Protein AF-A0A1Y5FG41-F1 (afdb_monomer_lite)

Secondary structure (DSSP, 8-state):
---------------------S-S----SEEEEEHHHH--S-SEEEEGGGTEEEEESSEEEEETTTEEEEESS-EEEEESSS-EEEEEEESS-EEEETTEEEE-------SEEEEEEEEESEEEE---TTPPEEEEEEEE--STTSSSS-TTTTHHHHHHHHHHHHHHHHHHHTTS-TTTHHHHHHHHHHHHHHHHHHT-B-TTT--BSS-TTSHHHHHHHHHHHHHHHHHHHHHHHTTT-HHHHHHHHHHHHHHHHHHHHHT-TT-S--TT--HHHHHHHHHHHHHHHHHHHHHHTT---HHHHHHHHHHHHHHHHHHH-TTTHHHHHHHHHHHHHHHT-HHHHHHHHHHHTS---TTSSSHHHHHHHHHHHHHHHHHH---------

pLDDT: mean 74.8, std 17.03, range [23.61, 94.5]

Sequence (389 aa):
MKLSKNIKLLSLLGMTVLSTNAFSAFSSSTVELNLHDECGTSKICEIEEYGVTIECSGNVQRGTGYGLSCSDGDFTISTTKFPMVGLKTHYYPLKVNGNTVTNVKQNHIDRDFTKELDFTNSIVFKDAHDQPYLKSIFVQKSIHNAIYNVASALNAPLFESYRFVNLQLEKFKKNIKKSDIGHTARLQKALEEGMKLLDAKDKKTGESLYSILDWRIQENSRLIIAFGSILDELLAEYDHVESIKFAIENMRILVSELRKSYGWNRGLSGNVSKASSTLLEVIRLEVQELGAIKMSLGETTTAFSDILKITGQLKAKIDAAKSGDMRAQRDIWRFLDVWNDEAWQVELNKLVDAGPDVKGLVTPKLSMLIQAMESIEELTDAGFIIPEL

Organism: NCBI:txid97084

Foldseek 3Di:
DDDDDDDDDDDDDDDDDDDDDDDPDDDALKDKDFQLVQPDQDQWGAPPVFQKIWHAPAGWDDDDQFAIDHAPTKIKIFHDQFFWFKWKWAQFDWDDDPQEIETDDDGRDGDIDMDTDDGHGMHMHGHDNDTTHTGIIMTRHALPPLLADDFFVNLVSLLVLLVVLLVLLVVVLVVDDPLCNVLSVQLNVLSVQLNCQSCDADPPPRGRPDTCPPLSNLQSLLSNLLSLVLCLVVLVVCCVPPSSVVSSVSSVVSNVCSCVSVVVPQASADQQHQSLLSLLVLLLVLLVQVLVVCVVVVHDCPLSVLLNVLSVVLSVVLVPDRRRPVVSLVSVVVNLCSQQDPVNVVVLVCLVVVPDPPPPRRVSSNSSNLSSVVNVCSHRVRDHPRDDD

Structure (mmCIF, N/CA/C/O backbone):
data_AF-A0A1Y5FG41-F1
#
_entry.id   AF-A0A1Y5FG41-F1
#
loop_
_atom_site.group_PDB
_atom_site.id
_atom_site.type_symbol
_atom_site.label_atom_id
_atom_site.label_alt_id
_atom_site.label_comp_id
_atom_site.label_asym_id
_atom_site.label_entity_id
_atom_site.label_seq_id
_atom_site.pdbx_PDB_ins_code
_atom_site.Cartn_x
_atom_site.Cartn_y
_atom_site.Cartn_z
_atom_site.occupancy
_atom_site.B_iso_or_equiv
_atom_site.auth_seq_id
_atom_site.auth_comp_id
_atom_site.auth_asym_id
_atom_site.auth_atom_id
_atom_site.pdbx_PDB_model_num
ATOM 1 N N . MET A 1 1 ? 70.365 39.646 5.592 1.00 40.47 1 MET A N 1
ATOM 2 C CA . MET A 1 1 ? 69.503 38.709 4.832 1.00 40.47 1 MET A CA 1
ATOM 3 C C . MET A 1 1 ? 68.411 38.204 5.773 1.00 40.47 1 MET A C 1
ATOM 5 O O . MET A 1 1 ? 68.704 37.391 6.630 1.00 40.47 1 MET A O 1
ATOM 9 N N . LYS A 1 2 ? 67.328 38.980 5.939 1.00 30.25 2 LYS A N 1
ATOM 10 C CA . LYS A 1 2 ? 65.947 38.714 5.458 1.00 30.25 2 LYS A CA 1
ATOM 11 C C . LYS A 1 2 ? 65.400 37.348 5.932 1.00 30.25 2 LYS A C 1
ATOM 13 O O . LYS A 1 2 ? 65.748 36.339 5.345 1.00 30.25 2 LYS A O 1
ATOM 18 N N . LEU A 1 3 ? 64.753 37.255 7.104 1.00 26.08 3 LEU A N 1
ATOM 19 C CA . LEU A 1 3 ? 63.311 37.486 7.379 1.00 26.08 3 LEU A CA 1
ATOM 20 C C . LEU A 1 3 ? 62.365 36.784 6.388 1.00 26.08 3 LEU A C 1
ATOM 22 O O . LEU A 1 3 ? 62.175 37.293 5.292 1.00 26.08 3 LEU A O 1
ATOM 26 N N . SER A 1 4 ? 61.686 35.713 6.819 1.00 25.42 4 SER A N 1
ATOM 27 C CA . SER A 1 4 ? 60.252 35.731 7.187 1.00 25.42 4 SER A CA 1
ATOM 28 C C . SER A 1 4 ? 59.785 34.315 7.572 1.00 25.42 4 SER A C 1
ATOM 30 O O . SER A 1 4 ? 60.066 33.369 6.851 1.00 25.42 4 SER A O 1
ATOM 32 N N . LYS A 1 5 ? 59.245 34.151 8.785 1.00 29.31 5 LYS A N 1
ATOM 33 C CA . LYS A 1 5 ? 57.821 33.886 9.100 1.00 29.31 5 LYS A CA 1
ATOM 34 C C . LYS A 1 5 ? 57.363 32.450 8.774 1.00 29.31 5 LYS A C 1
ATOM 36 O O . LYS A 1 5 ? 57.320 32.069 7.621 1.00 29.31 5 LYS A O 1
ATOM 41 N N . ASN A 1 6 ? 57.170 31.588 9.773 1.00 27.08 6 ASN A N 1
ATOM 42 C CA . ASN A 1 6 ? 56.045 31.504 10.724 1.00 27.08 6 ASN A CA 1
ATOM 43 C C . ASN A 1 6 ? 54.771 30.853 10.155 1.00 27.08 6 ASN A C 1
ATOM 45 O O . ASN A 1 6 ? 54.241 31.320 9.155 1.00 27.08 6 ASN A O 1
ATOM 49 N N . ILE A 1 7 ? 54.223 29.957 10.993 1.00 27.58 7 ILE A N 1
ATOM 50 C CA . ILE A 1 7 ? 52.792 29.757 11.299 1.00 27.58 7 ILE A CA 1
ATOM 51 C C . ILE A 1 7 ? 52.021 28.680 10.500 1.00 27.58 7 ILE A C 1
ATOM 53 O O . ILE A 1 7 ? 51.686 28.888 9.345 1.00 27.58 7 ILE A O 1
ATOM 57 N N . LYS A 1 8 ? 51.597 27.645 11.267 1.00 25.41 8 LYS A N 1
ATOM 58 C CA . LYS A 1 8 ? 50.266 26.976 11.280 1.00 25.41 8 LYS A CA 1
ATOM 59 C C . LYS A 1 8 ? 49.861 26.161 10.033 1.00 25.41 8 LYS A C 1
ATOM 61 O O . LYS A 1 8 ? 50.367 26.395 8.957 1.00 25.41 8 LYS A O 1
ATOM 66 N N . LEU A 1 9 ? 48.896 25.241 10.027 1.00 24.62 9 LEU A N 1
ATOM 67 C CA . LEU A 1 9 ? 48.043 24.508 10.980 1.00 24.62 9 LEU A CA 1
ATOM 68 C C . LEU A 1 9 ? 46.984 23.860 10.065 1.00 24.62 9 LEU A C 1
ATOM 70 O O . LEU A 1 9 ? 46.367 24.603 9.316 1.00 24.62 9 LEU A O 1
ATOM 74 N N . LEU A 1 10 ? 46.731 22.552 10.188 1.00 29.11 10 LEU A N 1
ATOM 75 C CA . LEU A 1 10 ? 45.498 21.865 9.744 1.00 29.11 10 LEU A CA 1
ATOM 76 C C . LEU A 1 10 ? 45.092 21.888 8.245 1.00 29.11 10 LEU A C 1
ATOM 78 O O . LEU A 1 10 ? 45.424 22.774 7.470 1.00 29.11 10 LEU A O 1
ATOM 82 N N . SER A 1 11 ? 44.225 20.921 7.915 1.00 23.80 11 SER A N 1
ATOM 83 C CA . SER A 1 11 ? 43.383 20.797 6.706 1.00 23.80 11 SER A CA 1
ATOM 84 C C . SER A 1 11 ? 44.099 20.235 5.461 1.00 23.80 11 SER A C 1
ATOM 86 O O . SER A 1 11 ? 45.119 20.741 5.018 1.00 23.80 11 SER A O 1
ATOM 88 N N . LEU A 1 12 ? 43.784 18.996 5.075 1.00 24.05 12 LEU A N 1
ATOM 89 C CA . LEU A 1 12 ? 42.656 18.542 4.239 1.00 24.05 12 LEU A CA 1
ATOM 90 C C . LEU A 1 12 ? 43.003 18.549 2.742 1.00 24.05 12 LEU A C 1
ATOM 92 O O . LEU A 1 12 ? 43.253 19.583 2.139 1.00 24.05 12 LEU A O 1
ATOM 96 N N . LEU A 1 13 ? 42.951 17.338 2.189 1.00 30.00 13 LEU A N 1
ATOM 97 C CA . LEU A 1 13 ? 42.409 16.960 0.882 1.00 30.00 13 LEU A CA 1
ATOM 98 C C . LEU A 1 13 ? 41.825 18.093 0.014 1.00 30.00 13 LEU A C 1
ATOM 100 O O . LEU A 1 13 ? 40.871 18.764 0.397 1.00 30.00 13 LEU A O 1
ATOM 104 N N . GLY A 1 14 ? 42.325 18.172 -1.217 1.00 24.94 14 GLY A N 1
ATOM 105 C CA . GLY A 1 14 ? 41.789 18.947 -2.338 1.00 24.94 14 GLY A CA 1
ATOM 106 C C . GLY A 1 14 ? 42.928 19.213 -3.331 1.00 24.94 14 GLY A C 1
ATOM 107 O O . GLY A 1 14 ? 44.051 19.441 -2.913 1.00 24.94 14 GLY A O 1
ATOM 108 N N . MET A 1 15 ? 42.782 19.184 -4.649 1.00 23.61 15 MET A N 1
ATOM 109 C CA . MET A 1 15 ? 41.605 19.322 -5.489 1.00 23.61 15 MET A CA 1
ATOM 110 C C . MET A 1 15 ? 41.942 18.704 -6.854 1.00 23.61 15 MET A C 1
ATOM 112 O O . MET A 1 15 ? 42.969 19.031 -7.444 1.00 23.61 15 MET A O 1
ATOM 116 N N . THR A 1 16 ? 41.053 17.882 -7.402 1.00 25.66 16 THR A N 1
ATOM 117 C CA . THR A 1 16 ? 40.879 17.807 -8.856 1.00 25.66 16 THR A CA 1
ATOM 118 C C . THR A 1 16 ? 39.471 18.309 -9.114 1.00 25.66 16 THR A C 1
ATOM 120 O O . THR A 1 16 ? 38.493 17.747 -8.626 1.00 25.66 16 THR A O 1
ATOM 123 N N . VAL A 1 17 ? 39.396 19.456 -9.779 1.00 23.91 17 VAL A N 1
ATOM 124 C CA . VAL A 1 17 ? 38.161 20.147 -10.133 1.00 23.91 17 VAL A CA 1
ATOM 125 C C . VAL A 1 17 ? 37.473 19.332 -11.228 1.00 23.91 17 VAL A C 1
ATOM 127 O O . VAL A 1 17 ? 37.848 19.411 -12.392 1.00 23.91 17 VAL A O 1
ATOM 130 N N . LEU A 1 18 ? 36.481 18.529 -10.845 1.00 26.70 18 LEU A N 1
ATOM 131 C CA . LEU A 1 18 ? 35.420 18.088 -11.745 1.00 26.70 18 LEU A CA 1
ATOM 132 C C . LEU A 1 18 ? 34.335 19.160 -11.681 1.00 26.70 18 LEU A C 1
ATOM 134 O O . LEU A 1 18 ? 33.660 19.312 -10.663 1.00 26.70 18 LEU A O 1
ATOM 138 N N . SER A 1 19 ? 34.207 19.947 -12.745 1.00 25.09 19 SER A N 1
ATOM 139 C CA . SER A 1 19 ? 33.096 20.878 -12.896 1.00 25.09 19 SER A CA 1
ATOM 140 C C . SER A 1 19 ? 31.805 20.083 -13.060 1.00 25.09 19 SER A C 1
ATOM 142 O O . SER A 1 19 ? 31.530 19.506 -14.110 1.00 25.09 19 SER A O 1
ATOM 144 N N . THR A 1 20 ? 31.019 20.071 -11.993 1.00 27.20 20 THR A N 1
ATOM 145 C CA . THR A 1 20 ? 29.576 19.866 -12.000 1.00 27.20 20 THR A CA 1
ATOM 146 C C . THR A 1 20 ? 28.907 20.814 -12.995 1.00 27.20 20 THR A C 1
ATOM 148 O O . THR A 1 20 ? 29.180 22.013 -12.965 1.00 27.20 20 THR A O 1
ATOM 151 N N . ASN A 1 21 ? 27.978 20.305 -13.806 1.00 26.23 21 ASN A N 1
ATOM 152 C CA . ASN A 1 21 ? 26.583 20.729 -13.689 1.00 26.23 21 ASN A CA 1
ATOM 153 C C . ASN A 1 21 ? 25.620 19.804 -14.448 1.00 26.23 21 ASN A C 1
ATOM 155 O O . ASN A 1 21 ? 25.707 19.636 -15.658 1.00 26.23 21 ASN A O 1
ATOM 159 N N . ALA A 1 22 ? 24.681 19.288 -13.648 1.00 28.20 22 ALA A N 1
ATOM 160 C CA . ALA A 1 22 ? 23.322 18.875 -13.975 1.00 28.20 22 ALA A CA 1
ATOM 161 C C . ALA A 1 22 ? 23.138 17.729 -14.981 1.00 28.20 22 ALA A C 1
ATOM 163 O O . ALA A 1 22 ? 22.843 17.982 -16.135 1.00 28.20 22 ALA A O 1
ATOM 164 N N . PHE A 1 23 ? 23.215 16.481 -14.501 1.00 26.97 23 PHE A N 1
ATOM 165 C CA . PHE A 1 23 ? 22.223 15.423 -14.813 1.00 26.97 23 PHE A CA 1
ATOM 166 C C . PHE A 1 23 ? 22.345 14.178 -13.901 1.00 26.97 23 PHE A C 1
ATOM 168 O O . PHE A 1 23 ? 21.896 13.092 -14.243 1.00 26.97 23 PHE A O 1
ATOM 175 N N . SER A 1 24 ? 22.928 14.310 -12.705 1.00 30.09 24 SER A N 1
ATOM 176 C CA . SER A 1 24 ? 23.087 13.207 -11.747 1.00 30.09 24 SER A CA 1
ATOM 177 C C . SER A 1 24 ? 22.212 13.426 -10.510 1.00 30.09 24 SER A C 1
ATOM 179 O O . SER A 1 24 ? 22.737 13.670 -9.427 1.00 30.09 24 SER A O 1
ATOM 181 N N . ALA A 1 25 ? 20.888 13.438 -10.699 1.00 30.03 25 ALA A N 1
ATOM 182 C CA . ALA A 1 25 ? 19.863 13.267 -9.657 1.00 30.03 25 ALA A CA 1
ATOM 183 C C . ALA A 1 25 ? 18.450 13.418 -10.262 1.00 30.03 25 ALA A C 1
ATOM 185 O O . ALA A 1 25 ? 17.776 14.417 -10.043 1.00 30.03 25 ALA A O 1
ATOM 186 N N . PHE A 1 26 ? 18.006 12.422 -11.026 1.00 31.75 26 PHE A N 1
ATOM 187 C CA . PHE A 1 26 ? 16.591 12.121 -11.281 1.00 31.75 26 PHE A CA 1
ATOM 188 C C . PHE A 1 26 ? 16.505 10.587 -11.175 1.00 31.75 26 PHE A C 1
ATOM 190 O O . PHE A 1 26 ? 17.286 9.895 -11.812 1.00 31.75 26 PHE A O 1
ATOM 197 N N . SER A 1 27 ? 15.768 9.963 -10.256 1.00 38.75 27 SER A N 1
ATOM 198 C CA . SER A 1 27 ? 14.324 10.072 -10.052 1.00 38.75 27 SER A CA 1
ATOM 199 C C . SER A 1 27 ? 13.563 9.869 -11.361 1.00 38.75 27 SER A C 1
ATOM 201 O O . SER A 1 27 ? 13.401 10.811 -12.123 1.00 38.75 27 SER A O 1
ATOM 203 N N . SER A 1 28 ? 13.101 8.652 -11.620 1.00 43.75 28 SER A N 1
ATOM 204 C CA . SER A 1 28 ? 11.902 8.321 -12.410 1.00 43.75 28 SER A CA 1
ATOM 205 C C . SER A 1 28 ? 12.042 6.839 -12.760 1.00 43.75 28 SER A C 1
ATOM 207 O O . SER A 1 28 ? 13.060 6.414 -13.274 1.00 43.75 28 SER A O 1
ATOM 209 N N . SER A 1 29 ? 11.163 5.921 -12.377 1.00 61.56 29 SER A N 1
ATOM 210 C CA . SER A 1 29 ? 9.984 5.505 -13.154 1.00 61.56 29 SER A CA 1
ATOM 211 C C . SER A 1 29 ? 9.965 5.748 -14.679 1.00 61.56 29 SER A C 1
ATOM 213 O O . SER A 1 29 ? 9.041 5.259 -15.310 1.00 61.56 29 SER A O 1
ATOM 215 N N . THR A 1 30 ? 10.966 6.379 -15.301 1.00 66.38 30 THR A N 1
ATOM 216 C CA . THR A 1 30 ? 11.072 6.629 -16.740 1.00 66.38 30 THR A CA 1
ATOM 217 C C . THR A 1 30 ? 12.398 6.061 -17.240 1.00 66.38 30 THR A C 1
ATOM 219 O O . THR A 1 30 ? 13.446 6.317 -16.653 1.00 66.38 30 THR A O 1
ATOM 222 N N . VAL A 1 31 ? 12.369 5.281 -18.318 1.00 82.62 31 VAL A N 1
ATOM 223 C CA . VAL A 1 31 ? 13.557 4.726 -18.977 1.00 82.62 31 VAL A CA 1
ATOM 224 C C . VAL A 1 31 ? 13.705 5.350 -20.354 1.00 82.62 31 VAL A C 1
ATOM 226 O O . VAL A 1 31 ? 12.746 5.386 -21.121 1.00 82.62 31 VAL A O 1
ATOM 229 N N . GLU A 1 32 ? 14.907 5.835 -20.658 1.00 87.62 32 GLU A N 1
ATOM 230 C CA . GLU A 1 32 ? 15.289 6.251 -22.007 1.00 87.62 32 GLU A CA 1
ATOM 231 C C . GLU A 1 32 ? 15.753 5.023 -22.798 1.00 87.62 32 GLU A C 1
ATOM 233 O O . GLU A 1 32 ? 16.688 4.339 -22.389 1.00 87.62 32 GLU A O 1
ATOM 238 N N . LEU A 1 33 ? 15.103 4.752 -23.927 1.00 86.94 33 LEU A N 1
ATOM 239 C CA . LEU A 1 33 ? 15.488 3.705 -24.869 1.00 86.94 33 LEU A CA 1
ATOM 240 C C . LEU A 1 33 ? 16.155 4.365 -26.073 1.00 86.94 33 LEU A C 1
ATOM 242 O O . LEU A 1 33 ? 15.494 5.101 -26.811 1.00 86.94 33 LEU A O 1
ATOM 246 N N . ASN A 1 34 ? 17.456 4.126 -26.252 1.00 87.00 34 ASN A N 1
ATOM 247 C CA . ASN A 1 34 ? 18.212 4.649 -27.387 1.00 87.00 34 ASN A CA 1
ATOM 248 C C . ASN A 1 34 ? 17.958 3.781 -28.622 1.00 87.00 34 ASN A C 1
ATOM 250 O O . ASN A 1 34 ? 18.486 2.680 -28.754 1.00 87.00 34 ASN A O 1
ATOM 254 N N . LEU A 1 35 ? 17.180 4.302 -29.563 1.00 83.38 35 LEU A N 1
ATOM 255 C CA . LEU A 1 35 ? 16.761 3.545 -30.737 1.00 83.38 35 LEU A CA 1
ATOM 256 C C . LEU A 1 35 ? 17.918 3.234 -31.683 1.00 83.38 35 LEU A C 1
ATOM 258 O O . LEU A 1 35 ? 17.836 2.282 -32.446 1.00 83.38 35 LEU A O 1
ATOM 262 N N . HIS A 1 36 ? 18.999 4.015 -31.651 1.00 77.94 36 HIS A N 1
ATOM 263 C CA . HIS A 1 36 ? 20.171 3.719 -32.468 1.00 77.94 36 HIS A CA 1
ATOM 264 C C . HIS A 1 36 ? 20.881 2.435 -32.019 1.00 77.94 36 HIS A C 1
ATOM 266 O O . HIS A 1 36 ? 21.447 1.730 -32.855 1.00 77.94 36 HIS A O 1
ATOM 272 N N . ASP A 1 37 ? 20.873 2.161 -30.717 1.00 78.44 37 ASP A N 1
ATOM 273 C CA . ASP A 1 37 ? 21.563 1.012 -30.130 1.00 78.44 37 ASP A CA 1
ATOM 274 C C . ASP A 1 37 ? 20.659 -0.227 -30.152 1.00 78.44 37 ASP A C 1
ATOM 276 O O . ASP A 1 37 ? 21.119 -1.319 -30.477 1.00 78.44 37 ASP A O 1
ATOM 280 N N . GLU A 1 38 ? 19.366 -0.030 -29.883 1.00 79.12 38 GLU A N 1
ATOM 281 C CA . GLU A 1 38 ? 18.367 -1.100 -29.776 1.00 79.12 38 GLU A CA 1
ATOM 282 C C . GLU A 1 38 ? 17.818 -1.556 -31.137 1.00 79.12 38 GLU A C 1
ATOM 284 O O . GLU A 1 38 ? 17.464 -2.720 -31.316 1.00 79.12 38 GLU A O 1
ATOM 289 N N . CYS A 1 39 ? 17.752 -0.655 -32.121 1.00 80.44 39 CYS A N 1
ATOM 290 C CA . CYS A 1 39 ? 17.138 -0.929 -33.415 1.00 80.44 39 CYS A CA 1
ATOM 291 C C . CYS A 1 39 ? 18.141 -0.795 -34.570 1.00 80.44 39 CYS A C 1
ATOM 293 O O . CYS A 1 39 ? 18.840 0.205 -34.746 1.00 80.44 39 CYS A O 1
ATOM 295 N N . GLY A 1 40 ? 18.197 -1.840 -35.401 1.00 76.44 40 GLY A N 1
ATOM 296 C CA . GLY A 1 40 ? 18.960 -1.855 -36.649 1.00 76.44 40 GLY A CA 1
ATOM 297 C C . GLY A 1 40 ? 18.265 -1.091 -37.784 1.00 76.44 40 GLY A C 1
ATOM 298 O O . GLY A 1 40 ? 17.509 -0.151 -37.571 1.00 76.44 40 GLY A O 1
ATOM 299 N N . THR A 1 41 ? 18.498 -1.511 -39.026 1.00 79.62 41 THR A N 1
ATOM 300 C CA . THR A 1 41 ? 17.840 -0.947 -40.225 1.00 79.62 41 THR A CA 1
ATOM 301 C C . THR A 1 41 ? 16.559 -1.698 -40.613 1.00 79.62 41 THR A C 1
ATOM 303 O O . THR A 1 41 ? 16.128 -1.650 -41.764 1.00 79.62 41 THR A O 1
ATOM 306 N N . SER A 1 42 ? 15.978 -2.456 -39.683 1.00 82.62 42 SER A N 1
ATOM 307 C CA . SER A 1 42 ? 14.772 -3.254 -39.916 1.00 82.62 42 SER A CA 1
ATOM 308 C C . SER A 1 42 ? 13.533 -2.364 -39.972 1.00 82.62 42 SER A C 1
ATOM 310 O O . SER A 1 42 ? 13.392 -1.461 -39.154 1.00 82.62 42 SER A O 1
ATOM 312 N N . LYS A 1 43 ? 12.604 -2.648 -40.898 1.00 86.62 43 LYS A N 1
ATOM 313 C CA . LYS A 1 43 ? 11.312 -1.936 -40.997 1.00 86.62 43 LYS A CA 1
ATOM 314 C C . LYS A 1 43 ? 10.432 -2.102 -39.761 1.00 86.62 43 LYS A C 1
ATOM 316 O O . LYS A 1 43 ? 9.601 -1.244 -39.499 1.00 86.62 43 LYS A O 1
ATOM 321 N N . ILE A 1 44 ? 10.616 -3.198 -39.036 1.00 89.19 44 ILE A N 1
ATOM 322 C CA . ILE A 1 44 ? 9.976 -3.457 -37.753 1.00 89.19 44 ILE A CA 1
ATOM 323 C C . ILE A 1 44 ? 11.095 -3.730 -36.753 1.00 89.19 44 ILE A C 1
ATOM 325 O O . ILE A 1 44 ? 11.991 -4.534 -37.030 1.00 89.19 44 ILE A O 1
ATOM 329 N N . CYS A 1 45 ? 11.062 -3.032 -35.626 1.00 90.25 45 CYS A N 1
ATOM 330 C CA . CYS A 1 45 ? 11.946 -3.252 -34.493 1.00 90.25 45 CYS A CA 1
ATOM 331 C C . CYS A 1 45 ? 11.103 -3.461 -33.240 1.00 90.25 45 CYS A C 1
ATOM 333 O O . CYS A 1 45 ? 10.261 -2.626 -32.909 1.00 90.25 45 CYS A O 1
ATOM 335 N N . GLU A 1 46 ? 11.355 -4.560 -32.540 1.00 89.94 46 GLU A N 1
ATOM 336 C CA . GLU A 1 46 ? 10.678 -4.898 -31.296 1.00 89.94 46 GLU A CA 1
ATOM 337 C C . GLU A 1 46 ? 11.689 -4.901 -30.155 1.00 89.94 46 GLU A C 1
ATOM 339 O O . GLU A 1 46 ? 12.697 -5.603 -30.199 1.00 89.94 46 GLU A O 1
ATOM 344 N N . ILE A 1 47 ? 11.403 -4.117 -29.119 1.00 86.75 47 ILE A N 1
ATOM 345 C CA . ILE A 1 47 ? 12.163 -4.104 -27.872 1.00 86.75 47 ILE A CA 1
ATOM 346 C C . ILE A 1 47 ? 11.299 -4.822 -26.835 1.00 86.75 47 ILE A C 1
ATOM 348 O O . ILE A 1 47 ? 10.559 -4.202 -26.061 1.00 86.75 47 ILE A O 1
ATOM 352 N N . GLU A 1 48 ? 11.348 -6.156 -26.867 1.00 77.69 48 GLU A N 1
ATOM 353 C CA . GLU A 1 48 ? 10.449 -7.032 -26.104 1.00 77.69 48 GLU A CA 1
ATOM 354 C C . GLU A 1 48 ? 10.449 -6.733 -24.599 1.00 77.69 48 GLU A C 1
ATOM 356 O O . GLU A 1 48 ? 9.387 -6.757 -23.967 1.00 77.69 48 GLU A O 1
ATOM 361 N N . GLU A 1 49 ? 11.612 -6.412 -24.016 1.00 75.56 49 GLU A N 1
ATOM 362 C CA . GLU A 1 49 ? 11.756 -6.091 -22.587 1.00 75.56 49 GLU A CA 1
ATOM 363 C C . GLU A 1 49 ? 10.782 -4.978 -22.168 1.00 75.56 49 GLU A C 1
ATOM 365 O O . GLU A 1 49 ? 10.097 -5.092 -21.147 1.00 75.56 49 GLU A O 1
ATOM 370 N N . TYR A 1 50 ? 10.630 -3.961 -23.017 1.00 76.75 50 TYR A N 1
ATOM 371 C CA . TYR A 1 50 ? 9.805 -2.780 -22.766 1.00 76.75 50 TYR A CA 1
ATOM 372 C C . TYR A 1 50 ? 8.455 -2.815 -23.494 1.00 76.75 50 TYR A C 1
ATOM 374 O O . TYR A 1 50 ? 7.638 -1.912 -23.312 1.00 76.75 50 TYR A O 1
ATOM 382 N N . GLY A 1 51 ? 8.193 -3.863 -24.286 1.00 81.00 51 GLY A N 1
ATOM 383 C CA . GLY A 1 51 ? 6.962 -4.023 -25.060 1.00 81.00 51 GLY A CA 1
ATOM 384 C C . GLY A 1 51 ? 6.764 -2.907 -26.080 1.00 81.00 51 GLY A C 1
ATOM 385 O O . GLY A 1 51 ? 5.631 -2.473 -26.281 1.00 81.00 51 GLY A O 1
ATOM 386 N N . VAL A 1 52 ? 7.859 -2.398 -26.644 1.00 88.69 52 VAL A N 1
ATOM 387 C CA . VAL A 1 52 ? 7.859 -1.330 -27.646 1.00 88.69 52 VAL A CA 1
ATOM 388 C C . VAL A 1 52 ? 7.989 -1.956 -29.027 1.00 88.69 52 VAL A C 1
ATOM 390 O O . VAL A 1 52 ? 8.911 -2.736 -29.254 1.00 88.69 52 VAL A O 1
ATOM 393 N N . THR A 1 53 ? 7.124 -1.549 -29.950 1.00 92.06 53 THR A N 1
ATOM 394 C CA . THR A 1 53 ? 7.205 -1.902 -31.368 1.00 92.06 53 THR A CA 1
ATOM 395 C C . THR A 1 53 ? 7.300 -0.626 -32.193 1.00 92.06 53 THR A C 1
ATOM 397 O O . THR A 1 53 ? 6.469 0.278 -32.069 1.00 92.06 53 THR A O 1
ATOM 400 N N . ILE A 1 54 ? 8.331 -0.552 -33.028 1.00 90.81 54 ILE A N 1
ATOM 401 C CA . ILE A 1 54 ? 8.590 0.546 -33.956 1.00 90.81 54 ILE A CA 1
ATOM 402 C C . ILE A 1 54 ? 8.426 0.010 -35.370 1.00 90.81 54 ILE A C 1
ATOM 404 O O . ILE A 1 54 ? 9.095 -0.950 -35.749 1.00 90.81 54 ILE A O 1
ATOM 408 N N . GLU A 1 55 ? 7.568 0.652 -36.153 1.00 92.00 55 GLU A N 1
ATOM 409 C CA . GLU A 1 55 ? 7.251 0.258 -37.521 1.00 92.00 55 GLU A CA 1
ATOM 410 C C . GLU A 1 55 ? 7.473 1.423 -38.484 1.00 92.00 55 GLU A C 1
ATOM 412 O O . GLU A 1 55 ? 6.997 2.537 -38.275 1.00 92.00 55 GLU A O 1
ATOM 417 N N . CYS A 1 56 ? 8.177 1.153 -39.575 1.00 89.81 56 CYS A N 1
ATOM 418 C CA . CYS A 1 56 ? 8.350 2.054 -40.701 1.00 89.81 56 CYS A CA 1
ATOM 419 C C . CYS A 1 56 ? 7.729 1.414 -41.940 1.00 89.81 56 CYS A C 1
ATOM 421 O O . CYS A 1 56 ? 8.202 0.388 -42.436 1.00 89.81 56 CYS A O 1
ATOM 423 N N . SER A 1 57 ? 6.677 2.041 -42.462 1.00 89.12 57 SER A N 1
ATOM 424 C CA . SER A 1 57 ? 6.027 1.591 -43.702 1.00 89.12 57 SER A CA 1
ATOM 425 C C . SER A 1 57 ? 6.865 1.904 -44.954 1.00 89.12 57 SER A C 1
ATOM 427 O O . SER A 1 57 ? 6.809 1.167 -45.942 1.00 89.12 57 SER A O 1
ATOM 429 N N . GLY A 1 58 ? 7.698 2.946 -44.884 1.00 85.94 58 GLY A N 1
ATOM 430 C CA . GLY A 1 58 ? 8.625 3.379 -45.928 1.00 85.94 58 GLY A CA 1
ATOM 431 C C . GLY A 1 58 ? 9.998 2.699 -45.856 1.00 85.94 58 GLY A C 1
ATOM 432 O O . GLY A 1 58 ? 10.104 1.487 -45.630 1.00 85.94 58 GLY A O 1
ATOM 433 N N . ASN A 1 59 ? 11.064 3.468 -46.076 1.00 85.19 59 ASN A N 1
ATOM 434 C CA . ASN A 1 59 ? 12.451 3.014 -45.965 1.00 85.19 59 ASN A CA 1
ATOM 435 C C . ASN A 1 59 ? 13.089 3.532 -44.675 1.00 85.19 59 ASN A C 1
ATOM 437 O O . ASN A 1 59 ? 13.112 4.733 -44.421 1.00 85.19 59 ASN A O 1
ATOM 441 N N . VAL A 1 60 ? 13.653 2.627 -43.876 1.00 86.31 60 VAL A N 1
ATOM 442 C CA . VAL A 1 60 ? 14.363 3.008 -42.651 1.00 86.31 60 VAL A CA 1
ATOM 443 C C . VAL A 1 60 ? 15.725 3.580 -43.012 1.00 86.31 60 VAL A C 1
ATOM 445 O O . VAL A 1 60 ? 16.531 2.921 -43.671 1.00 86.31 60 VAL A O 1
ATOM 448 N N . GLN A 1 61 ? 15.999 4.789 -42.538 1.00 85.12 61 GLN A N 1
ATOM 449 C CA . GLN A 1 61 ? 17.305 5.424 -42.629 1.00 85.12 61 GLN A CA 1
ATOM 450 C C . GLN A 1 61 ? 17.921 5.511 -41.235 1.00 85.12 61 GLN A C 1
ATOM 452 O O . GLN A 1 61 ? 17.264 5.862 -40.254 1.00 85.12 61 GLN A O 1
ATOM 457 N N . ARG A 1 62 ? 19.214 5.195 -41.147 1.00 80.56 62 ARG A N 1
ATOM 458 C CA . ARG A 1 62 ? 19.982 5.279 -39.905 1.00 80.56 62 ARG A CA 1
ATOM 459 C C . ARG A 1 62 ? 21.056 6.340 -40.057 1.00 80.56 62 ARG A C 1
ATOM 461 O O . ARG A 1 62 ? 21.981 6.180 -40.849 1.00 80.56 62 ARG A O 1
ATOM 468 N N . GLY A 1 63 ? 20.937 7.407 -39.278 1.00 71.94 63 GLY A N 1
ATOM 469 C CA . GLY A 1 63 ? 21.965 8.432 -39.187 1.00 71.94 63 GLY A CA 1
ATOM 470 C C . GLY A 1 63 ? 22.997 8.036 -38.136 1.00 71.94 63 GLY A C 1
ATOM 471 O O . GLY A 1 63 ? 22.636 7.650 -37.020 1.00 71.94 63 GLY A O 1
ATOM 472 N N . THR A 1 64 ? 24.283 8.120 -38.469 1.00 68.50 64 THR A N 1
ATOM 473 C CA . THR A 1 64 ? 25.382 7.830 -37.536 1.00 68.50 64 THR A CA 1
ATOM 474 C C . THR A 1 64 ? 25.314 8.781 -36.337 1.00 68.50 64 THR A C 1
ATOM 476 O O . THR A 1 64 ? 25.641 9.953 -36.462 1.00 68.50 64 THR A O 1
ATOM 479 N N . GLY A 1 65 ? 24.849 8.298 -35.179 1.00 66.75 65 GLY A N 1
ATOM 480 C CA . GLY A 1 65 ? 24.658 9.110 -33.967 1.00 66.75 65 GLY A CA 1
ATOM 481 C C . GLY A 1 65 ? 23.409 10.008 -33.943 1.00 66.75 65 GLY A C 1
ATOM 482 O O . GLY A 1 65 ? 23.154 10.654 -32.924 1.00 66.75 65 GLY A O 1
ATOM 483 N N . TYR A 1 66 ? 22.615 10.026 -35.019 1.00 74.31 66 TYR A N 1
ATOM 484 C CA . TYR A 1 66 ? 21.444 10.905 -35.154 1.00 74.31 66 TYR A CA 1
ATOM 485 C C . TYR A 1 66 ? 20.120 10.209 -34.824 1.00 74.31 66 TYR A C 1
ATOM 487 O O . TYR A 1 66 ? 19.176 10.879 -34.420 1.00 74.31 66 TYR A O 1
ATOM 495 N N . GLY A 1 67 ? 20.066 8.877 -34.928 1.00 82.00 67 GLY A N 1
ATOM 496 C CA . GLY A 1 67 ? 18.875 8.070 -34.644 1.00 82.00 67 GLY A CA 1
ATOM 497 C C . GLY A 1 67 ? 18.331 7.357 -35.883 1.00 82.00 67 GLY A C 1
ATOM 498 O O . GLY A 1 67 ? 19.078 7.093 -36.831 1.00 82.00 67 GLY A O 1
ATOM 499 N N . LEU A 1 68 ? 17.034 7.049 -35.862 1.00 86.44 68 LEU A N 1
ATOM 500 C CA . LEU A 1 68 ? 16.294 6.404 -36.950 1.00 86.44 68 LEU A CA 1
ATOM 501 C C . LEU A 1 68 ? 15.270 7.358 -37.564 1.00 86.44 68 LEU A C 1
ATOM 503 O O . LEU A 1 68 ? 14.616 8.107 -36.845 1.00 86.44 68 LEU A O 1
ATOM 507 N N . SER A 1 69 ? 15.096 7.301 -38.878 1.00 86.38 69 SER A N 1
ATOM 508 C CA . SER A 1 69 ? 13.996 7.967 -39.581 1.00 86.38 69 SER A CA 1
ATOM 509 C C . SER A 1 69 ? 13.347 7.015 -40.587 1.00 86.38 69 SER A C 1
ATOM 511 O O . SER A 1 69 ? 13.949 6.022 -41.001 1.00 86.38 69 SER A O 1
ATOM 513 N N . CYS A 1 70 ? 12.102 7.304 -40.966 1.00 87.00 70 CYS A N 1
ATOM 514 C CA . CYS A 1 70 ? 11.384 6.589 -42.015 1.00 87.00 70 CYS A CA 1
ATOM 515 C C . CYS A 1 70 ? 11.172 7.538 -43.193 1.00 87.00 70 CYS A C 1
ATOM 517 O O . CYS A 1 70 ? 10.488 8.551 -43.055 1.00 87.00 70 CYS A O 1
ATOM 519 N N . SER A 1 71 ? 11.777 7.247 -44.343 1.00 83.19 71 SER A N 1
ATOM 520 C CA . SER A 1 71 ? 11.531 8.021 -45.560 1.00 83.19 71 SER A CA 1
ATOM 521 C C . SER A 1 71 ? 10.387 7.410 -46.359 1.00 83.19 71 SER A C 1
ATOM 523 O O . SER A 1 71 ? 10.293 6.187 -46.470 1.00 83.19 71 SER A O 1
ATOM 525 N N . ASP A 1 72 ? 9.550 8.269 -46.942 1.00 80.62 72 ASP A N 1
ATOM 526 C CA . ASP A 1 72 ? 8.469 7.887 -47.861 1.00 80.62 72 ASP A CA 1
ATOM 527 C C . ASP A 1 72 ? 7.460 6.907 -47.234 1.00 80.62 72 ASP A C 1
ATOM 529 O O . ASP A 1 72 ? 7.045 5.918 -47.843 1.00 80.62 72 ASP A O 1
ATOM 533 N N . GLY A 1 73 ? 7.109 7.159 -45.971 1.00 83.31 73 GLY A N 1
ATOM 534 C CA . GLY A 1 73 ? 6.105 6.402 -45.240 1.00 83.31 73 GLY A CA 1
ATOM 535 C C . GLY A 1 73 ? 5.906 6.890 -43.808 1.00 83.31 73 GLY A C 1
ATOM 536 O O . GLY A 1 73 ? 6.644 7.726 -43.286 1.00 83.31 73 GLY A O 1
ATOM 537 N N . ASP A 1 74 ? 4.895 6.328 -43.160 1.00 86.69 74 ASP A N 1
ATOM 538 C CA . ASP A 1 74 ? 4.606 6.566 -41.753 1.00 86.69 74 ASP A CA 1
ATOM 539 C C . ASP A 1 74 ? 5.603 5.824 -40.858 1.00 86.69 74 ASP A C 1
ATOM 541 O O . ASP A 1 74 ? 5.912 4.645 -41.089 1.00 86.69 74 ASP A O 1
ATOM 545 N N . PHE A 1 75 ? 6.052 6.523 -39.814 1.00 88.25 75 PHE A N 1
ATOM 546 C CA . PHE A 1 75 ? 6.834 5.962 -38.718 1.00 88.25 75 PHE A CA 1
ATOM 547 C C . PHE A 1 75 ? 5.940 5.863 -37.487 1.00 88.25 75 PHE A C 1
ATOM 549 O O . PHE A 1 75 ? 5.479 6.876 -36.961 1.00 88.25 75 PHE A O 1
ATOM 556 N N . THR A 1 76 ? 5.663 4.648 -37.041 1.00 89.94 76 THR A N 1
ATOM 557 C CA . THR A 1 76 ? 4.766 4.373 -35.922 1.00 89.94 76 THR A CA 1
ATOM 558 C C . THR A 1 76 ? 5.557 3.802 -34.766 1.00 89.94 76 THR A C 1
ATOM 560 O O . THR A 1 76 ? 6.391 2.920 -34.945 1.00 89.94 76 THR A O 1
ATOM 563 N N . ILE A 1 77 ? 5.274 4.290 -33.566 1.00 90.62 77 ILE A N 1
ATOM 564 C CA . ILE A 1 77 ? 5.792 3.722 -32.327 1.00 90.62 77 ILE A CA 1
ATOM 565 C C . ILE A 1 77 ? 4.597 3.364 -31.482 1.00 90.62 77 ILE A C 1
ATOM 567 O O . ILE A 1 77 ? 3.718 4.195 -31.257 1.00 90.62 77 ILE A O 1
ATOM 571 N N . SER A 1 78 ? 4.561 2.123 -31.032 1.00 90.12 78 SER A N 1
ATOM 572 C CA . SER A 1 78 ? 3.522 1.608 -30.160 1.00 90.12 78 SER A CA 1
ATOM 573 C C . SER A 1 78 ? 4.150 0.934 -28.953 1.00 90.12 78 SER A C 1
ATOM 575 O O . SER A 1 78 ? 5.243 0.372 -29.033 1.00 90.12 78 SER A O 1
ATOM 577 N N . THR A 1 79 ? 3.477 1.024 -27.814 1.00 82.94 79 THR A N 1
ATOM 578 C CA . THR A 1 79 ? 3.900 0.374 -26.582 1.00 82.94 79 THR A CA 1
ATOM 579 C C . THR A 1 79 ? 2.746 -0.410 -25.980 1.00 82.94 79 THR A C 1
ATOM 581 O O . THR A 1 79 ? 1.593 0.019 -25.981 1.00 82.94 79 THR A O 1
ATOM 584 N N . THR A 1 80 ? 3.061 -1.600 -25.480 1.00 74.00 80 THR A N 1
ATOM 585 C CA . THR A 1 80 ? 2.086 -2.542 -24.909 1.00 74.00 80 THR A CA 1
ATOM 586 C C . THR A 1 80 ? 2.267 -2.740 -23.407 1.00 74.00 80 THR A C 1
ATOM 588 O O . THR A 1 80 ? 1.314 -3.107 -22.725 1.00 74.00 80 THR A O 1
ATOM 591 N N . LYS A 1 81 ? 3.471 -2.481 -22.873 1.00 65.56 81 LYS A N 1
ATOM 592 C CA . LYS A 1 81 ? 3.791 -2.656 -21.444 1.00 65.56 81 LYS A CA 1
ATOM 593 C C . LYS A 1 81 ? 3.861 -1.340 -20.669 1.00 65.56 81 LYS A C 1
ATOM 595 O O . LYS A 1 81 ? 3.384 -1.272 -19.538 1.00 65.56 81 LYS A O 1
ATOM 600 N N . PHE A 1 82 ? 4.461 -0.308 -21.260 1.00 76.44 82 PHE A N 1
ATOM 601 C CA . PHE A 1 82 ? 4.783 0.948 -20.578 1.00 76.44 82 PHE A CA 1
ATOM 602 C C . PHE A 1 82 ? 4.414 2.153 -21.453 1.00 76.44 82 PHE A C 1
ATOM 604 O O . PHE A 1 82 ? 4.855 2.197 -22.604 1.00 76.44 82 PHE A O 1
ATOM 611 N N . PRO A 1 83 ? 3.631 3.134 -20.962 1.00 78.06 83 PRO A N 1
ATOM 612 C CA . PRO A 1 83 ? 3.277 4.304 -21.761 1.00 78.06 83 PRO A CA 1
ATOM 613 C C . PRO A 1 83 ? 4.509 5.171 -22.039 1.00 78.06 83 PRO A C 1
ATOM 615 O O . PRO A 1 83 ? 5.392 5.315 -21.191 1.00 78.06 83 PRO A O 1
ATOM 618 N N . MET A 1 84 ? 4.561 5.779 -23.219 1.00 85.81 84 MET A N 1
ATOM 619 C CA . MET A 1 84 ? 5.550 6.796 -23.560 1.00 85.81 84 MET A CA 1
ATOM 620 C C . MET A 1 84 ? 5.204 8.116 -22.873 1.00 85.81 84 MET A C 1
ATOM 622 O O . MET A 1 84 ? 4.043 8.517 -22.819 1.00 85.81 84 MET A O 1
ATOM 626 N N . VAL A 1 85 ? 6.233 8.797 -22.380 1.00 84.00 85 VAL A N 1
ATOM 627 C CA . VAL A 1 85 ? 6.141 10.114 -21.721 1.00 84.00 85 VAL A CA 1
ATOM 628 C C . VAL A 1 85 ? 7.032 11.160 -22.379 1.00 84.00 85 VAL A C 1
ATOM 630 O O . VAL A 1 85 ? 7.012 12.334 -22.017 1.00 84.00 85 VAL A O 1
ATOM 633 N N . GLY A 1 86 ? 7.823 10.762 -23.372 1.00 87.94 86 GLY A N 1
ATOM 634 C CA . GLY A 1 86 ? 8.670 11.695 -24.088 1.00 87.94 86 GLY A CA 1
ATOM 635 C C . GLY A 1 86 ? 9.346 11.092 -25.306 1.00 87.94 86 GLY A C 1
ATOM 636 O O . GLY A 1 86 ? 9.442 9.874 -25.455 1.00 87.94 86 GLY A O 1
ATOM 637 N N . LEU A 1 87 ? 9.880 11.978 -26.141 1.00 89.19 87 LEU A N 1
ATOM 638 C CA . LEU A 1 87 ? 10.664 11.661 -27.332 1.00 89.19 87 LEU A CA 1
ATOM 639 C C . LEU A 1 87 ? 11.896 12.552 -27.399 1.00 89.19 87 LEU A C 1
ATOM 641 O O . LEU A 1 87 ? 11.849 13.716 -26.995 1.00 89.19 87 LEU A O 1
ATOM 645 N N . LYS A 1 88 ? 12.972 12.027 -27.979 1.00 88.81 88 LYS A N 1
ATOM 646 C CA . LYS A 1 88 ? 14.180 12.784 -28.292 1.00 88.81 88 LYS A CA 1
ATOM 647 C C . LYS A 1 88 ? 14.505 12.668 -29.770 1.00 88.81 88 LYS A C 1
ATOM 649 O O . LYS A 1 88 ? 14.798 11.575 -30.252 1.00 88.81 88 LYS A O 1
ATOM 654 N N . THR A 1 89 ? 14.486 13.789 -30.475 1.00 87.12 89 THR A N 1
ATOM 655 C CA . THR A 1 89 ? 14.796 13.871 -31.905 1.00 87.12 89 THR A CA 1
ATOM 656 C C . THR A 1 89 ? 16.039 14.693 -32.176 1.00 87.12 89 THR A C 1
ATOM 658 O O . THR A 1 89 ? 16.493 15.465 -31.334 1.00 87.12 89 THR A O 1
ATOM 661 N N . HIS A 1 90 ? 16.565 14.542 -33.384 1.00 83.88 90 HIS A N 1
ATOM 662 C CA . HIS A 1 90 ? 17.654 15.330 -33.926 1.00 83.88 90 HIS A CA 1
ATOM 663 C C . HIS A 1 90 ? 17.175 16.123 -35.161 1.00 83.88 90 HIS A C 1
ATOM 665 O O . HIS A 1 90 ? 16.247 15.709 -35.861 1.00 83.88 90 HIS A O 1
ATOM 671 N N . TYR A 1 91 ? 17.782 17.286 -35.403 1.00 81.00 91 TYR A N 1
ATOM 672 C CA . TYR A 1 91 ? 17.459 18.291 -36.435 1.00 81.00 91 TYR A CA 1
ATOM 673 C C . TYR A 1 91 ? 16.186 19.120 -36.268 1.00 81.00 91 TYR A C 1
ATOM 675 O O . TYR A 1 91 ? 16.230 20.325 -36.537 1.00 81.00 91 TYR A O 1
ATOM 683 N N . TYR A 1 92 ? 15.076 18.528 -35.819 1.00 79.88 92 TYR A N 1
ATOM 684 C CA . TYR A 1 92 ? 13.792 19.234 -35.759 1.00 79.88 92 TYR A CA 1
ATOM 685 C C . TYR A 1 92 ? 13.088 19.109 -34.406 1.00 79.88 92 TYR A C 1
ATOM 687 O O . TYR A 1 92 ? 12.997 18.006 -33.854 1.00 79.88 92 TYR A O 1
ATOM 695 N N . PRO A 1 93 ? 12.510 20.214 -33.895 1.00 80.12 93 PRO A N 1
ATOM 696 C CA . PRO A 1 93 ? 11.554 20.147 -32.806 1.00 80.12 93 PRO A CA 1
ATOM 697 C C . PRO A 1 93 ? 10.216 19.568 -33.281 1.00 80.12 93 PRO A C 1
ATOM 699 O O . PRO A 1 93 ? 9.779 19.775 -34.418 1.00 80.12 93 PRO A O 1
ATOM 702 N N . LEU A 1 94 ? 9.536 18.884 -32.363 1.00 82.56 94 LEU A N 1
ATOM 703 C CA . LEU A 1 94 ? 8.279 18.189 -32.620 1.00 82.56 94 LEU A CA 1
ATOM 704 C C . LEU A 1 94 ? 7.059 18.991 -32.162 1.00 82.56 94 LEU A C 1
ATOM 706 O O . LEU A 1 94 ? 7.046 19.578 -31.076 1.00 82.56 94 LEU A O 1
ATOM 710 N N . LYS A 1 95 ? 5.986 18.922 -32.952 1.00 82.38 95 LYS A N 1
ATOM 711 C CA . LYS A 1 95 ? 4.629 19.289 -32.544 1.00 82.38 95 LYS A CA 1
ATOM 712 C C . LYS A 1 95 ? 3.763 18.036 -32.494 1.00 82.38 95 LYS A C 1
ATOM 714 O O . LYS A 1 95 ? 3.693 17.280 -33.459 1.00 82.38 95 LYS A O 1
ATOM 719 N N . VAL A 1 96 ? 3.080 17.856 -31.370 1.00 80.75 96 VAL A N 1
ATOM 720 C CA . VAL A 1 96 ? 2.233 16.694 -31.090 1.00 80.75 96 VAL A CA 1
ATOM 721 C C . VAL A 1 96 ? 0.786 17.163 -31.029 1.00 80.75 96 VAL A C 1
ATOM 723 O O . VAL A 1 96 ? 0.496 18.160 -30.366 1.00 80.75 96 VAL A O 1
ATOM 726 N N . ASN A 1 97 ? -0.100 16.490 -31.759 1.00 79.88 97 ASN A N 1
ATOM 727 C CA . ASN A 1 97 ? -1.540 16.729 -31.733 1.00 79.88 97 ASN A CA 1
ATOM 728 C C . ASN A 1 97 ? -2.266 15.380 -31.639 1.00 79.88 97 ASN A C 1
ATOM 730 O O . ASN A 1 97 ? -2.330 14.633 -32.620 1.00 79.88 97 ASN A O 1
ATOM 734 N N . GLY A 1 98 ? -2.750 15.045 -30.441 1.00 79.00 98 GLY A N 1
ATOM 735 C CA . GLY A 1 98 ? -3.160 13.678 -30.116 1.00 79.00 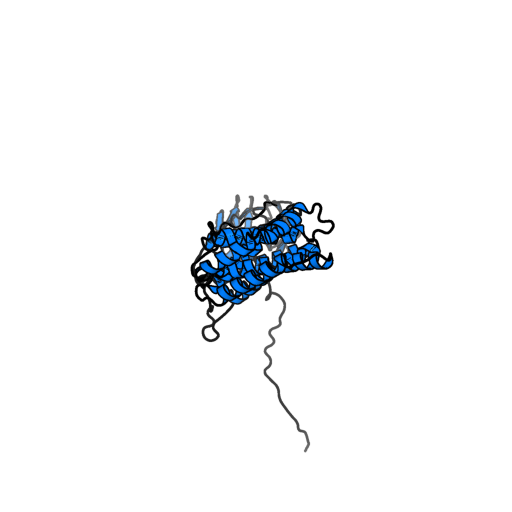98 GLY A CA 1
ATOM 736 C C . GLY A 1 98 ? -1.998 12.704 -30.338 1.00 79.00 98 GLY A C 1
ATOM 737 O O . GLY A 1 98 ? -0.877 12.971 -29.918 1.00 79.00 98 GLY A O 1
ATOM 738 N N . ASN A 1 99 ? -2.246 11.622 -31.077 1.00 81.81 99 ASN A N 1
ATOM 739 C CA . ASN A 1 99 ? -1.228 10.607 -31.384 1.00 81.81 99 ASN A CA 1
ATOM 740 C C . ASN A 1 99 ? -0.405 10.930 -32.642 1.00 81.81 99 ASN A C 1
ATOM 742 O O . ASN A 1 99 ? 0.445 10.143 -33.041 1.00 81.81 99 ASN A O 1
ATOM 746 N N . THR A 1 100 ? -0.668 12.051 -33.319 1.00 82.62 100 THR A N 1
ATOM 747 C CA . THR A 1 100 ? 0.072 12.419 -34.533 1.00 82.62 100 THR A CA 1
ATOM 748 C C . THR A 1 100 ? 1.193 13.393 -34.201 1.00 82.62 100 THR A C 1
ATOM 750 O O . THR A 1 100 ? 0.970 14.431 -33.571 1.00 82.62 100 THR A O 1
ATOM 753 N N . VAL A 1 101 ? 2.395 13.076 -34.675 1.00 82.50 101 VAL A N 1
ATOM 754 C CA . VAL A 1 101 ? 3.590 13.900 -34.523 1.00 82.50 101 VAL A CA 1
ATOM 755 C C . VAL A 1 101 ? 3.956 14.514 -35.867 1.00 82.50 101 VAL A C 1
ATOM 757 O O . VAL A 1 101 ? 3.951 13.852 -36.901 1.00 82.50 101 VAL A O 1
ATOM 760 N N . THR A 1 102 ? 4.257 15.809 -35.851 1.00 81.06 102 THR A N 1
ATOM 761 C CA . THR A 1 102 ? 4.664 16.576 -37.032 1.00 81.06 102 THR A CA 1
ATOM 762 C C . THR A 1 102 ? 5.884 17.424 -36.712 1.00 81.06 102 THR A C 1
ATOM 764 O O . THR A 1 102 ? 6.045 17.906 -35.587 1.00 81.06 102 THR A O 1
ATOM 767 N N . ASN A 1 103 ? 6.737 17.638 -37.709 1.00 75.06 103 ASN A N 1
ATOM 768 C CA . ASN A 1 103 ? 7.886 18.520 -37.568 1.00 75.06 103 ASN A CA 1
ATOM 769 C C . ASN A 1 103 ? 7.454 19.981 -37.577 1.00 75.06 103 ASN A C 1
ATOM 771 O O . ASN A 1 103 ? 6.642 20.413 -38.401 1.00 75.06 103 ASN A O 1
ATOM 775 N N . VAL A 1 104 ? 8.039 20.773 -36.684 1.00 74.50 104 VAL A N 1
ATOM 776 C CA . VAL A 1 104 ? 7.928 22.227 -36.773 1.00 74.50 104 VAL A CA 1
ATOM 777 C C . VAL A 1 104 ? 8.885 22.683 -37.871 1.00 74.50 104 VAL A C 1
ATOM 779 O O . VAL A 1 104 ? 10.099 22.622 -37.691 1.00 74.50 104 VAL A O 1
ATOM 782 N N . LYS A 1 105 ? 8.342 23.127 -39.015 1.00 65.50 105 LYS A N 1
ATOM 783 C CA . LYS A 1 105 ? 9.133 23.623 -40.154 1.00 65.50 105 LYS A CA 1
ATOM 784 C C . LYS A 1 105 ? 10.078 24.742 -39.700 1.00 65.50 105 LYS A C 1
ATOM 786 O O . LYS A 1 105 ? 9.640 25.855 -39.415 1.00 65.50 105 LYS A O 1
ATOM 791 N N . GLN A 1 106 ? 11.365 24.427 -39.638 1.00 63.22 106 GLN A N 1
ATOM 792 C CA . GLN A 1 106 ? 12.480 25.335 -39.377 1.00 63.22 106 GLN A CA 1
ATOM 793 C C . GLN A 1 106 ? 13.667 24.897 -40.244 1.00 63.22 106 GLN A C 1
ATOM 795 O O . GLN A 1 106 ? 13.668 23.786 -40.775 1.00 63.22 106 GLN A O 1
ATOM 800 N N . ASN A 1 107 ? 14.672 25.763 -40.394 1.00 67.75 107 ASN A N 1
ATOM 801 C CA . ASN A 1 107 ? 15.947 25.370 -41.002 1.00 67.75 107 ASN A CA 1
ATOM 802 C C . ASN A 1 107 ? 16.542 24.184 -40.223 1.00 67.75 107 ASN A C 1
ATOM 804 O O . ASN A 1 107 ? 16.333 24.097 -39.014 1.00 67.75 107 ASN A O 1
ATOM 808 N N . HIS A 1 108 ? 17.289 23.298 -40.888 1.00 68.19 108 HIS A N 1
ATOM 809 C CA . HIS A 1 108 ? 18.015 22.222 -40.206 1.00 68.19 108 HIS A CA 1
ATOM 810 C C . HIS A 1 108 ? 18.939 22.811 -39.133 1.00 68.19 108 HIS A C 1
ATOM 812 O O . HIS A 1 108 ? 19.851 23.576 -39.450 1.00 68.19 108 HIS A O 1
ATOM 818 N N . ILE A 1 109 ? 18.701 22.461 -37.867 1.00 74.88 109 ILE A N 1
ATOM 819 C CA . ILE A 1 109 ? 19.555 22.859 -36.745 1.00 74.88 109 ILE A CA 1
ATOM 820 C C . ILE A 1 109 ? 20.172 21.590 -36.171 1.00 74.88 109 ILE A C 1
ATOM 822 O O . ILE A 1 109 ? 19.459 20.770 -35.607 1.00 74.88 109 ILE A O 1
ATOM 826 N N . ASP A 1 110 ? 21.489 21.446 -36.285 1.00 81.75 110 ASP A N 1
ATOM 827 C CA . ASP A 1 110 ? 22.259 20.312 -35.758 1.00 81.75 110 ASP A CA 1
ATOM 828 C C . ASP A 1 110 ? 22.280 20.307 -34.214 1.00 81.75 110 ASP A C 1
ATOM 830 O O . ASP A 1 110 ? 23.202 20.815 -33.574 1.00 81.75 110 ASP A O 1
ATOM 834 N N . ARG A 1 111 ? 21.185 19.838 -33.599 1.00 82.38 111 ARG A N 1
ATOM 835 C CA . ARG A 1 111 ? 21.030 19.659 -32.148 1.00 82.38 111 ARG A CA 1
ATOM 836 C C . ARG A 1 111 ? 19.919 18.668 -31.806 1.00 82.38 111 ARG A C 1
ATOM 838 O O . ARG A 1 111 ? 19.003 18.440 -32.597 1.00 82.38 111 ARG A O 1
ATOM 845 N N . ASP A 1 112 ? 19.976 18.159 -30.578 1.00 83.81 112 ASP A N 1
ATOM 846 C CA . ASP A 1 112 ? 18.932 17.315 -29.997 1.00 83.81 112 ASP A CA 1
ATOM 847 C C . ASP A 1 112 ? 17.774 18.164 -29.442 1.00 83.81 112 ASP A C 1
ATOM 849 O O . ASP A 1 112 ? 17.975 19.231 -28.854 1.00 83.81 112 ASP A O 1
ATOM 853 N N . PHE A 1 113 ? 16.555 17.655 -29.588 1.00 83.19 113 PHE A N 1
ATOM 854 C CA . PHE A 1 113 ? 15.329 18.230 -29.052 1.00 83.19 113 PHE A CA 1
ATOM 855 C C . PHE A 1 113 ? 14.576 17.174 -28.252 1.00 83.19 113 PHE A C 1
ATOM 857 O O . PHE A 1 113 ? 14.290 16.093 -28.762 1.00 83.19 113 PHE A O 1
ATOM 864 N N . THR A 1 114 ? 14.207 17.503 -27.017 1.00 85.69 114 THR A N 1
ATOM 865 C CA . THR A 1 114 ? 13.351 16.649 -26.187 1.00 85.69 114 THR A CA 1
ATOM 866 C C . THR A 1 114 ? 11.938 17.207 -26.175 1.00 85.69 114 THR A C 1
ATOM 868 O O . THR A 1 114 ? 11.733 18.402 -25.948 1.00 85.69 114 THR A O 1
ATOM 871 N N . LYS A 1 115 ? 10.957 16.340 -26.411 1.00 83.62 115 LYS A N 1
ATOM 872 C CA . LYS A 1 115 ? 9.538 16.661 -26.324 1.00 83.62 115 LYS A CA 1
ATOM 873 C C . LYS A 1 115 ? 8.895 15.776 -25.267 1.00 83.62 115 LYS A C 1
ATOM 875 O O . LYS A 1 115 ? 8.846 14.564 -25.439 1.00 83.62 115 LYS A O 1
ATOM 880 N N . GLU A 1 116 ? 8.387 16.395 -24.208 1.00 80.56 116 GLU A N 1
ATOM 881 C CA . GLU A 1 116 ? 7.491 15.726 -23.265 1.00 80.56 116 GLU A CA 1
ATOM 882 C C . GLU A 1 116 ? 6.147 15.435 -23.942 1.00 80.56 116 GLU A C 1
ATOM 884 O O . GLU A 1 116 ? 5.642 16.245 -24.736 1.00 80.56 116 GLU A O 1
ATOM 889 N N . LEU A 1 117 ? 5.604 14.263 -23.634 1.00 75.81 117 LEU A N 1
ATOM 890 C CA . LEU A 1 117 ? 4.306 13.783 -24.078 1.00 75.81 117 LEU A CA 1
ATOM 891 C C . LEU A 1 117 ? 3.403 13.575 -22.865 1.00 75.81 117 LEU A C 1
ATOM 893 O O . LEU A 1 117 ? 3.872 13.194 -21.792 1.00 75.81 117 LEU A O 1
ATOM 897 N N . ASP A 1 118 ? 2.099 13.733 -23.070 1.00 70.88 118 ASP A N 1
ATOM 898 C CA . ASP A 1 118 ? 1.130 13.093 -22.186 1.00 70.88 118 ASP A CA 1
ATOM 899 C C . ASP A 1 118 ? 1.261 11.567 -22.324 1.00 70.88 118 ASP A C 1
ATOM 901 O O . ASP A 1 118 ? 1.662 11.073 -23.382 1.00 70.88 118 ASP A O 1
ATOM 905 N N . PHE A 1 119 ? 0.934 10.820 -21.264 1.00 70.44 119 PHE A N 1
ATOM 906 C CA . PHE A 1 119 ? 1.027 9.356 -21.255 1.00 70.44 119 PHE A CA 1
ATOM 907 C C . PHE A 1 119 ? 0.312 8.753 -22.472 1.00 70.44 119 PHE A C 1
ATOM 909 O O . PHE A 1 119 ? -0.916 8.787 -22.555 1.00 70.44 119 PHE A O 1
ATOM 916 N N . THR A 1 120 ? 1.078 8.192 -23.409 1.00 77.12 120 THR A N 1
ATOM 917 C CA . THR A 1 120 ? 0.533 7.657 -24.662 1.00 77.12 120 THR A CA 1
ATOM 918 C C . THR A 1 120 ? 1.139 6.309 -25.023 1.00 77.12 120 THR A C 1
ATOM 920 O O . THR A 1 120 ? 2.332 6.076 -24.848 1.00 77.12 120 THR A O 1
ATOM 923 N N . ASN A 1 121 ? 0.313 5.414 -25.559 1.00 80.88 121 ASN A N 1
ATOM 924 C CA . ASN A 1 121 ? 0.731 4.079 -25.994 1.00 80.88 121 ASN A CA 1
ATOM 925 C C . ASN A 1 121 ? 1.029 4.018 -27.493 1.00 80.88 121 ASN A C 1
ATOM 927 O O . ASN A 1 121 ? 1.453 2.981 -27.993 1.00 80.88 121 ASN A O 1
ATOM 931 N N . SER A 1 122 ? 0.775 5.095 -28.241 1.00 87.19 122 SER A N 1
ATOM 932 C CA . SER A 1 122 ? 1.060 5.117 -29.669 1.00 87.19 122 SER A CA 1
ATOM 933 C C . SER A 1 122 ? 1.259 6.528 -30.196 1.00 87.19 122 SER A C 1
ATOM 935 O O . SER A 1 122 ? 0.496 7.443 -29.883 1.00 87.19 122 SER A O 1
ATOM 937 N N . ILE A 1 123 ? 2.271 6.680 -31.041 1.00 88.81 123 ILE A N 1
ATOM 938 C CA . ILE A 1 123 ? 2.507 7.879 -31.830 1.00 88.81 123 ILE A CA 1
ATOM 939 C C . ILE A 1 123 ? 2.784 7.507 -33.282 1.00 88.81 123 ILE A C 1
ATOM 941 O O . ILE A 1 123 ? 3.403 6.484 -33.570 1.00 88.81 123 ILE A O 1
ATOM 945 N N . VAL A 1 124 ? 2.346 8.370 -34.191 1.00 89.12 124 VAL A N 1
ATOM 946 C CA . VAL A 1 124 ? 2.554 8.220 -35.630 1.00 89.12 124 VAL A CA 1
ATOM 947 C C . VAL A 1 124 ? 3.144 9.513 -36.173 1.00 89.12 124 VAL A C 1
ATOM 949 O O . VAL A 1 124 ? 2.536 10.581 -36.054 1.00 89.12 124 VAL A O 1
ATOM 952 N N . PHE A 1 125 ? 4.316 9.420 -36.789 1.00 86.12 125 PHE A N 1
ATOM 953 C CA . PHE A 1 125 ? 4.875 10.470 -37.627 1.00 86.12 125 PHE A CA 1
ATOM 954 C C . PHE A 1 125 ? 4.332 10.252 -39.033 1.00 86.12 125 PHE A C 1
ATOM 956 O O . PHE A 1 125 ? 4.661 9.259 -39.683 1.00 86.12 125 PHE A O 1
ATOM 963 N N . LYS A 1 126 ? 3.450 11.155 -39.464 1.00 79.12 126 LYS A N 1
AT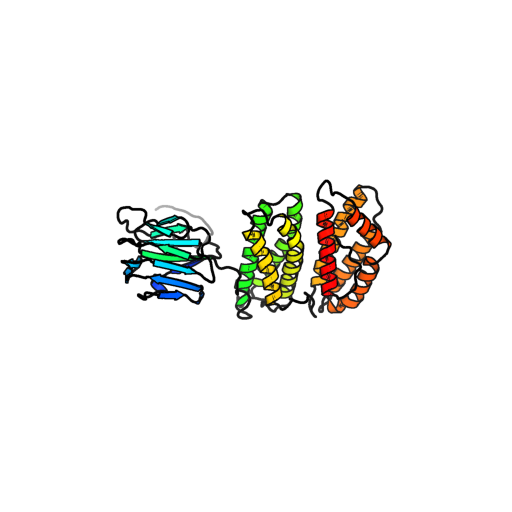OM 964 C CA . LYS A 1 126 ? 2.805 11.047 -40.772 1.00 79.12 126 LYS A CA 1
ATOM 965 C C . LYS A 1 126 ? 3.701 11.581 -41.875 1.00 79.12 126 LYS A C 1
ATOM 967 O O . LYS A 1 126 ? 4.305 12.640 -41.702 1.00 79.12 126 LYS A O 1
ATOM 972 N N . ASP A 1 127 ? 3.719 10.829 -42.971 1.00 63.81 127 ASP A N 1
ATOM 973 C CA . ASP A 1 127 ? 4.393 11.068 -44.248 1.00 63.81 127 ASP A CA 1
ATOM 974 C C . ASP A 1 127 ? 4.891 12.510 -44.463 1.00 63.81 127 ASP A C 1
ATOM 976 O O . ASP A 1 127 ? 4.143 13.444 -44.775 1.00 63.81 127 ASP A O 1
ATOM 980 N N . ALA A 1 128 ? 6.194 12.681 -44.261 1.00 55.44 128 ALA A N 1
ATOM 981 C CA . ALA A 1 128 ? 6.911 13.903 -44.558 1.00 55.44 128 ALA A CA 1
ATOM 982 C C . ALA A 1 128 ? 8.266 13.502 -45.136 1.00 55.44 128 ALA A C 1
ATOM 984 O O . ALA A 1 128 ? 9.040 12.825 -44.468 1.00 55.44 128 ALA A O 1
ATOM 985 N N . HIS A 1 129 ? 8.582 13.958 -46.348 1.00 59.22 129 HIS A N 1
ATOM 986 C CA . HIS A 1 129 ? 9.898 13.750 -46.968 1.00 59.22 129 HIS A CA 1
ATOM 987 C C . HIS A 1 129 ? 11.081 14.205 -46.081 1.00 59.22 129 HIS A C 1
ATOM 989 O O . HIS A 1 129 ? 12.199 13.748 -46.287 1.00 59.22 129 HIS A O 1
ATOM 995 N N . ASP A 1 130 ? 10.815 15.023 -45.054 1.00 63.88 130 ASP A N 1
ATOM 996 C CA . ASP A 1 130 ? 11.769 15.477 -44.041 1.00 63.88 130 ASP A CA 1
ATOM 997 C C . ASP A 1 130 ? 11.366 14.996 -42.633 1.00 63.88 130 ASP A C 1
ATOM 999 O O . ASP A 1 130 ? 11.023 15.816 -41.780 1.00 63.88 130 ASP A O 1
ATOM 1003 N N . GLN A 1 131 ? 11.347 13.685 -42.361 1.00 69.94 131 GLN A N 1
ATOM 1004 C CA . GLN A 1 131 ? 11.158 13.181 -40.991 1.00 69.94 131 GLN A CA 1
ATOM 1005 C C . GLN A 1 131 ? 12.404 13.431 -40.121 1.00 69.94 131 GLN A C 1
ATOM 1007 O O . GLN A 1 131 ? 13.533 13.368 -40.613 1.00 69.94 131 GLN A O 1
ATOM 1012 N N . PRO A 1 132 ? 12.233 13.723 -38.816 1.00 75.25 132 PRO A N 1
ATOM 1013 C CA . PRO A 1 132 ? 13.372 13.903 -37.931 1.00 75.25 132 PRO A CA 1
ATOM 1014 C C . PRO A 1 132 ? 14.025 12.549 -37.655 1.00 75.25 132 PRO A C 1
ATOM 1016 O O . PRO A 1 132 ? 13.352 11.518 -37.656 1.00 75.25 132 PRO A O 1
ATOM 1019 N N . TYR A 1 133 ? 15.317 12.547 -37.334 1.00 85.44 133 TYR A N 1
ATOM 1020 C CA . TYR A 1 133 ? 15.904 11.342 -36.761 1.00 85.44 133 TYR A CA 1
ATOM 1021 C C . TYR A 1 133 ? 15.449 11.226 -35.309 1.00 85.44 133 TYR A C 1
ATOM 1023 O O . TYR A 1 133 ? 15.727 12.099 -34.484 1.00 85.44 133 TYR A O 1
ATOM 1031 N N . LEU A 1 134 ? 14.718 10.163 -34.996 1.00 86.81 134 LEU A N 1
ATOM 1032 C CA . LEU A 1 134 ? 14.346 9.824 -33.637 1.00 86.81 134 LEU A CA 1
ATOM 1033 C C . LEU A 1 134 ? 15.492 9.068 -32.975 1.00 86.81 134 LEU A C 1
ATOM 1035 O O . LEU A 1 134 ? 15.878 7.979 -33.401 1.00 86.81 134 LEU A O 1
ATOM 1039 N N . LYS A 1 135 ? 16.039 9.670 -31.926 1.00 87.50 135 LYS A N 1
ATOM 1040 C CA . LYS A 1 135 ? 17.198 9.165 -31.197 1.00 87.50 135 LYS A CA 1
ATOM 1041 C C . LYS A 1 135 ? 16.773 8.273 -30.042 1.00 87.50 135 LYS A C 1
ATOM 1043 O O . LYS A 1 135 ? 17.258 7.153 -29.932 1.00 87.50 135 LYS A O 1
ATOM 1048 N N . SER A 1 136 ? 15.826 8.751 -29.238 1.00 89.81 136 SER A N 1
ATOM 1049 C CA . SER A 1 136 ? 15.358 8.020 -28.063 1.00 89.81 136 SER A CA 1
ATOM 1050 C C . SER A 1 136 ? 13.861 8.184 -27.837 1.00 89.81 136 SER A C 1
ATOM 1052 O O . SER A 1 136 ? 13.268 9.205 -28.201 1.00 89.81 136 SER A O 1
ATOM 1054 N N . ILE A 1 137 ? 13.273 7.210 -27.150 1.00 89.94 137 ILE A N 1
ATOM 1055 C CA . ILE A 1 137 ? 11.949 7.328 -26.532 1.00 89.94 137 ILE A CA 1
ATOM 1056 C C . ILE A 1 137 ? 12.077 7.208 -25.017 1.00 89.94 137 ILE A C 1
ATOM 1058 O O . ILE A 1 137 ? 12.953 6.506 -24.517 1.00 89.94 137 ILE A O 1
ATOM 1062 N N . PHE A 1 138 ? 11.196 7.881 -24.287 1.00 87.62 138 PHE A N 1
ATOM 1063 C CA . PHE A 1 138 ? 11.125 7.787 -22.834 1.00 87.62 138 PHE A CA 1
ATOM 1064 C C . PHE A 1 138 ? 9.854 7.032 -22.455 1.00 87.62 138 PHE A C 1
ATOM 1066 O O . PHE A 1 138 ? 8.751 7.504 -22.736 1.00 87.62 138 PHE A O 1
ATOM 1073 N N . VAL A 1 139 ? 9.999 5.864 -21.830 1.00 85.44 139 VAL A N 1
ATOM 1074 C CA . VAL A 1 139 ? 8.880 5.018 -21.390 1.00 85.44 139 VAL A CA 1
ATOM 1075 C C . VAL A 1 139 ? 8.746 5.042 -19.878 1.00 85.44 139 VAL A C 1
ATOM 1077 O O . VAL A 1 139 ? 9.737 4.938 -19.159 1.00 85.44 139 VAL A O 1
ATOM 1080 N N . GLN A 1 140 ? 7.522 5.155 -19.376 1.00 77.81 140 GLN A N 1
ATOM 1081 C CA . GLN A 1 140 ? 7.242 5.131 -17.949 1.00 77.81 140 GLN A CA 1
ATOM 1082 C C . GLN A 1 140 ? 7.028 3.692 -17.470 1.00 77.81 140 GLN A C 1
ATOM 1084 O O . GLN A 1 140 ? 5.993 3.088 -17.748 1.00 77.81 140 GLN A O 1
ATOM 1089 N N . LYS A 1 141 ? 7.968 3.153 -16.691 1.00 67.12 141 LYS A N 1
ATOM 1090 C CA . LYS A 1 141 ? 7.784 1.876 -15.994 1.00 67.12 141 LYS A CA 1
ATOM 1091 C C . LYS A 1 141 ? 6.574 1.968 -15.056 1.00 67.12 141 LYS A C 1
ATOM 1093 O O . LYS A 1 141 ? 6.537 2.812 -14.160 1.00 67.12 141 LYS A O 1
ATOM 1098 N N . SER A 1 142 ? 5.596 1.091 -15.272 1.00 53.06 142 SER A N 1
ATOM 1099 C CA . SER A 1 142 ? 4.473 0.841 -14.365 1.00 53.06 142 SER A CA 1
ATOM 1100 C C . SER A 1 142 ? 4.793 -0.373 -13.480 1.00 53.06 142 SER A C 1
ATOM 1102 O O . SER A 1 142 ? 5.678 -1.165 -13.800 1.00 53.06 142 SER A O 1
ATOM 1104 N N . ILE A 1 143 ? 4.078 -0.535 -12.362 1.00 50.62 143 ILE A N 1
ATOM 1105 C CA . ILE A 1 143 ? 4.269 -1.649 -11.403 1.00 50.62 143 ILE A CA 1
ATOM 1106 C C . ILE A 1 143 ? 3.936 -3.024 -12.030 1.00 50.62 143 ILE A C 1
ATOM 1108 O O . ILE A 1 143 ? 4.263 -4.065 -11.458 1.00 50.62 143 ILE A O 1
ATOM 1112 N N . HIS A 1 144 ? 3.324 -3.060 -13.222 1.00 41.72 144 HIS A N 1
ATOM 1113 C CA . HIS A 1 144 ? 2.913 -4.305 -13.870 1.00 41.72 144 HIS A CA 1
ATOM 1114 C C . HIS A 1 144 ? 4.099 -5.271 -14.032 1.00 41.72 144 HIS A C 1
ATOM 1116 O O . HIS A 1 144 ? 5.110 -4.946 -14.652 1.00 41.72 144 HIS A O 1
ATOM 1122 N N . ASN A 1 145 ? 3.949 -6.480 -13.481 1.00 37.50 145 ASN A N 1
ATOM 1123 C CA . ASN A 1 145 ? 4.908 -7.594 -13.521 1.00 37.50 145 ASN A CA 1
ATOM 1124 C C . ASN A 1 145 ? 6.233 -7.399 -12.758 1.00 37.50 145 ASN A C 1
ATOM 1126 O O . ASN A 1 145 ? 7.073 -8.299 -12.770 1.00 37.50 145 ASN A O 1
ATOM 1130 N N . ALA A 1 146 ? 6.421 -6.283 -12.049 1.00 45.34 146 ALA A N 1
ATOM 1131 C CA . ALA A 1 146 ? 7.661 -5.983 -11.334 1.00 45.34 146 ALA A CA 1
ATOM 1132 C C . ALA A 1 146 ? 7.910 -6.915 -10.131 1.00 45.34 146 ALA A C 1
ATOM 1134 O O . ALA A 1 146 ? 9.057 -7.133 -9.758 1.00 45.34 146 ALA A O 1
ATOM 1135 N N . ILE A 1 147 ? 6.852 -7.485 -9.544 1.00 47.53 147 ILE A N 1
ATOM 1136 C CA . ILE A 1 147 ? 6.930 -8.310 -8.325 1.00 47.53 147 ILE A CA 1
ATOM 1137 C C . ILE A 1 147 ? 7.092 -9.812 -8.653 1.00 47.53 147 ILE A C 1
ATOM 1139 O O . ILE A 1 147 ? 7.548 -10.586 -7.817 1.00 47.53 147 ILE A O 1
ATOM 1143 N N . TYR A 1 148 ? 6.784 -10.244 -9.882 1.00 36.38 148 TYR A N 1
ATOM 1144 C CA . TYR A 1 148 ? 6.616 -11.669 -10.203 1.00 36.38 148 TYR A CA 1
ATOM 1145 C C . TYR A 1 148 ? 7.927 -12.437 -10.514 1.00 36.38 148 TYR A C 1
ATOM 1147 O O . TYR A 1 148 ? 7.931 -13.664 -10.455 1.00 36.38 148 TYR A O 1
ATOM 1155 N N . ASN A 1 149 ? 9.066 -11.775 -10.778 1.00 35.75 149 ASN A N 1
ATOM 1156 C CA . ASN A 1 149 ? 10.295 -12.443 -11.255 1.00 35.75 149 ASN A CA 1
ATOM 1157 C C . ASN A 1 149 ? 11.521 -12.337 -10.301 1.00 35.75 149 ASN A C 1
ATOM 1159 O O . ASN A 1 149 ? 12.206 -11.323 -10.284 1.00 35.75 149 ASN A O 1
ATOM 1163 N N . VAL A 1 150 ? 11.862 -13.451 -9.619 1.00 38.62 150 VAL A N 1
ATOM 1164 C CA . VAL A 1 150 ? 13.143 -13.815 -8.931 1.00 38.62 150 VAL A CA 1
ATOM 1165 C C . VAL A 1 150 ? 13.424 -13.266 -7.505 1.00 38.62 150 VA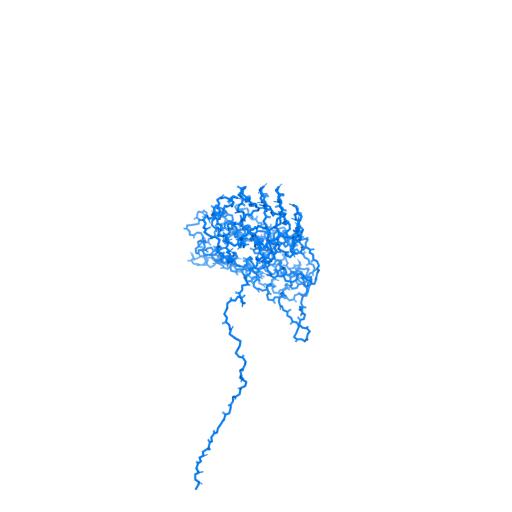L A C 1
ATOM 1167 O O . VAL A 1 150 ? 13.884 -12.148 -7.296 1.00 38.62 150 VAL A O 1
ATOM 1170 N N . ALA A 1 151 ? 13.296 -14.145 -6.500 1.00 38.69 151 ALA A N 1
ATOM 1171 C CA . ALA A 1 151 ? 13.218 -13.883 -5.048 1.00 38.69 151 ALA A CA 1
ATOM 1172 C C . ALA A 1 151 ? 14.408 -13.198 -4.315 1.00 38.69 151 ALA A C 1
ATOM 1174 O O . ALA A 1 151 ? 14.330 -13.003 -3.103 1.00 38.69 151 ALA A O 1
ATOM 1175 N N . SER A 1 152 ? 15.476 -12.779 -4.997 1.00 35.09 152 SER A N 1
ATOM 1176 C CA . SER A 1 152 ? 16.550 -11.946 -4.407 1.00 35.09 152 SER A CA 1
ATOM 1177 C C . SER A 1 152 ? 16.859 -10.669 -5.201 1.00 35.09 152 SER A C 1
ATOM 1179 O O . SER A 1 152 ? 17.336 -9.697 -4.621 1.00 35.09 152 SER A O 1
ATOM 1181 N N . ALA A 1 153 ? 16.512 -10.616 -6.492 1.00 43.44 153 ALA A N 1
ATOM 1182 C CA . ALA A 1 153 ? 16.623 -9.422 -7.340 1.00 43.44 153 ALA A CA 1
ATOM 1183 C C . ALA A 1 153 ? 15.408 -8.472 -7.215 1.00 43.44 153 ALA A C 1
ATOM 1185 O O . ALA A 1 153 ? 15.436 -7.349 -7.714 1.00 43.44 153 ALA A O 1
ATOM 1186 N N . LEU A 1 154 ? 14.350 -8.907 -6.520 1.00 58.09 154 LEU A N 1
ATOM 1187 C CA . LEU A 1 154 ? 13.056 -8.220 -6.419 1.00 58.09 154 LEU A CA 1
ATOM 1188 C C . LEU A 1 154 ? 12.961 -7.115 -5.357 1.00 58.09 154 LEU A C 1
ATOM 1190 O O . LEU A 1 154 ? 11.963 -6.393 -5.338 1.00 58.09 154 LEU A O 1
ATOM 1194 N N . ASN A 1 155 ? 13.978 -6.924 -4.507 1.00 70.06 155 ASN A N 1
ATOM 1195 C CA . ASN A 1 155 ? 13.932 -5.845 -3.514 1.00 70.06 155 ASN A CA 1
ATOM 1196 C C . ASN A 1 155 ? 13.812 -4.471 -4.182 1.00 70.06 155 ASN A C 1
ATOM 1198 O O . ASN A 1 155 ? 13.023 -3.647 -3.733 1.00 70.06 155 ASN A O 1
ATOM 1202 N N . ALA A 1 156 ? 14.554 -4.238 -5.271 1.00 72.06 156 ALA A N 1
ATOM 1203 C CA . ALA A 1 156 ? 14.526 -2.966 -5.989 1.00 72.06 156 ALA A CA 1
ATOM 1204 C C . ALA A 1 156 ? 13.173 -2.709 -6.687 1.00 72.06 156 ALA A C 1
ATOM 1206 O O . ALA A 1 156 ? 12.592 -1.653 -6.447 1.00 72.06 156 ALA A O 1
ATOM 1207 N N . PRO A 1 157 ? 12.605 -3.648 -7.470 1.00 72.69 157 PRO A N 1
ATOM 1208 C CA . PRO A 1 157 ? 11.250 -3.512 -8.010 1.00 72.69 157 PRO A CA 1
ATOM 1209 C C . PRO A 1 157 ? 10.167 -3.228 -6.957 1.00 72.69 157 PRO A C 1
ATOM 1211 O O . PRO A 1 157 ? 9.328 -2.343 -7.151 1.00 72.69 157 PRO A O 1
ATOM 1214 N N . LEU A 1 158 ? 10.193 -3.937 -5.823 1.00 79.88 158 LEU A N 1
ATOM 1215 C CA . LEU A 1 158 ? 9.223 -3.732 -4.747 1.00 79.88 158 LEU A CA 1
ATOM 1216 C C . LEU A 1 158 ? 9.435 -2.384 -4.038 1.00 79.88 158 LEU A C 1
ATOM 1218 O O . LEU A 1 158 ? 8.471 -1.662 -3.787 1.00 79.88 158 LEU A O 1
ATOM 1222 N N . PHE A 1 159 ? 10.692 -2.004 -3.787 1.00 85.50 159 PHE A N 1
ATOM 1223 C CA . PHE A 1 159 ? 11.052 -0.704 -3.218 1.00 85.50 159 PHE A CA 1
ATOM 1224 C C . PHE A 1 159 ? 10.558 0.439 -4.104 1.00 85.50 159 PHE A C 1
ATOM 1226 O O . PHE A 1 159 ? 9.923 1.374 -3.619 1.00 85.50 159 PHE A O 1
ATOM 1233 N N . GLU A 1 160 ? 10.799 0.348 -5.413 1.00 79.44 160 GLU A N 1
ATOM 1234 C CA . GLU A 1 160 ? 10.355 1.352 -6.375 1.00 79.44 160 GLU A CA 1
ATOM 1235 C C . GLU A 1 160 ? 8.830 1.431 -6.457 1.00 79.44 160 GLU A C 1
ATOM 1237 O O . GLU A 1 160 ? 8.283 2.529 -6.554 1.00 79.44 160 GLU A O 1
ATOM 1242 N N . SER A 1 161 ? 8.134 0.300 -6.326 1.00 81.75 161 SER A N 1
ATOM 1243 C CA . SER A 1 161 ? 6.670 0.268 -6.252 1.00 81.75 161 SER A CA 1
ATOM 1244 C C . SER A 1 161 ? 6.156 1.008 -5.012 1.00 81.75 161 SER A C 1
ATOM 1246 O O . SER A 1 161 ? 5.267 1.854 -5.123 1.00 81.75 161 SER A O 1
ATOM 1248 N N . TYR A 1 162 ? 6.760 0.774 -3.840 1.00 92.00 162 TYR A N 1
ATOM 1249 C CA . TYR A 1 162 ? 6.394 1.475 -2.601 1.00 92.00 162 TYR A CA 1
ATOM 1250 C C . TYR A 1 162 ? 6.699 2.967 -2.684 1.00 92.00 162 TYR A C 1
ATOM 1252 O O . TYR A 1 162 ? 5.858 3.796 -2.334 1.00 92.00 162 TYR A O 1
ATOM 1260 N N . ARG A 1 163 ? 7.874 3.324 -3.210 1.00 89.44 163 ARG A N 1
ATOM 1261 C CA . ARG A 1 163 ? 8.286 4.714 -3.423 1.00 89.44 163 ARG A CA 1
ATOM 1262 C C . ARG A 1 163 ? 7.329 5.439 -4.358 1.00 89.44 163 ARG A C 1
ATOM 1264 O O . ARG A 1 163 ? 6.927 6.566 -4.071 1.00 89.44 163 ARG A O 1
ATOM 1271 N N . PHE A 1 164 ? 6.958 4.803 -5.464 1.00 83.12 164 PHE A N 1
ATOM 1272 C CA . PHE A 1 164 ? 6.050 5.378 -6.445 1.00 83.12 164 PHE A CA 1
ATOM 1273 C C . PHE A 1 164 ? 4.658 5.610 -5.860 1.00 83.12 164 PHE A C 1
ATOM 1275 O O . PHE A 1 164 ? 4.132 6.716 -5.980 1.00 83.12 164 PHE A O 1
ATOM 1282 N N . VAL A 1 165 ? 4.085 4.623 -5.168 1.00 88.94 165 VAL A N 1
ATOM 1283 C CA . VAL A 1 165 ? 2.781 4.797 -4.517 1.00 88.94 165 VAL A CA 1
ATOM 1284 C C . VAL A 1 165 ? 2.838 5.835 -3.404 1.00 88.94 165 VAL A C 1
ATOM 1286 O O . VAL A 1 165 ? 1.905 6.620 -3.279 1.00 88.94 165 VAL A O 1
ATOM 1289 N N . ASN A 1 166 ? 3.944 5.946 -2.667 1.00 92.94 166 ASN A N 1
ATOM 1290 C CA . ASN A 1 166 ? 4.106 7.012 -1.679 1.00 92.94 166 ASN A CA 1
ATOM 1291 C C . ASN A 1 166 ? 4.062 8.413 -2.325 1.00 92.94 166 ASN A C 1
ATOM 1293 O O . ASN A 1 166 ? 3.441 9.331 -1.795 1.00 92.94 166 ASN A O 1
ATOM 1297 N N . LEU A 1 167 ? 4.655 8.578 -3.514 1.00 89.44 167 LEU A N 1
ATOM 1298 C CA . LEU A 1 167 ? 4.545 9.823 -4.287 1.00 89.44 167 LEU A CA 1
ATOM 1299 C C . LEU A 1 167 ? 3.109 10.083 -4.769 1.00 89.44 167 LEU A C 1
ATOM 1301 O O . LEU A 1 167 ? 2.653 11.228 -4.736 1.00 89.44 167 LEU A O 1
ATOM 1305 N N . GLN A 1 168 ? 2.388 9.041 -5.200 1.00 87.94 168 GLN A N 1
ATOM 1306 C CA . GLN A 1 168 ? 0.977 9.163 -5.583 1.00 87.94 168 GLN A CA 1
ATOM 1307 C C . GLN A 1 168 ? 0.094 9.527 -4.386 1.00 87.94 168 GLN A C 1
ATOM 1309 O O . GLN A 1 168 ? -0.760 10.401 -4.506 1.00 87.94 168 GLN A O 1
ATOM 1314 N N . LEU A 1 169 ? 0.353 8.939 -3.218 1.00 91.75 169 LEU A N 1
ATOM 1315 C CA . LEU A 1 169 ? -0.332 9.251 -1.970 1.00 91.75 169 LEU A CA 1
ATOM 1316 C C . LEU A 1 169 ? -0.114 10.716 -1.568 1.00 91.75 169 LEU A C 1
ATOM 1318 O O . LEU A 1 169 ? -1.061 11.404 -1.204 1.00 91.75 169 LEU A O 1
ATOM 1322 N N . GLU A 1 170 ? 1.100 11.249 -1.720 1.00 90.94 170 GLU A N 1
ATOM 1323 C CA . GLU A 1 170 ? 1.373 12.679 -1.513 1.00 90.94 170 GLU A CA 1
ATOM 1324 C C . GLU A 1 170 ? 0.645 13.583 -2.518 1.00 90.94 170 GLU A C 1
ATOM 1326 O O . GLU A 1 170 ? 0.182 14.671 -2.160 1.00 90.94 170 GLU A O 1
ATOM 1331 N N . LYS A 1 171 ? 0.503 13.150 -3.777 1.00 87.38 171 LYS A N 1
ATOM 1332 C CA . LYS A 1 171 ? -0.312 13.868 -4.767 1.00 87.38 171 LYS A CA 1
ATOM 1333 C C . LYS A 1 171 ? -1.792 13.842 -4.376 1.00 87.38 171 LYS A C 1
ATOM 1335 O O . LYS A 1 171 ? -2.437 14.886 -4.425 1.00 87.38 171 LYS A O 1
ATOM 1340 N N . PHE A 1 172 ? -2.307 12.694 -3.946 1.00 90.69 172 PHE A N 1
ATOM 1341 C CA . PHE A 1 172 ? -3.677 12.531 -3.463 1.00 90.69 172 PHE A CA 1
ATOM 1342 C C . PHE A 1 172 ? -3.955 13.437 -2.252 1.00 90.69 172 PHE A C 1
ATOM 1344 O O . PHE A 1 172 ? -4.855 14.269 -2.306 1.00 90.69 172 PHE A O 1
ATOM 1351 N N . LYS A 1 173 ? -3.095 13.405 -1.224 1.00 90.56 173 LYS A N 1
ATOM 1352 C CA . LYS A 1 173 ? -3.199 14.228 -0.000 1.00 90.56 173 LYS A CA 1
ATOM 1353 C C . LYS A 1 173 ? -3.363 15.725 -0.253 1.00 90.56 173 LYS A C 1
ATOM 1355 O O . LYS A 1 173 ? -4.037 16.406 0.511 1.00 90.56 173 LYS A O 1
ATOM 1360 N N . LYS A 1 174 ? -2.738 16.256 -1.307 1.00 88.25 174 LYS A N 1
ATOM 1361 C CA . LYS A 1 174 ? -2.820 17.684 -1.662 1.00 88.25 174 LYS A CA 1
ATOM 1362 C C . LYS A 1 174 ? -4.154 18.085 -2.295 1.00 88.25 174 LYS A C 1
ATOM 1364 O O . LYS A 1 174 ? -4.407 19.278 -2.423 1.00 88.25 174 LYS A O 1
ATOM 1369 N N . ASN A 1 175 ? -4.968 17.117 -2.710 1.00 86.19 175 ASN A N 1
ATOM 1370 C CA . ASN A 1 175 ? -6.189 17.326 -3.488 1.00 86.19 175 ASN A CA 1
ATOM 1371 C C . ASN A 1 175 ? -7.458 16.807 -2.787 1.00 86.19 175 ASN A C 1
ATOM 1373 O O . ASN A 1 175 ? -8.537 16.899 -3.364 1.00 86.19 175 ASN A O 1
ATOM 1377 N N . ILE A 1 176 ? -7.346 16.291 -1.560 1.00 84.38 176 ILE A N 1
ATOM 1378 C CA . ILE A 1 176 ? -8.485 15.843 -0.745 1.00 84.38 176 ILE A CA 1
ATOM 1379 C C . ILE A 1 176 ? -8.858 16.860 0.335 1.00 84.38 176 ILE A C 1
ATOM 1381 O O . ILE A 1 176 ? -8.096 17.785 0.644 1.00 84.38 176 ILE A O 1
ATOM 1385 N N . LYS A 1 177 ? -10.038 16.688 0.940 1.00 81.12 177 LYS A N 1
ATOM 1386 C CA . LYS A 1 177 ? -10.477 17.497 2.082 1.00 81.12 177 LYS A CA 1
ATOM 1387 C C . LYS A 1 177 ? -9.508 17.331 3.252 1.00 81.12 177 LYS A C 1
ATOM 1389 O O . LYS A 1 177 ? -8.954 16.263 3.503 1.00 81.12 177 LYS A O 1
ATOM 1394 N N . LYS A 1 178 ? -9.351 18.401 4.036 1.00 73.62 178 LYS A N 1
ATOM 1395 C CA . LYS A 1 178 ? -8.454 18.424 5.203 1.00 73.62 178 LYS A CA 1
ATOM 1396 C C . LYS A 1 178 ? -8.834 17.396 6.277 1.00 73.62 178 LYS A C 1
ATOM 1398 O O . LYS A 1 178 ? -7.941 16.913 6.969 1.00 73.62 178 LYS A O 1
ATOM 1403 N N . SER A 1 179 ? -10.125 17.087 6.412 1.00 64.12 179 SER A N 1
ATOM 1404 C CA . SER A 1 179 ? -10.647 16.035 7.296 1.00 64.12 179 SER A CA 1
ATOM 1405 C C . SER A 1 179 ? -10.050 14.666 6.975 1.00 64.12 179 SER A C 1
ATOM 1407 O O . SER A 1 179 ? -9.757 13.905 7.890 1.00 64.12 179 SER A O 1
ATOM 1409 N N . ASP A 1 180 ? -9.770 14.408 5.697 1.00 71.25 180 ASP A N 1
ATOM 1410 C CA . ASP A 1 180 ? -9.498 13.059 5.208 1.00 71.25 180 ASP A CA 1
ATOM 1411 C C . ASP A 1 180 ? -7.991 12.748 5.166 1.00 71.25 180 ASP A C 1
ATOM 1413 O O . ASP A 1 180 ? -7.565 11.598 5.068 1.00 71.25 180 ASP A O 1
ATOM 1417 N N . ILE A 1 181 ? -7.147 13.781 5.296 1.00 74.62 181 ILE A N 1
ATOM 1418 C CA . ILE A 1 181 ? -5.680 13.664 5.256 1.00 74.62 181 ILE A CA 1
ATOM 1419 C C . ILE A 1 181 ? -5.166 12.693 6.324 1.00 74.62 181 ILE A C 1
ATOM 1421 O O . ILE A 1 181 ? -4.208 11.960 6.070 1.00 74.62 181 ILE A O 1
ATOM 1425 N N . GLY A 1 182 ? -5.797 12.657 7.502 1.00 67.31 182 GLY A N 1
ATOM 1426 C CA . GLY A 1 182 ? -5.399 11.764 8.593 1.00 67.31 182 GLY A CA 1
ATOM 1427 C C . GLY A 1 182 ? -5.393 10.286 8.188 1.00 67.31 182 GLY A C 1
ATOM 1428 O O . GLY A 1 182 ? -4.497 9.544 8.594 1.00 67.31 182 GLY A O 1
ATOM 1429 N N . HIS A 1 183 ? -6.313 9.882 7.309 1.00 71.38 183 HIS A N 1
ATOM 1430 C CA . HIS A 1 183 ? -6.481 8.494 6.870 1.00 71.38 183 HIS A CA 1
ATOM 1431 C C . HIS A 1 183 ? -5.323 8.005 5.986 1.00 71.38 183 HIS A C 1
ATOM 1433 O O . HIS A 1 183 ? -4.972 6.827 5.994 1.00 71.38 183 HIS A O 1
ATOM 1439 N N . THR A 1 184 ? -4.635 8.922 5.304 1.00 83.06 184 THR A N 1
ATOM 1440 C CA . THR A 1 184 ? -3.484 8.601 4.441 1.00 83.06 184 THR A CA 1
ATOM 1441 C C . THR A 1 184 ? -2.198 8.302 5.219 1.00 83.06 184 THR A C 1
ATOM 1443 O O . THR A 1 184 ? -1.308 7.611 4.720 1.00 83.06 184 THR A O 1
ATOM 1446 N N . ALA A 1 185 ? -2.082 8.789 6.460 1.00 80.44 185 ALA A N 1
ATOM 1447 C CA . ALA A 1 185 ? -0.827 8.765 7.213 1.00 80.44 185 ALA A CA 1
ATOM 1448 C C . ALA A 1 185 ? -0.354 7.342 7.559 1.00 80.44 185 ALA A C 1
ATOM 1450 O O . ALA A 1 185 ? 0.848 7.083 7.635 1.00 80.44 185 ALA A O 1
ATOM 1451 N N . ARG A 1 186 ? -1.289 6.408 7.763 1.00 76.00 186 ARG A N 1
ATOM 1452 C CA . ARG A 1 186 ? -0.972 5.022 8.142 1.00 76.00 186 ARG A CA 1
ATOM 1453 C C . ARG A 1 186 ? -0.415 4.230 6.961 1.00 76.00 186 ARG A C 1
ATOM 1455 O O . ARG A 1 186 ? 0.629 3.595 7.104 1.00 76.00 186 ARG A O 1
ATOM 1462 N N . LEU A 1 187 ? -1.044 4.352 5.788 1.00 87.25 187 LEU A N 1
ATOM 1463 C CA . LEU A 1 187 ? -0.527 3.770 4.549 1.00 87.25 187 LEU A CA 1
ATOM 1464 C C . LEU A 1 187 ? 0.851 4.351 4.208 1.00 87.25 187 LEU A C 1
ATOM 1466 O O . LEU A 1 187 ? 1.776 3.598 3.916 1.00 87.25 187 LEU A O 1
ATOM 1470 N N . GLN A 1 188 ? 1.015 5.672 4.328 1.00 90.69 188 GLN A N 1
ATOM 1471 C CA . GLN A 1 188 ? 2.302 6.340 4.124 1.00 90.69 188 GLN A CA 1
ATOM 1472 C C . GLN A 1 188 ? 3.398 5.763 5.024 1.00 90.69 188 GLN A C 1
ATOM 1474 O O . GLN A 1 188 ? 4.464 5.379 4.546 1.00 90.69 188 GLN A O 1
ATOM 1479 N N . LYS A 1 189 ? 3.127 5.653 6.327 1.00 85.62 189 LYS A N 1
ATOM 1480 C CA . LYS A 1 189 ? 4.083 5.091 7.282 1.00 85.62 189 LYS A CA 1
ATOM 1481 C C . LYS A 1 189 ? 4.439 3.640 6.944 1.00 85.62 189 LYS A C 1
ATOM 1483 O O . LYS A 1 189 ? 5.614 3.281 7.001 1.00 85.62 189 LYS A O 1
ATOM 1488 N N . ALA A 1 190 ? 3.457 2.824 6.557 1.00 85.94 190 ALA A N 1
ATOM 1489 C CA . ALA A 1 190 ? 3.698 1.444 6.145 1.00 85.94 190 ALA A CA 1
ATOM 1490 C C . ALA A 1 190 ? 4.605 1.369 4.904 1.00 85.94 190 ALA A C 1
ATOM 1492 O O . ALA A 1 190 ? 5.573 0.609 4.911 1.00 85.94 190 ALA A O 1
ATOM 1493 N N . LEU A 1 191 ? 4.365 2.209 3.890 1.00 93.94 191 LEU A N 1
ATOM 1494 C CA . LEU A 1 191 ? 5.217 2.320 2.698 1.00 93.94 191 LEU A CA 1
ATOM 1495 C C . LEU A 1 191 ? 6.652 2.738 3.062 1.00 93.94 191 LEU A C 1
ATOM 1497 O O . LEU A 1 191 ? 7.615 2.147 2.576 1.00 93.94 191 LEU A O 1
ATOM 1501 N N . GLU A 1 192 ? 6.812 3.727 3.944 1.00 94.50 192 GLU A N 1
ATOM 1502 C CA . GLU A 1 192 ? 8.120 4.204 4.413 1.00 94.50 192 GLU A CA 1
ATOM 1503 C C . GLU A 1 192 ? 8.906 3.143 5.186 1.00 94.50 192 GLU A C 1
ATOM 1505 O O . GLU A 1 192 ? 10.118 3.002 5.003 1.00 94.50 192 GLU A O 1
ATOM 1510 N N . GLU A 1 193 ? 8.236 2.382 6.048 1.00 89.94 193 GLU A N 1
ATOM 1511 C CA . GLU A 1 193 ? 8.842 1.259 6.761 1.00 89.94 193 GLU A CA 1
ATOM 1512 C C . GLU A 1 193 ? 9.228 0.123 5.805 1.00 89.94 193 GLU A C 1
ATOM 1514 O O . GLU A 1 193 ? 10.326 -0.425 5.924 1.00 89.94 193 GLU A O 1
ATOM 1519 N N . GLY A 1 194 ? 8.390 -0.173 4.808 1.00 90.56 194 GLY A N 1
ATOM 1520 C CA . GLY A 1 194 ? 8.679 -1.159 3.769 1.00 90.56 194 GLY A CA 1
ATOM 1521 C C . GLY A 1 194 ? 9.910 -0.801 2.951 1.00 90.56 194 GLY A C 1
ATOM 1522 O O . GLY A 1 194 ? 10.808 -1.626 2.785 1.00 90.56 194 GLY A O 1
ATOM 1523 N N . MET A 1 195 ? 10.005 0.459 2.516 1.00 94.06 195 MET A N 1
ATOM 1524 C CA . MET A 1 195 ? 11.183 0.982 1.820 1.00 94.06 195 MET A CA 1
ATOM 1525 C C . MET A 1 195 ? 12.455 0.832 2.666 1.00 94.06 195 MET A C 1
ATOM 1527 O O . MET A 1 195 ? 13.478 0.371 2.162 1.00 94.06 195 MET A O 1
ATOM 1531 N N . LYS A 1 196 ? 12.396 1.150 3.967 1.00 93.06 196 LYS A N 1
ATOM 1532 C CA . LYS A 1 196 ? 13.541 0.981 4.880 1.00 93.06 196 LYS A CA 1
ATOM 1533 C C . LYS A 1 196 ? 13.968 -0.477 5.029 1.00 93.06 196 LYS A C 1
ATOM 1535 O O . LYS A 1 196 ? 15.162 -0.738 5.125 1.00 93.06 196 LYS A O 1
ATOM 1540 N N . LEU A 1 197 ? 13.021 -1.415 5.080 1.00 88.06 197 LEU A N 1
ATOM 1541 C CA . LEU A 1 197 ? 13.327 -2.846 5.160 1.00 88.06 197 LEU A CA 1
ATOM 1542 C C . LEU A 1 197 ? 13.980 -3.353 3.870 1.00 88.06 197 LEU A C 1
ATOM 1544 O O . LEU A 1 197 ? 14.955 -4.095 3.939 1.00 88.06 197 LEU A O 1
ATOM 1548 N N . LEU A 1 198 ? 13.474 -2.931 2.711 1.00 87.38 198 LEU A N 1
ATOM 1549 C CA . LEU A 1 198 ? 13.965 -3.367 1.401 1.00 87.38 198 LEU A CA 1
ATOM 1550 C C . LEU A 1 198 ? 15.355 -2.809 1.058 1.00 87.38 198 LEU A C 1
ATOM 1552 O O . LEU A 1 198 ? 16.123 -3.492 0.382 1.00 87.38 198 LEU A O 1
ATOM 1556 N N . ASP A 1 199 ? 15.692 -1.611 1.547 1.00 89.19 199 ASP A N 1
ATOM 1557 C CA . ASP A 1 199 ? 17.014 -0.983 1.369 1.00 89.19 199 ASP A CA 1
ATOM 1558 C C . ASP A 1 199 ? 18.010 -1.315 2.500 1.00 89.19 199 ASP A C 1
ATOM 1560 O O . ASP A 1 199 ? 19.171 -0.904 2.478 1.00 89.19 199 ASP A O 1
ATOM 1564 N N . ALA A 1 200 ? 17.590 -2.078 3.514 1.00 85.12 200 ALA A N 1
ATOM 1565 C CA . ALA A 1 200 ? 18.466 -2.460 4.613 1.00 85.12 200 ALA A CA 1
ATOM 1566 C C . ALA A 1 200 ? 19.593 -3.372 4.093 1.00 85.12 200 ALA A C 1
ATOM 1568 O O . ALA A 1 200 ? 19.319 -4.454 3.579 1.00 85.12 200 ALA A O 1
ATOM 1569 N N . LYS A 1 201 ? 20.859 -2.962 4.253 1.00 82.62 201 LYS A N 1
ATOM 1570 C CA . LYS A 1 201 ? 22.039 -3.695 3.755 1.00 82.62 201 LYS A CA 1
ATOM 1571 C C . LYS A 1 201 ? 22.994 -4.121 4.862 1.00 82.62 201 LYS A C 1
ATOM 1573 O O . LYS A 1 201 ? 23.170 -3.418 5.862 1.00 82.62 201 LYS A O 1
ATOM 1578 N N . ASP A 1 202 ? 23.625 -5.275 4.676 1.00 77.50 202 ASP A N 1
ATOM 1579 C CA . ASP A 1 202 ? 24.689 -5.742 5.548 1.00 77.50 202 ASP A CA 1
ATOM 1580 C C . ASP A 1 202 ? 25.926 -4.864 5.342 1.00 77.50 202 ASP A C 1
ATOM 1582 O O . ASP A 1 202 ? 26.391 -4.632 4.226 1.00 77.50 202 ASP A O 1
ATOM 1586 N N . LYS A 1 203 ? 26.472 -4.353 6.445 1.00 81.12 203 LYS A N 1
ATOM 1587 C CA . LYS A 1 203 ? 27.548 -3.354 6.401 1.00 81.12 203 LYS A CA 1
ATOM 1588 C C . LYS A 1 203 ? 28.875 -3.905 5.875 1.00 81.12 203 LYS A C 1
ATOM 1590 O O . LYS A 1 203 ? 29.757 -3.110 5.568 1.00 81.12 203 LYS A O 1
ATOM 1595 N N . LYS A 1 204 ? 29.055 -5.230 5.843 1.00 67.88 204 LYS A N 1
ATOM 1596 C CA . LYS A 1 204 ? 30.307 -5.880 5.433 1.00 67.88 204 LYS A CA 1
ATOM 1597 C C . LYS A 1 204 ? 30.255 -6.348 3.985 1.00 67.88 204 LYS A C 1
ATOM 1599 O O . LYS A 1 204 ? 31.254 -6.239 3.286 1.00 67.88 204 LYS A O 1
ATOM 1604 N N . THR A 1 205 ? 29.114 -6.875 3.561 1.00 67.62 205 THR A N 1
ATOM 1605 C CA . THR A 1 205 ? 28.920 -7.470 2.232 1.00 67.62 205 THR A CA 1
ATOM 1606 C C . THR A 1 205 ? 28.238 -6.514 1.254 1.00 67.62 205 THR A C 1
ATOM 1608 O O . THR A 1 205 ? 28.390 -6.671 0.049 1.00 67.62 205 THR A O 1
ATOM 1611 N N . GLY A 1 206 ? 27.520 -5.495 1.745 1.00 73.06 206 GLY A N 1
ATOM 1612 C CA . GLY A 1 206 ? 26.734 -4.576 0.915 1.00 73.06 206 GLY A CA 1
ATOM 1613 C C . GLY A 1 206 ? 25.457 -5.200 0.340 1.00 73.06 206 GLY A C 1
ATOM 1614 O O . GLY A 1 206 ? 24.718 -4.523 -0.374 1.00 73.06 206 GLY A O 1
ATOM 1615 N N . GLU A 1 207 ? 25.187 -6.466 0.659 1.00 69.06 207 GLU A N 1
ATOM 1616 C CA . GLU A 1 207 ? 24.005 -7.202 0.223 1.00 69.06 207 GLU A CA 1
ATOM 1617 C C . GLU A 1 207 ? 22.778 -6.822 1.054 1.00 69.06 207 GLU A C 1
ATOM 1619 O O . GLU A 1 207 ? 22.893 -6.341 2.184 1.00 69.06 207 GLU A O 1
ATOM 1624 N N . SER A 1 208 ? 21.586 -7.042 0.500 1.00 72.88 208 SER A N 1
ATOM 1625 C CA . SER A 1 208 ? 20.337 -6.792 1.226 1.00 72.88 208 SER A CA 1
ATOM 1626 C C . SER A 1 208 ? 20.224 -7.718 2.441 1.00 72.88 208 SER A C 1
ATOM 1628 O O . SER A 1 208 ? 20.416 -8.925 2.328 1.00 72.88 208 SER A O 1
ATOM 1630 N N . LEU A 1 209 ? 19.864 -7.160 3.599 1.00 73.75 209 LEU A N 1
ATOM 1631 C CA . LEU A 1 209 ? 19.675 -7.899 4.853 1.00 73.75 209 LEU A CA 1
ATOM 1632 C C . LEU A 1 209 ? 18.475 -8.842 4.803 1.00 73.75 209 LEU A C 1
ATOM 1634 O O . LEU A 1 209 ? 18.468 -9.863 5.488 1.00 73.75 209 LEU A O 1
ATOM 1638 N N . TYR A 1 210 ? 17.454 -8.480 4.028 1.00 77.75 210 TYR A N 1
ATOM 1639 C CA . TYR A 1 210 ? 16.191 -9.199 3.946 1.00 77.75 210 TYR A CA 1
ATOM 1640 C C . TYR A 1 210 ? 15.842 -9.447 2.482 1.00 77.75 210 TYR A C 1
ATOM 1642 O O . TYR A 1 210 ? 15.977 -8.552 1.651 1.00 77.75 210 TYR A O 1
ATOM 1650 N N . SER A 1 211 ? 15.384 -10.657 2.168 1.00 71.38 211 SER A N 1
ATOM 1651 C CA . SER A 1 211 ? 14.754 -10.953 0.874 1.00 71.38 211 SER A CA 1
ATOM 1652 C C . SER A 1 211 ? 13.270 -10.599 0.924 1.00 71.38 211 SER A C 1
ATOM 1654 O O . SER A 1 211 ? 12.697 -10.551 2.011 1.00 71.38 211 SER A O 1
ATOM 1656 N N . ILE A 1 212 ? 12.604 -10.462 -0.225 1.00 71.81 212 ILE A N 1
ATOM 1657 C CA . ILE A 1 212 ? 11.142 -10.272 -0.268 1.00 71.81 212 ILE A CA 1
ATOM 1658 C C . ILE A 1 212 ? 10.346 -11.394 0.428 1.00 71.81 212 ILE A C 1
ATOM 1660 O O . ILE A 1 212 ? 9.188 -11.211 0.790 1.00 71.81 212 ILE A O 1
ATOM 1664 N N . LEU A 1 213 ? 10.965 -12.560 0.642 1.00 69.75 213 LEU A N 1
ATOM 1665 C CA . LEU A 1 213 ? 10.371 -13.682 1.365 1.00 69.75 213 LEU A CA 1
ATOM 1666 C C . LEU A 1 213 ? 10.616 -13.618 2.882 1.00 69.75 213 LEU A C 1
ATOM 1668 O O . LEU A 1 213 ? 10.078 -14.446 3.616 1.00 69.75 213 LEU A O 1
ATOM 1672 N N . ASP A 1 214 ? 11.421 -12.669 3.373 1.00 71.62 214 ASP A N 1
ATOM 1673 C CA . ASP A 1 214 ? 11.609 -12.462 4.809 1.00 71.62 214 ASP A CA 1
ATOM 1674 C C . ASP A 1 214 ? 10.281 -12.042 5.443 1.00 71.62 214 ASP A C 1
ATOM 1676 O O . ASP A 1 214 ? 9.561 -11.177 4.934 1.00 71.62 214 ASP A O 1
ATOM 1680 N N . TRP A 1 215 ? 9.978 -12.639 6.595 1.00 66.00 215 TRP A N 1
ATOM 1681 C CA . TRP A 1 215 ? 8.729 -12.407 7.312 1.00 66.00 215 TRP A CA 1
ATOM 1682 C C . TRP A 1 215 ? 8.486 -10.923 7.613 1.00 66.00 215 TRP A C 1
ATOM 1684 O O . TRP A 1 215 ? 7.334 -10.510 7.649 1.00 66.00 215 TRP A O 1
ATOM 1694 N N . ARG A 1 216 ? 9.534 -10.103 7.788 1.00 76.50 216 ARG A N 1
ATOM 1695 C CA . ARG A 1 216 ? 9.401 -8.655 8.034 1.00 76.50 216 ARG A CA 1
ATOM 1696 C C . ARG A 1 216 ? 8.885 -7.905 6.815 1.00 76.50 216 ARG A C 1
ATOM 1698 O O . ARG A 1 216 ? 8.047 -7.020 6.963 1.00 76.50 216 ARG A O 1
ATOM 1705 N N . ILE A 1 217 ? 9.381 -8.249 5.626 1.00 80.44 217 ILE A N 1
ATOM 1706 C CA . ILE A 1 217 ? 8.931 -7.638 4.370 1.00 80.44 217 ILE A CA 1
ATOM 1707 C C . ILE A 1 217 ? 7.513 -8.106 4.049 1.00 80.44 217 ILE A C 1
ATOM 1709 O O . ILE A 1 217 ? 6.663 -7.283 3.711 1.00 80.44 217 ILE A O 1
ATOM 1713 N N . GLN A 1 218 ? 7.229 -9.399 4.220 1.00 75.19 218 GLN A N 1
ATOM 1714 C CA . GLN A 1 218 ? 5.875 -9.928 4.052 1.00 75.19 218 GLN A CA 1
ATOM 1715 C C . GLN A 1 218 ? 4.891 -9.257 5.011 1.00 75.19 218 GLN A C 1
ATOM 1717 O O . GLN A 1 218 ? 3.819 -8.833 4.596 1.00 75.19 218 GLN A O 1
ATOM 1722 N N . GLU A 1 219 ? 5.268 -9.096 6.276 1.00 72.81 219 GLU A N 1
ATOM 1723 C CA . GLU A 1 219 ? 4.415 -8.459 7.272 1.00 72.81 219 GLU A CA 1
ATOM 1724 C C . GLU A 1 219 ? 4.129 -7.000 6.926 1.00 72.81 219 GLU A C 1
ATOM 1726 O O . GLU A 1 219 ? 2.972 -6.597 6.891 1.00 72.81 219 GLU A O 1
ATOM 1731 N N . ASN A 1 220 ? 5.155 -6.229 6.565 1.00 84.12 220 ASN A N 1
ATOM 1732 C CA . ASN A 1 220 ? 4.959 -4.861 6.099 1.00 84.12 220 ASN A CA 1
ATOM 1733 C C . ASN A 1 220 ? 4.059 -4.792 4.846 1.00 84.12 220 ASN A C 1
ATOM 1735 O O . ASN A 1 220 ? 3.187 -3.929 4.760 1.00 84.12 220 ASN A O 1
ATOM 1739 N N . SER A 1 221 ? 4.204 -5.745 3.921 1.00 85.12 221 SER A N 1
ATOM 1740 C CA . SER A 1 221 ? 3.344 -5.857 2.735 1.00 85.12 221 SER A CA 1
ATOM 1741 C C . SER A 1 221 ? 1.879 -6.112 3.111 1.00 85.12 221 SER A C 1
ATOM 1743 O O . SER A 1 221 ? 0.986 -5.520 2.507 1.00 85.12 221 SER A O 1
ATOM 1745 N N . ARG A 1 222 ? 1.611 -6.928 4.144 1.00 76.62 222 ARG A N 1
ATOM 1746 C CA . ARG A 1 222 ? 0.253 -7.102 4.689 1.00 76.62 222 ARG A CA 1
ATOM 1747 C C . ARG A 1 222 ? -0.301 -5.801 5.257 1.00 76.62 222 ARG A C 1
ATOM 1749 O O . ARG A 1 222 ? -1.476 -5.527 5.050 1.00 76.62 222 ARG A O 1
ATOM 1756 N N . LEU A 1 223 ? 0.528 -4.982 5.913 1.00 78.69 223 LEU A N 1
ATOM 1757 C CA . LEU A 1 223 ? 0.089 -3.674 6.420 1.00 78.69 223 LEU A CA 1
ATOM 1758 C C . LEU A 1 223 ? -0.333 -2.755 5.281 1.00 78.69 223 LEU A C 1
ATOM 1760 O O . LEU A 1 223 ? -1.367 -2.102 5.365 1.00 78.69 223 LEU A O 1
ATOM 1764 N N . ILE A 1 224 ? 0.458 -2.721 4.207 1.00 87.25 224 ILE A N 1
ATOM 1765 C CA . ILE A 1 224 ? 0.151 -1.931 3.013 1.00 87.25 224 ILE A CA 1
ATOM 1766 C C . ILE A 1 224 ? -1.169 -2.401 2.397 1.00 87.25 224 ILE A C 1
ATOM 1768 O O . ILE A 1 224 ? -1.995 -1.563 2.046 1.00 87.25 224 ILE A O 1
ATOM 1772 N N . ILE A 1 225 ? -1.408 -3.714 2.319 1.00 81.50 225 ILE A N 1
ATOM 1773 C CA . ILE A 1 225 ? -2.687 -4.247 1.835 1.00 81.50 225 ILE A CA 1
ATOM 1774 C C . ILE A 1 225 ? -3.837 -3.856 2.761 1.00 81.50 225 ILE A C 1
ATOM 1776 O O . ILE A 1 225 ? -4.852 -3.378 2.266 1.00 81.50 225 ILE A O 1
ATOM 1780 N N . ALA A 1 226 ? -3.697 -4.041 4.073 1.00 74.75 226 ALA A N 1
ATOM 1781 C CA . ALA A 1 226 ? -4.743 -3.730 5.041 1.00 74.75 226 ALA A CA 1
ATOM 1782 C C . ALA A 1 226 ? -5.119 -2.244 4.989 1.00 74.75 226 ALA A C 1
ATOM 1784 O O . ALA A 1 226 ? -6.268 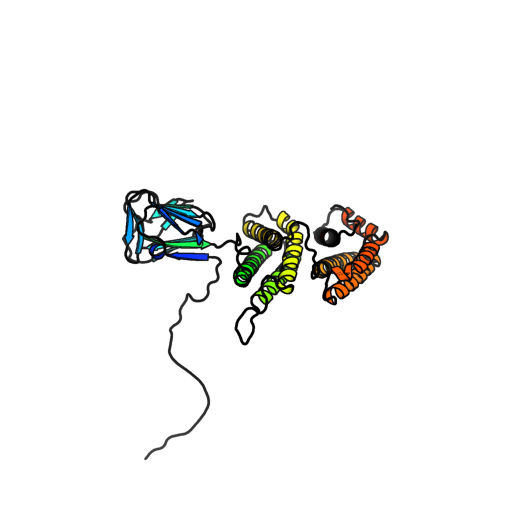-1.899 4.735 1.00 74.75 226 ALA A O 1
ATOM 1785 N N . PHE A 1 227 ? -4.136 -1.352 5.128 1.00 79.81 227 PHE A N 1
ATOM 1786 C CA . PHE A 1 227 ? -4.382 0.087 5.067 1.00 79.81 227 PHE A CA 1
ATOM 1787 C C . PHE A 1 227 ? -4.829 0.558 3.688 1.00 79.81 227 PHE A C 1
ATOM 1789 O O . PHE A 1 227 ? -5.637 1.471 3.608 1.00 79.81 227 PHE A O 1
ATOM 1796 N N . GLY A 1 228 ? -4.311 -0.035 2.613 1.00 83.75 228 GLY A N 1
ATOM 1797 C CA . GLY A 1 228 ? -4.728 0.299 1.257 1.00 83.75 228 GLY A CA 1
ATOM 1798 C C . GLY A 1 228 ? -6.152 -0.162 0.944 1.00 83.75 228 GLY A C 1
ATOM 1799 O O . GLY A 1 228 ? -6.852 0.547 0.236 1.00 83.75 228 GLY A O 1
ATOM 1800 N N . SER A 1 229 ? -6.593 -1.292 1.512 1.00 77.75 229 SER A N 1
ATOM 1801 C CA . SER A 1 229 ? -7.985 -1.759 1.410 1.00 77.75 229 SER A CA 1
ATOM 1802 C C . SER A 1 229 ? -8.916 -0.844 2.205 1.00 77.75 229 SER A C 1
ATOM 1804 O O . SER A 1 229 ? -9.943 -0.436 1.689 1.00 77.75 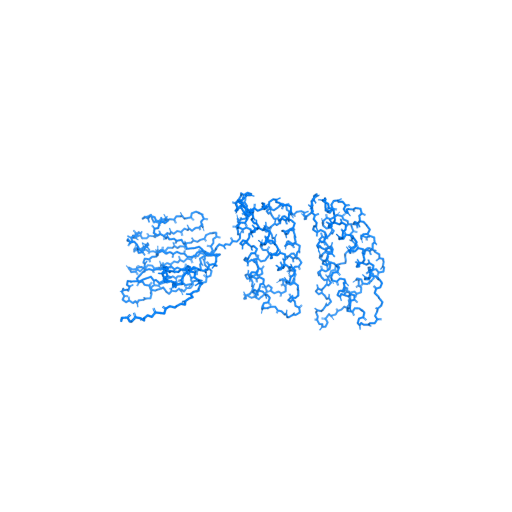229 SER A O 1
ATOM 1806 N N . ILE A 1 230 ? -8.508 -0.436 3.412 1.00 70.94 230 ILE A N 1
ATOM 1807 C CA . ILE A 1 230 ? -9.276 0.523 4.218 1.00 70.94 230 ILE A CA 1
ATOM 1808 C C . ILE A 1 230 ? -9.371 1.889 3.524 1.00 70.94 230 ILE A C 1
ATOM 1810 O O . ILE A 1 230 ? -10.407 2.545 3.514 1.00 70.94 230 ILE A O 1
ATOM 1814 N N . LEU A 1 231 ? -8.270 2.336 2.913 1.00 81.31 231 LEU A N 1
ATOM 1815 C CA . LEU A 1 231 ? -8.242 3.600 2.185 1.00 81.31 231 LEU A CA 1
ATOM 1816 C C . LEU A 1 231 ? -9.156 3.572 0.952 1.00 81.31 231 LEU A C 1
ATOM 1818 O O . LEU A 1 231 ? -9.526 4.641 0.483 1.00 81.31 231 LEU A O 1
ATOM 1822 N N . ASP A 1 232 ? -9.519 2.398 0.430 1.00 81.12 232 ASP A N 1
ATOM 1823 C CA . ASP A 1 232 ? -10.223 2.251 -0.844 1.00 81.12 232 ASP A CA 1
ATOM 1824 C C . ASP A 1 232 ? -11.598 2.932 -0.876 1.00 81.12 232 ASP A C 1
ATOM 1826 O O . ASP A 1 232 ? -11.963 3.520 -1.893 1.00 81.12 232 ASP A O 1
ATOM 1830 N N . GLU A 1 233 ? -12.313 2.947 0.251 1.00 70.75 233 GLU A N 1
ATOM 1831 C CA . GLU A 1 233 ? -13.561 3.707 0.404 1.00 70.75 233 GLU A CA 1
ATOM 1832 C C . GLU A 1 233 ? -13.330 5.207 0.270 1.00 70.75 233 GLU A C 1
ATOM 1834 O O . GLU A 1 233 ? -14.020 5.890 -0.490 1.00 70.75 233 GLU A O 1
ATOM 1839 N N . LEU A 1 234 ? -12.296 5.720 0.945 1.00 80.25 234 LEU A N 1
ATOM 1840 C CA . LEU A 1 234 ? -11.912 7.113 0.782 1.00 80.25 234 LEU A CA 1
ATOM 1841 C C . LEU A 1 234 ? -11.493 7.381 -0.665 1.00 80.25 234 LEU A C 1
ATOM 1843 O O . LEU A 1 234 ? -11.817 8.431 -1.200 1.00 80.25 234 LEU A O 1
ATOM 1847 N N . LEU A 1 235 ? -10.787 6.461 -1.327 1.00 86.75 235 LEU A N 1
ATOM 1848 C CA . LEU A 1 235 ? -10.438 6.632 -2.737 1.00 86.75 235 LEU A CA 1
ATOM 1849 C C . LEU A 1 235 ? -11.691 6.682 -3.626 1.00 86.75 235 LEU A C 1
ATOM 1851 O O . LEU A 1 235 ? -11.739 7.500 -4.546 1.00 86.75 235 LEU A O 1
ATOM 1855 N N . ALA A 1 236 ? -12.708 5.869 -3.326 1.00 83.44 236 ALA A N 1
ATOM 1856 C CA . ALA A 1 236 ? -13.961 5.810 -4.073 1.00 83.44 236 ALA A CA 1
ATOM 1857 C C . ALA A 1 236 ? -14.729 7.139 -4.048 1.00 83.44 236 ALA A C 1
ATOM 1859 O O . ALA A 1 236 ? -15.259 7.560 -5.079 1.00 83.44 236 ALA A O 1
ATOM 1860 N N . GLU A 1 237 ? -14.709 7.868 -2.926 1.00 82.00 237 GLU A N 1
ATOM 1861 C CA . GLU A 1 237 ? -15.300 9.212 -2.858 1.00 82.00 237 GLU A CA 1
ATOM 1862 C C . GLU A 1 237 ? -14.689 10.185 -3.878 1.00 82.00 237 GLU A C 1
ATOM 1864 O O . GLU A 1 237 ? -15.362 11.107 -4.338 1.00 82.00 237 GLU A O 1
ATOM 1869 N N . TYR A 1 238 ? -13.428 9.979 -4.261 1.00 88.75 238 TYR A N 1
ATOM 1870 C CA . TYR A 1 238 ? -12.667 10.868 -5.137 1.00 88.75 238 TYR A CA 1
ATOM 1871 C C . TYR A 1 238 ? -12.437 10.297 -6.545 1.00 88.75 238 TYR A C 1
ATOM 1873 O O . TYR A 1 238 ? -11.752 10.935 -7.347 1.00 88.75 238 TYR A O 1
ATOM 1881 N N . ASP A 1 239 ? -13.046 9.159 -6.899 1.00 85.25 239 ASP A N 1
ATOM 1882 C CA . ASP A 1 239 ? -12.890 8.520 -8.221 1.00 85.25 239 ASP A CA 1
ATOM 1883 C C . ASP A 1 239 ? -13.322 9.420 -9.389 1.00 85.25 239 ASP A C 1
ATOM 1885 O O . ASP A 1 239 ? -12.824 9.310 -10.511 1.00 85.25 239 ASP A O 1
ATOM 1889 N N . HIS A 1 240 ? -14.233 10.352 -9.120 1.00 85.12 240 HIS A N 1
ATOM 1890 C CA . HIS A 1 240 ? -14.725 11.324 -10.089 1.00 85.12 240 HIS A CA 1
ATOM 1891 C C . HIS A 1 240 ? -13.750 12.492 -10.346 1.00 85.12 240 HIS A C 1
ATOM 1893 O O . HIS A 1 240 ? -14.004 13.326 -11.218 1.00 85.12 240 HIS A O 1
ATOM 1899 N N . VAL A 1 241 ? -12.644 12.594 -9.599 1.00 85.50 241 VAL A N 1
ATOM 1900 C CA . VAL A 1 241 ? -11.686 13.704 -9.694 1.00 85.50 241 VAL A CA 1
ATOM 1901 C C . VAL A 1 241 ? -10.534 13.346 -10.640 1.00 85.50 241 VAL A C 1
ATOM 1903 O O . VAL A 1 241 ? -9.529 12.747 -10.254 1.00 85.50 241 VAL A O 1
ATOM 1906 N N . GLU A 1 242 ? -10.643 13.786 -11.896 1.00 84.81 242 GLU A N 1
ATOM 1907 C CA . GLU A 1 242 ? -9.725 13.415 -12.990 1.00 84.81 242 GLU A CA 1
ATOM 1908 C C . GLU A 1 242 ? -8.236 13.697 -12.689 1.00 84.81 242 GLU A C 1
ATOM 1910 O O . GLU A 1 242 ? -7.355 12.919 -13.048 1.00 84.81 242 GLU A O 1
ATOM 1915 N N . SER A 1 243 ? -7.925 14.779 -11.966 1.00 81.56 243 SER A N 1
ATOM 1916 C CA . SER A 1 243 ? -6.538 15.180 -11.665 1.00 81.56 243 SER A CA 1
ATOM 1917 C C . SER A 1 243 ? -5.779 14.204 -10.747 1.00 81.56 243 SER A C 1
ATOM 1919 O O . SER A 1 243 ? -4.537 14.190 -10.753 1.00 81.56 243 SER A O 1
ATOM 1921 N N . ILE A 1 244 ? -6.507 13.392 -9.971 1.00 87.94 244 ILE A N 1
ATOM 1922 C CA . ILE A 1 244 ? -5.969 12.409 -9.016 1.00 87.94 244 ILE A CA 1
ATOM 1923 C C . ILE A 1 244 ? -6.362 10.966 -9.326 1.00 87.94 244 ILE A C 1
ATOM 1925 O O . ILE A 1 244 ? -5.856 10.064 -8.663 1.00 87.94 244 ILE A O 1
ATOM 1929 N N . LYS A 1 245 ? -7.161 10.728 -10.367 1.00 81.88 245 LYS A N 1
ATOM 1930 C CA . LYS A 1 245 ? -7.581 9.390 -10.793 1.00 81.88 245 LYS A CA 1
ATOM 1931 C C . LYS A 1 245 ? -6.411 8.422 -10.977 1.00 81.88 245 LYS A C 1
ATOM 1933 O O . LYS A 1 245 ? -6.400 7.337 -10.409 1.00 81.88 245 LYS A O 1
ATOM 1938 N N . PHE A 1 246 ? -5.348 8.869 -11.646 1.00 78.25 246 PHE A N 1
ATOM 1939 C CA . PHE A 1 246 ? -4.126 8.073 -11.791 1.00 78.25 246 PHE A CA 1
ATOM 1940 C C . PHE A 1 246 ? -3.473 7.726 -10.440 1.00 78.25 246 PHE A C 1
ATOM 1942 O O . PHE A 1 246 ? -2.936 6.635 -10.269 1.00 78.25 246 PHE A O 1
ATOM 1949 N N . ALA A 1 247 ? -3.506 8.632 -9.458 1.00 83.12 247 ALA A N 1
ATOM 1950 C CA . ALA A 1 247 ? -2.955 8.351 -8.132 1.00 83.12 247 ALA A CA 1
ATOM 1951 C C . ALA A 1 247 ? -3.783 7.280 -7.401 1.00 83.12 247 ALA A C 1
ATOM 1953 O O . ALA A 1 247 ? -3.205 6.360 -6.821 1.00 83.12 247 ALA A O 1
ATOM 1954 N N . ILE A 1 248 ? -5.115 7.381 -7.486 1.00 86.06 248 ILE A N 1
ATOM 1955 C CA . ILE A 1 248 ? -6.074 6.412 -6.937 1.00 86.06 248 ILE A CA 1
ATOM 1956 C C . ILE A 1 248 ? -5.849 5.020 -7.538 1.00 86.06 248 ILE A C 1
ATOM 1958 O O . ILE A 1 248 ? -5.624 4.056 -6.803 1.00 86.06 248 ILE A O 1
ATOM 1962 N N . GLU A 1 249 ? -5.820 4.920 -8.867 1.00 86.00 249 GLU A N 1
ATOM 1963 C CA . GLU A 1 249 ? -5.626 3.651 -9.577 1.00 86.00 249 GLU A CA 1
ATOM 1964 C C . GLU A 1 249 ? -4.320 2.959 -9.166 1.00 86.00 249 GLU A C 1
ATOM 1966 O O . GLU A 1 249 ? -4.305 1.758 -8.907 1.00 86.00 249 GLU A O 1
ATOM 1971 N N . ASN A 1 250 ? -3.222 3.704 -9.020 1.00 83.25 250 ASN A N 1
ATOM 1972 C CA . ASN A 1 250 ? -1.937 3.119 -8.633 1.00 83.25 250 ASN A CA 1
ATOM 1973 C C . ASN A 1 250 ? -1.892 2.628 -7.178 1.00 83.25 250 ASN A C 1
ATOM 1975 O O . ASN A 1 250 ? -1.222 1.631 -6.901 1.00 83.25 250 ASN A O 1
ATOM 1979 N N . MET A 1 251 ? -2.604 3.286 -6.255 1.00 90.00 251 MET A N 1
ATOM 1980 C CA . MET A 1 251 ? -2.752 2.788 -4.881 1.00 90.00 251 MET A CA 1
ATOM 1981 C C . MET A 1 251 ? -3.501 1.448 -4.867 1.00 90.00 251 MET A C 1
ATOM 1983 O O . MET A 1 251 ? -3.010 0.486 -4.275 1.00 90.00 251 MET A O 1
ATOM 1987 N N . ARG A 1 252 ? -4.621 1.350 -5.597 1.00 87.88 252 ARG A N 1
ATOM 1988 C CA . ARG A 1 252 ? -5.403 0.107 -5.750 1.00 87.88 252 ARG A CA 1
ATOM 1989 C C . ARG A 1 252 ? -4.599 -1.014 -6.410 1.00 87.88 252 ARG A C 1
ATOM 1991 O O . ARG A 1 252 ? -4.603 -2.150 -5.934 1.00 87.88 252 ARG A O 1
ATOM 1998 N N . ILE A 1 253 ? -3.860 -0.693 -7.474 1.00 84.44 253 ILE A N 1
ATOM 1999 C CA . ILE A 1 253 ? -3.009 -1.656 -8.188 1.00 84.44 253 ILE A CA 1
ATOM 2000 C C . ILE A 1 253 ? -1.958 -2.248 -7.252 1.00 84.44 253 ILE A C 1
ATOM 2002 O O . ILE A 1 253 ? -1.774 -3.462 -7.264 1.00 84.44 253 ILE A O 1
ATOM 2006 N N . LEU A 1 254 ? -1.297 -1.441 -6.413 1.00 87.50 254 LEU A N 1
ATOM 2007 C CA . LEU A 1 254 ? -0.310 -1.970 -5.469 1.00 87.50 254 LEU A CA 1
ATOM 2008 C C . LEU A 1 254 ? -0.936 -2.980 -4.505 1.00 87.50 254 LEU A C 1
ATOM 2010 O O . LEU A 1 254 ? -0.379 -4.057 -4.312 1.00 87.50 254 LEU A O 1
ATOM 2014 N N . VAL A 1 255 ? -2.096 -2.660 -3.928 1.00 85.06 255 VAL A N 1
ATOM 2015 C CA . VAL A 1 255 ? -2.815 -3.569 -3.023 1.00 85.06 255 VAL A CA 1
ATOM 2016 C C . VAL A 1 255 ? -3.140 -4.890 -3.727 1.00 85.06 255 VAL A C 1
ATOM 2018 O O . VAL A 1 255 ? -2.829 -5.963 -3.205 1.00 85.06 255 VAL A O 1
ATOM 2021 N N . SER A 1 256 ? -3.705 -4.815 -4.934 1.00 80.06 256 SER A N 1
ATOM 2022 C CA . SER A 1 256 ? -4.051 -5.984 -5.750 1.00 80.06 256 SER A CA 1
ATOM 2023 C C . SER A 1 256 ? -2.824 -6.831 -6.110 1.00 80.06 256 SER A C 1
ATOM 2025 O O . SER A 1 256 ? -2.826 -8.051 -5.934 1.00 80.06 256 SER A O 1
ATOM 2027 N N . GLU A 1 257 ? -1.742 -6.202 -6.570 1.00 76.75 257 GLU A N 1
ATOM 2028 C CA . GLU A 1 257 ? -0.515 -6.895 -6.967 1.00 76.75 257 GLU A CA 1
ATOM 2029 C C . GLU A 1 257 ? 0.203 -7.528 -5.774 1.00 76.75 257 GLU A C 1
ATOM 2031 O O . GLU A 1 257 ? 0.717 -8.639 -5.904 1.00 76.75 257 GLU A O 1
ATOM 2036 N N . LEU A 1 258 ? 0.194 -6.898 -4.594 1.00 81.00 258 LEU A N 1
ATOM 2037 C CA . LEU A 1 258 ? 0.728 -7.516 -3.377 1.00 81.00 258 LEU A CA 1
ATOM 2038 C C . LEU A 1 258 ? -0.095 -8.746 -2.971 1.00 81.00 258 LEU A C 1
ATOM 2040 O O . LEU A 1 258 ? 0.492 -9.796 -2.698 1.00 81.00 258 LEU A O 1
ATOM 2044 N N . ARG A 1 259 ? -1.436 -8.658 -2.989 1.00 73.44 259 ARG A N 1
ATOM 2045 C CA . ARG A 1 259 ? -2.317 -9.812 -2.713 1.00 73.44 259 ARG A CA 1
ATOM 2046 C C . ARG A 1 259 ? -2.015 -10.968 -3.664 1.00 73.44 259 ARG A C 1
ATOM 2048 O O . ARG A 1 259 ? -1.788 -12.092 -3.217 1.00 73.44 259 ARG A O 1
ATOM 2055 N N . LYS A 1 260 ? -1.933 -10.683 -4.965 1.00 70.75 260 LYS A N 1
ATOM 2056 C CA . LYS A 1 260 ? -1.650 -11.683 -5.998 1.00 70.75 260 LYS A CA 1
ATOM 2057 C C . LYS A 1 260 ? -0.256 -12.290 -5.849 1.00 70.75 260 LYS A C 1
ATOM 2059 O O . LYS A 1 260 ? -0.119 -13.510 -5.901 1.00 70.75 260 LYS A O 1
ATOM 2064 N N . SER A 1 261 ? 0.761 -11.457 -5.639 1.00 69.94 261 SER A N 1
ATOM 2065 C CA . SER A 1 261 ? 2.167 -11.878 -5.617 1.00 69.94 261 SER A CA 1
ATOM 2066 C C . SER A 1 261 ? 2.513 -12.739 -4.408 1.00 69.94 261 SER A C 1
ATOM 2068 O O . SER A 1 261 ? 3.280 -13.690 -4.535 1.00 69.94 261 SER A O 1
ATOM 2070 N N . TYR A 1 262 ? 1.925 -12.449 -3.247 1.00 70.31 262 TYR A N 1
ATOM 2071 C CA . TYR A 1 262 ? 2.123 -13.256 -2.041 1.00 70.31 262 TYR A CA 1
ATOM 2072 C C . TYR A 1 262 ? 1.087 -14.381 -1.874 1.00 70.31 262 TYR A C 1
ATOM 2074 O O . TYR A 1 262 ? 1.153 -15.136 -0.904 1.00 70.31 262 TYR A O 1
ATOM 2082 N N . GLY A 1 263 ? 0.148 -14.528 -2.816 1.00 64.06 263 GLY A N 1
ATOM 2083 C CA . GLY A 1 263 ? -0.879 -15.572 -2.779 1.00 64.06 263 GLY A CA 1
ATOM 2084 C C . GLY A 1 263 ? -1.974 -15.346 -1.729 1.00 64.06 263 GLY A C 1
ATOM 2085 O O . GLY A 1 263 ? -2.654 -16.293 -1.344 1.00 64.06 263 GLY A O 1
ATOM 2086 N N . TRP A 1 264 ? -2.182 -14.107 -1.284 1.00 69.81 264 TRP A N 1
ATOM 2087 C CA . TRP A 1 264 ? -3.159 -13.714 -0.258 1.00 69.81 264 TRP A CA 1
ATOM 2088 C C . TRP A 1 264 ? -4.538 -13.357 -0.832 1.00 69.81 264 TRP A C 1
ATOM 2090 O O . TRP A 1 264 ? -5.272 -12.539 -0.285 1.00 69.81 264 TRP A O 1
ATOM 2100 N N . ASN A 1 265 ? -4.923 -13.984 -1.947 1.00 59.28 265 ASN A N 1
ATOM 2101 C CA . ASN A 1 265 ? -6.220 -13.746 -2.595 1.00 59.28 265 ASN A CA 1
ATOM 2102 C C . ASN A 1 265 ? -7.418 -14.246 -1.766 1.00 59.28 265 ASN A C 1
ATOM 2104 O O . ASN A 1 265 ? -8.546 -13.869 -2.058 1.00 59.28 265 ASN A O 1
ATOM 2108 N N . ARG A 1 266 ? -7.186 -15.127 -0.782 1.00 47.09 266 ARG A N 1
ATOM 2109 C CA . ARG A 1 266 ? -8.217 -15.739 0.080 1.00 47.09 266 ARG A CA 1
ATOM 2110 C C . ARG A 1 266 ? -8.088 -15.341 1.559 1.00 47.09 266 ARG A C 1
ATOM 2112 O O . ARG A 1 266 ? -8.640 -16.028 2.406 1.00 47.09 266 ARG A O 1
ATOM 2119 N N . GLY A 1 267 ? -7.308 -14.303 1.862 1.00 53.94 267 GLY A N 1
ATOM 2120 C CA . GLY A 1 267 ? -7.049 -13.843 3.228 1.00 53.94 267 GLY A CA 1
ATOM 2121 C C . GLY A 1 267 ? -5.572 -13.535 3.480 1.00 53.94 267 GLY A C 1
ATOM 2122 O O . GLY A 1 267 ? -4.684 -14.021 2.775 1.00 53.94 267 GLY A O 1
ATOM 2123 N N . LEU A 1 268 ? -5.311 -12.707 4.494 1.00 54.91 268 LEU A N 1
ATOM 2124 C CA . LEU A 1 268 ? -3.973 -12.206 4.839 1.00 54.91 268 LEU A CA 1
ATOM 2125 C C . LEU A 1 268 ? -3.240 -13.057 5.900 1.00 54.91 268 LEU A C 1
ATOM 2127 O O . LEU A 1 268 ? -2.093 -12.755 6.234 1.00 54.91 268 LEU A O 1
ATOM 2131 N N . SER A 1 269 ? -3.864 -14.115 6.432 1.00 51.66 269 SER A N 1
ATOM 2132 C CA . SER A 1 269 ? -3.371 -14.871 7.593 1.00 51.66 269 SER A CA 1
ATOM 2133 C C . SER A 1 269 ? -2.272 -15.892 7.246 1.00 51.66 269 SER A C 1
ATOM 2135 O O . SER A 1 269 ? -2.170 -16.400 6.130 1.00 51.66 269 SER A O 1
ATOM 2137 N N . GLY A 1 270 ? -1.393 -16.186 8.214 1.00 53.66 270 GLY A N 1
ATOM 2138 C CA . GLY A 1 270 ? -0.329 -17.193 8.089 1.00 53.66 270 GLY A CA 1
ATOM 2139 C C . GLY A 1 270 ? 0.430 -17.440 9.402 1.00 53.66 270 GLY A C 1
ATOM 2140 O O . GLY A 1 270 ? 0.381 -16.617 10.310 1.00 53.66 270 GLY A O 1
ATOM 2141 N N . ASN A 1 271 ? 1.181 -18.548 9.505 1.00 46.59 271 ASN A N 1
ATOM 2142 C CA . ASN A 1 271 ? 1.825 -19.035 10.750 1.00 46.59 271 ASN A CA 1
ATOM 2143 C C . ASN A 1 271 ? 2.812 -18.061 11.443 1.00 46.59 271 ASN A C 1
ATOM 2145 O O . ASN A 1 271 ? 3.224 -18.316 12.575 1.00 46.59 271 ASN A O 1
ATOM 2149 N N . VAL A 1 272 ? 3.237 -16.989 10.764 1.00 54.41 272 VAL A N 1
ATOM 2150 C CA . VAL A 1 272 ? 4.163 -15.947 11.269 1.00 54.41 272 VAL A CA 1
ATOM 2151 C C . VAL A 1 272 ? 3.563 -14.538 11.112 1.00 54.41 272 VAL A C 1
ATOM 2153 O O . VAL A 1 272 ? 4.242 -13.543 11.348 1.00 54.41 272 VAL A O 1
ATOM 2156 N N . SER A 1 273 ? 2.303 -14.442 10.680 1.00 62.09 273 SER A N 1
ATOM 2157 C CA . SER A 1 273 ? 1.612 -13.170 10.460 1.00 62.09 273 SER A CA 1
ATOM 2158 C C . SER A 1 273 ? 1.432 -12.428 11.778 1.00 62.09 273 SER A C 1
ATOM 2160 O O . SER A 1 273 ? 1.149 -13.057 12.792 1.00 62.09 273 SER A O 1
ATOM 2162 N N . LYS A 1 274 ? 1.599 -11.107 11.771 1.00 70.19 274 LYS A N 1
ATOM 2163 C CA . LYS A 1 274 ? 1.172 -10.211 12.856 1.00 70.19 274 LYS A CA 1
ATOM 2164 C C . LYS A 1 274 ? 0.142 -9.202 12.349 1.00 70.19 274 LYS A C 1
ATOM 2166 O O . LYS A 1 274 ? -0.074 -8.172 12.989 1.00 70.19 274 LYS A O 1
ATOM 2171 N N . ALA A 1 275 ? -0.500 -9.488 11.216 1.00 66.75 275 ALA A N 1
ATOM 2172 C CA . ALA A 1 275 ? -1.378 -8.543 10.544 1.00 66.75 275 ALA A CA 1
ATOM 2173 C C . ALA A 1 275 ? -2.549 -8.156 11.449 1.00 66.75 275 ALA A C 1
ATOM 2175 O O . ALA A 1 275 ? -2.923 -6.982 11.507 1.00 66.75 275 ALA A O 1
ATOM 2176 N N . SER A 1 276 ? -3.041 -9.112 12.247 1.00 73.38 276 SER A N 1
ATOM 2177 C CA . SER A 1 276 ? -4.079 -8.837 13.238 1.00 73.38 276 SER A CA 1
ATOM 2178 C C . SER A 1 276 ? -3.623 -7.811 14.285 1.00 73.38 276 SER A C 1
ATOM 2180 O O . SER A 1 276 ? -4.411 -6.951 14.648 1.00 73.38 276 SER A O 1
ATOM 2182 N N . SER A 1 277 ? -2.342 -7.772 14.684 1.00 74.75 277 SER A N 1
ATOM 2183 C CA . SER A 1 277 ? -1.792 -6.729 15.578 1.00 74.75 277 SER A CA 1
ATOM 2184 C C . SER A 1 277 ? -1.978 -5.321 15.013 1.00 74.75 277 SER A C 1
ATOM 2186 O O . SER A 1 277 ? -2.263 -4.372 15.746 1.00 74.75 277 SER A O 1
ATOM 2188 N N . THR A 1 278 ? -1.834 -5.175 13.698 1.00 68.44 278 THR A N 1
ATOM 2189 C CA . THR A 1 278 ? -1.923 -3.863 13.056 1.00 68.44 278 THR A CA 1
ATOM 2190 C C . THR A 1 278 ? -3.365 -3.450 12.801 1.00 68.44 278 THR A C 1
ATOM 2192 O O . THR A 1 278 ? -3.704 -2.289 13.021 1.00 68.44 278 THR A O 1
ATOM 2195 N N . LEU A 1 279 ? -4.236 -4.392 12.437 1.00 76.69 279 LEU A N 1
ATOM 2196 C CA . LEU A 1 279 ? -5.678 -4.141 12.384 1.00 76.69 279 LEU A CA 1
ATOM 2197 C C . LEU A 1 279 ? -6.241 -3.811 13.772 1.00 76.69 279 LEU A C 1
ATOM 2199 O O . LEU A 1 279 ? -7.023 -2.878 13.910 1.00 76.69 279 LEU A O 1
ATOM 2203 N N . LEU A 1 280 ? -5.765 -4.481 14.825 1.00 83.19 280 LEU A N 1
ATOM 2204 C CA . LEU A 1 280 ? -6.112 -4.150 16.210 1.00 83.19 280 LEU A CA 1
ATOM 2205 C C . LEU A 1 280 ? -5.649 -2.749 16.603 1.00 83.19 280 LEU A C 1
ATOM 2207 O O . LEU A 1 280 ? -6.313 -2.101 17.405 1.00 83.19 280 LEU A O 1
ATOM 2211 N N . GLU A 1 281 ? -4.542 -2.255 16.044 1.00 77.62 281 GLU A N 1
ATOM 2212 C CA . GLU A 1 281 ? -4.132 -0.864 16.242 1.00 77.62 281 GLU A CA 1
ATOM 2213 C C . GLU A 1 281 ? -5.077 0.114 15.532 1.00 77.62 281 GLU A C 1
ATOM 2215 O O . GLU A 1 281 ? -5.386 1.155 16.106 1.00 77.62 281 GLU A O 1
ATOM 2220 N N . VAL A 1 282 ? -5.580 -0.218 14.334 1.00 77.81 282 VAL A N 1
ATOM 2221 C CA . VAL A 1 282 ? -6.633 0.574 13.664 1.00 77.81 282 VAL A CA 1
ATOM 2222 C C . VAL A 1 282 ? -7.879 0.628 14.526 1.00 77.81 282 VAL A C 1
ATOM 2224 O O . VAL A 1 282 ? -8.308 1.719 14.885 1.00 77.81 282 VAL A O 1
ATOM 2227 N N . ILE A 1 283 ? -8.400 -0.535 14.920 1.00 86.62 283 ILE A N 1
ATOM 2228 C CA . ILE A 1 283 ? -9.586 -0.651 15.773 1.00 86.62 283 ILE A CA 1
ATOM 2229 C C . ILE A 1 283 ? -9.391 0.173 17.041 1.00 86.62 283 ILE A C 1
ATOM 2231 O O . ILE A 1 283 ? -10.239 0.986 17.389 1.00 86.62 283 ILE A O 1
ATOM 2235 N N . ARG A 1 284 ? -8.241 0.029 17.708 1.00 86.75 284 ARG A N 1
ATOM 2236 C CA . ARG A 1 284 ? -7.933 0.779 18.926 1.00 86.75 284 ARG A CA 1
ATOM 2237 C C . ARG A 1 284 ? -7.967 2.289 18.696 1.00 86.75 284 ARG A C 1
ATOM 2239 O O . ARG A 1 284 ? -8.521 3.005 19.523 1.00 86.75 284 ARG A O 1
ATOM 2246 N N . LEU A 1 285 ? -7.383 2.782 17.606 1.00 81.06 285 LEU A N 1
ATOM 2247 C CA . LEU A 1 285 ? -7.364 4.214 17.304 1.00 81.06 285 LEU A CA 1
ATOM 2248 C C . LEU A 1 285 ? -8.763 4.748 16.974 1.00 81.06 285 LEU A C 1
ATOM 2250 O O . LEU A 1 285 ? -9.156 5.762 17.545 1.00 81.06 285 LEU A O 1
ATOM 2254 N N . GLU A 1 286 ? -9.532 4.059 16.129 1.00 83.50 286 GLU A N 1
ATOM 2255 C CA . GLU A 1 286 ? -10.886 4.508 15.774 1.00 83.50 286 GLU A CA 1
ATOM 2256 C C . GLU A 1 286 ? -11.827 4.464 16.986 1.00 83.50 286 GLU A C 1
ATOM 2258 O O . GLU A 1 286 ? -12.543 5.428 17.251 1.00 83.50 286 GLU A O 1
ATOM 2263 N N . VAL A 1 287 ? -11.758 3.408 17.804 1.00 88.44 287 VAL A N 1
ATOM 2264 C CA . VAL A 1 287 ? -12.514 3.311 19.065 1.00 88.44 287 VAL A CA 1
ATOM 2265 C C . VAL A 1 287 ? -12.104 4.426 20.031 1.00 88.44 287 VAL A C 1
ATOM 2267 O O . VAL A 1 287 ? -12.958 5.007 20.700 1.00 88.44 287 VAL A O 1
ATOM 2270 N N . GLN A 1 288 ? -10.816 4.775 20.104 1.00 85.44 288 GLN A N 1
ATOM 2271 C CA . GLN A 1 288 ? -10.343 5.864 20.959 1.00 85.44 288 GLN A CA 1
ATOM 2272 C C . GLN A 1 288 ? -10.888 7.222 20.497 1.00 85.44 288 GLN A C 1
ATOM 2274 O O . GLN A 1 288 ? -11.304 8.030 21.330 1.00 85.44 288 GLN A O 1
ATOM 2279 N N . GLU A 1 289 ? -10.896 7.481 19.192 1.00 81.88 289 GLU A N 1
ATOM 2280 C CA . GLU A 1 289 ? -11.402 8.732 18.628 1.00 81.88 289 GLU A CA 1
ATOM 2281 C C . GLU A 1 289 ? -12.929 8.843 18.754 1.00 81.88 289 GLU A C 1
ATOM 2283 O O . GLU A 1 289 ? -13.425 9.875 19.209 1.00 81.88 289 GLU A O 1
ATOM 2288 N N . LEU A 1 290 ? -13.673 7.773 18.456 1.00 85.81 290 LEU A N 1
ATOM 2289 C CA . LEU A 1 290 ? -15.125 7.705 18.662 1.00 85.81 290 LEU A CA 1
ATOM 2290 C C . LEU A 1 290 ? -15.491 7.872 20.146 1.00 85.81 290 LEU A C 1
ATOM 2292 O O . LEU A 1 290 ? -16.383 8.651 20.493 1.00 85.81 290 LEU A O 1
ATOM 2296 N N . GLY A 1 291 ? -14.743 7.222 21.040 1.00 85.38 291 GLY A N 1
ATOM 2297 C CA . GLY A 1 291 ? -14.904 7.368 22.485 1.00 85.38 291 GLY A CA 1
ATOM 2298 C C . GLY A 1 291 ? -14.618 8.792 22.972 1.00 85.38 291 GLY A C 1
ATOM 2299 O O . GLY A 1 291 ? -15.336 9.307 23.829 1.00 85.38 291 GLY A O 1
ATOM 2300 N N . ALA A 1 292 ? -13.611 9.471 22.412 1.00 82.00 292 ALA A N 1
ATOM 2301 C CA . ALA A 1 292 ? -13.318 10.870 22.730 1.00 82.00 292 ALA A CA 1
ATOM 2302 C C . ALA A 1 292 ? -14.451 11.815 22.303 1.00 82.00 292 ALA A C 1
ATOM 2304 O O . ALA A 1 292 ? -14.794 12.734 23.052 1.00 82.00 292 ALA A O 1
ATOM 2305 N N . ILE A 1 293 ? -15.069 11.562 21.145 1.00 80.69 293 ILE A N 1
ATOM 2306 C CA . ILE A 1 293 ? -16.250 12.304 20.689 1.00 80.69 293 ILE A CA 1
ATOM 2307 C C . ILE A 1 293 ? -17.409 12.092 21.674 1.00 80.69 293 ILE A C 1
ATOM 2309 O O . ILE A 1 293 ? -17.948 13.073 22.181 1.00 80.69 293 ILE A O 1
ATOM 2313 N N . LYS A 1 294 ? -17.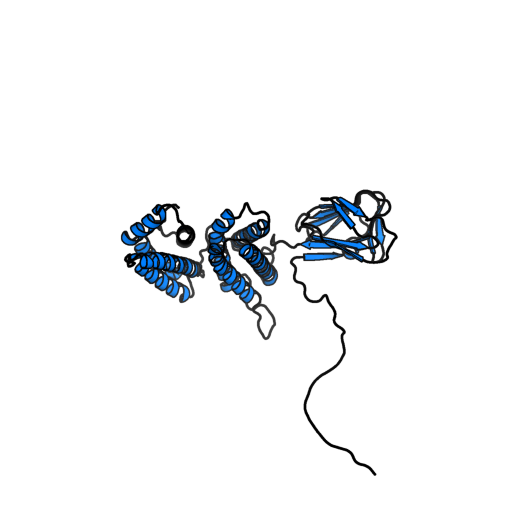729 10.845 22.040 1.00 81.25 294 LYS A N 1
ATOM 2314 C CA . LYS A 1 294 ? -18.759 10.519 23.049 1.00 81.25 294 LYS A CA 1
ATOM 2315 C C . LYS A 1 294 ? -18.517 11.195 24.402 1.00 81.25 294 LYS A C 1
ATOM 2317 O O . LYS A 1 294 ? -19.433 11.797 24.959 1.00 81.25 294 LYS A O 1
ATOM 2322 N N . MET A 1 295 ? -17.281 11.176 24.908 1.00 80.94 295 MET A N 1
ATOM 2323 C CA . MET A 1 295 ? -16.931 11.872 26.157 1.00 80.94 295 MET A CA 1
ATOM 2324 C C . MET A 1 295 ? -17.137 13.382 26.052 1.00 80.94 295 MET A C 1
ATOM 2326 O O . MET A 1 295 ? -17.601 14.003 27.007 1.00 80.94 295 MET A O 1
ATOM 2330 N N . SER A 1 296 ? -16.832 13.983 24.897 1.00 79.06 296 SER A N 1
ATOM 2331 C CA . SER A 1 296 ? -17.061 15.416 24.678 1.00 79.06 296 SER A CA 1
ATOM 2332 C C . SER A 1 296 ? -18.546 15.803 24.711 1.00 79.06 296 SER A C 1
ATOM 2334 O O . SER A 1 296 ? -18.867 16.956 24.989 1.00 79.06 296 SER A O 1
ATOM 2336 N N . LEU A 1 297 ? -19.441 14.833 24.488 1.00 80.19 297 LEU A N 1
ATOM 2337 C CA . LEU A 1 297 ? -20.896 14.978 24.574 1.00 80.19 297 LEU A CA 1
ATOM 2338 C C . LEU A 1 297 ? -21.456 14.659 25.975 1.00 80.19 297 LEU A C 1
ATOM 2340 O O . LEU A 1 297 ? -22.650 14.824 26.204 1.00 80.19 297 LEU A O 1
ATOM 2344 N N . GLY A 1 298 ? -20.606 14.254 26.928 1.00 74.94 298 GLY A N 1
ATOM 2345 C CA . GLY A 1 298 ? -20.994 13.961 28.313 1.00 74.94 298 GLY A CA 1
ATOM 2346 C C . GLY A 1 298 ? -21.500 12.535 28.557 1.00 74.94 298 GLY A C 1
ATOM 2347 O O . GLY A 1 298 ? -22.081 12.272 29.609 1.00 74.94 298 GLY A O 1
ATOM 2348 N N . GLU A 1 299 ? -21.287 11.617 27.614 1.00 77.94 299 GLU A N 1
ATOM 2349 C CA . GLU A 1 299 ? -21.755 10.231 27.706 1.00 77.94 299 GLU A CA 1
ATOM 2350 C C . GLU A 1 299 ? -20.709 9.282 28.322 1.00 77.94 299 GLU A C 1
ATOM 2352 O O . GLU A 1 299 ? -19.498 9.508 28.243 1.00 77.94 299 GLU A O 1
ATOM 2357 N N . THR A 1 300 ? -21.171 8.195 28.950 1.00 73.69 300 THR A N 1
ATOM 2358 C CA . THR A 1 300 ? -20.312 7.176 29.579 1.00 73.69 300 THR A CA 1
ATOM 2359 C C . THR A 1 300 ? -19.638 6.270 28.548 1.00 73.69 300 THR A C 1
ATOM 2361 O O . THR A 1 300 ? -20.285 5.802 27.618 1.00 73.69 300 THR A O 1
ATOM 2364 N N . THR A 1 301 ? -18.356 5.948 28.753 1.00 77.19 301 THR A N 1
ATOM 2365 C CA . THR A 1 301 ? -17.497 5.250 27.772 1.00 77.19 301 THR A CA 1
ATOM 2366 C C . THR A 1 301 ? -16.942 3.906 28.245 1.00 77.19 301 THR A C 1
ATOM 2368 O O . THR A 1 301 ? -15.859 3.488 27.828 1.00 77.19 301 THR A O 1
ATOM 2371 N N . THR A 1 302 ? -17.664 3.200 29.117 1.00 84.19 302 THR A N 1
ATOM 2372 C CA . THR A 1 302 ? -17.237 1.884 29.626 1.00 84.19 302 THR A CA 1
ATOM 2373 C C . THR A 1 302 ? -17.059 0.868 28.499 1.00 84.19 302 THR A C 1
ATOM 2375 O O . THR A 1 302 ? -15.976 0.302 28.392 1.00 84.19 302 THR A O 1
ATOM 2378 N N . ALA A 1 303 ? -18.028 0.751 27.583 1.00 85.88 303 ALA A N 1
ATOM 2379 C CA . ALA A 1 303 ? -17.934 -0.151 26.428 1.00 85.88 303 ALA A CA 1
ATOM 2380 C C . ALA A 1 303 ? -16.707 0.151 25.538 1.00 85.88 303 ALA A C 1
ATOM 2382 O O . ALA A 1 303 ? -15.940 -0.746 25.197 1.00 85.88 303 ALA A O 1
ATOM 2383 N N . PHE A 1 304 ? -16.443 1.432 25.248 1.00 88.56 304 PHE A N 1
ATOM 2384 C CA . PHE A 1 304 ? -15.238 1.854 24.519 1.00 88.56 304 PHE A CA 1
ATOM 2385 C C . PHE A 1 304 ? -13.954 1.479 25.268 1.00 88.56 304 PHE A C 1
ATOM 2387 O O . PHE A 1 304 ? -12.999 0.985 24.674 1.00 88.56 304 PHE A O 1
ATOM 2394 N N . SER A 1 305 ? -13.921 1.695 26.583 1.00 87.31 305 SER A N 1
ATOM 2395 C CA . SER A 1 305 ? -12.754 1.393 27.419 1.00 87.31 305 SER A CA 1
ATOM 2396 C C . SER A 1 305 ? -12.446 -0.105 27.463 1.00 87.31 305 SER A C 1
ATOM 2398 O O . SER A 1 305 ? -11.273 -0.489 27.436 1.00 87.31 305 SER A O 1
ATOM 2400 N N . ASP A 1 306 ? -13.477 -0.950 27.487 1.00 89.25 306 ASP A N 1
ATOM 2401 C CA . ASP A 1 306 ? -13.331 -2.404 27.478 1.00 89.25 306 ASP A CA 1
ATOM 2402 C C . ASP A 1 306 ? -12.782 -2.906 26.137 1.00 89.25 306 ASP A C 1
ATOM 2404 O O . ASP A 1 306 ? -11.807 -3.667 26.131 1.00 89.25 306 ASP A O 1
ATOM 2408 N N . ILE A 1 307 ? -13.290 -2.384 25.011 1.00 91.25 307 ILE A N 1
ATOM 2409 C CA . ILE A 1 307 ? -12.752 -2.665 23.669 1.00 91.25 307 ILE A CA 1
ATOM 2410 C C . ILE A 1 307 ? -11.288 -2.218 23.554 1.00 91.25 307 ILE A C 1
ATOM 2412 O O . ILE A 1 307 ? -10.435 -2.989 23.105 1.00 91.25 307 ILE A O 1
ATOM 2416 N N . LEU A 1 308 ? -10.945 -1.009 24.012 1.00 90.19 308 LEU A N 1
ATOM 2417 C CA . LEU A 1 308 ? -9.563 -0.500 23.997 1.00 90.19 308 LEU A CA 1
ATOM 2418 C C . LEU A 1 308 ? -8.609 -1.368 24.826 1.00 90.19 308 LEU A C 1
ATOM 2420 O O . LEU A 1 308 ? -7.452 -1.589 24.454 1.00 90.19 308 LEU A O 1
ATOM 2424 N N . LYS A 1 309 ? -9.085 -1.869 25.966 1.00 90.94 309 LYS A N 1
ATOM 2425 C CA . LYS A 1 309 ? -8.300 -2.726 26.852 1.00 90.94 309 LYS A CA 1
ATOM 2426 C C . LYS A 1 309 ? -8.032 -4.084 26.212 1.00 90.94 309 LYS A C 1
ATOM 2428 O O . LYS A 1 309 ? -6.880 -4.523 26.215 1.00 90.94 309 LYS A O 1
ATOM 2433 N N . ILE A 1 310 ? -9.056 -4.749 25.673 1.00 90.25 310 ILE A N 1
ATOM 2434 C CA . ILE A 1 310 ? -8.889 -6.084 25.086 1.00 90.25 310 ILE A CA 1
ATOM 2435 C C . ILE A 1 310 ? -8.076 -6.035 23.787 1.00 90.25 310 ILE A C 1
ATOM 2437 O O . ILE A 1 310 ? -7.187 -6.868 23.605 1.00 90.25 310 ILE A O 1
ATOM 2441 N N . THR A 1 311 ? -8.272 -5.013 22.946 1.00 88.62 311 THR A N 1
ATOM 2442 C CA . THR A 1 311 ? -7.476 -4.808 21.722 1.00 88.62 311 THR A CA 1
ATOM 2443 C C . THR A 1 311 ? -6.005 -4.574 22.054 1.00 88.62 311 THR A C 1
ATOM 2445 O O . THR A 1 311 ? -5.138 -5.243 21.493 1.00 88.62 311 THR A O 1
ATOM 2448 N N . GLY A 1 312 ? -5.698 -3.716 23.036 1.00 84.44 312 GLY A N 1
ATOM 2449 C CA . GLY A 1 312 ? -4.326 -3.491 23.500 1.00 84.44 312 GLY A CA 1
ATOM 2450 C C . GLY A 1 312 ? -3.656 -4.752 24.065 1.00 84.44 312 GLY A C 1
ATOM 2451 O O . GLY A 1 312 ? -2.480 -5.007 23.795 1.00 84.44 312 GLY A O 1
ATOM 2452 N N . GLN A 1 313 ? -4.398 -5.572 24.815 1.00 88.19 313 GLN A N 1
ATOM 2453 C CA . GLN A 1 313 ? -3.898 -6.845 25.345 1.00 88.19 313 GLN A CA 1
ATOM 2454 C C . GLN A 1 313 ? -3.630 -7.869 24.241 1.00 88.19 313 GLN A C 1
ATOM 2456 O O . GLN A 1 313 ? -2.570 -8.500 24.241 1.00 88.19 313 GLN A O 1
ATOM 2461 N N . LEU A 1 314 ? -4.570 -8.037 23.307 1.00 87.00 314 LEU A N 1
ATOM 2462 C CA . LEU A 1 314 ? -4.435 -8.970 22.194 1.00 87.00 314 LEU A CA 1
ATOM 2463 C C . LEU A 1 314 ? -3.258 -8.570 21.297 1.00 87.00 314 LEU A C 1
ATOM 2465 O O . LEU A 1 314 ? -2.383 -9.395 21.029 1.00 87.00 314 LEU A O 1
ATOM 2469 N N . LYS A 1 315 ? -3.162 -7.282 20.954 1.00 85.00 315 LYS A N 1
ATOM 2470 C CA . LYS A 1 315 ? -2.048 -6.710 20.194 1.00 85.00 315 LYS A CA 1
ATOM 2471 C C . LYS A 1 315 ? -0.695 -7.018 20.837 1.00 85.00 315 LYS A C 1
ATOM 2473 O O . LYS A 1 315 ? 0.186 -7.585 20.195 1.00 85.00 315 LYS A O 1
ATOM 2478 N N . ALA A 1 316 ? -0.536 -6.704 22.125 1.00 82.25 316 ALA A N 1
ATOM 2479 C CA . ALA A 1 316 ? 0.715 -6.945 22.846 1.00 82.25 316 ALA A CA 1
ATOM 2480 C C . ALA A 1 316 ? 1.119 -8.431 22.837 1.00 82.25 316 ALA A C 1
ATOM 2482 O O . ALA A 1 316 ? 2.305 -8.757 22.749 1.00 82.25 316 ALA A O 1
ATOM 2483 N N . LYS A 1 317 ? 0.142 -9.344 22.897 1.00 83.50 317 LYS A N 1
ATOM 2484 C CA . LYS A 1 317 ? 0.388 -10.788 22.820 1.00 83.50 317 LYS A CA 1
ATOM 2485 C C . LYS A 1 317 ? 0.820 -11.244 21.429 1.00 83.50 317 LYS A C 1
ATOM 2487 O O . LYS A 1 317 ? 1.757 -12.038 21.339 1.00 83.50 317 LYS A O 1
ATOM 2492 N N . ILE A 1 318 ? 0.181 -10.743 20.371 1.00 80.19 318 ILE A N 1
ATOM 2493 C CA . ILE A 1 318 ? 0.569 -11.025 18.980 1.00 80.19 318 ILE A CA 1
ATOM 2494 C C . ILE A 1 318 ? 1.986 -10.501 18.717 1.00 80.19 318 ILE A C 1
ATOM 2496 O O . ILE A 1 318 ? 2.835 -11.225 18.194 1.00 80.19 318 ILE A O 1
ATOM 2500 N N . ASP A 1 319 ? 2.284 -9.278 19.164 1.00 74.56 319 ASP A N 1
ATOM 2501 C CA . ASP A 1 319 ? 3.598 -8.653 19.000 1.00 74.56 319 ASP A CA 1
ATOM 2502 C C . ASP A 1 319 ? 4.707 -9.428 19.719 1.00 74.56 319 ASP A C 1
ATOM 2504 O O . ASP A 1 319 ? 5.791 -9.619 19.157 1.00 74.56 319 ASP A O 1
ATOM 2508 N N . ALA A 1 320 ? 4.438 -9.918 20.932 1.00 77.56 320 ALA A N 1
ATOM 2509 C CA . ALA A 1 320 ? 5.387 -10.705 21.716 1.00 77.56 320 ALA A CA 1
ATOM 2510 C C . ALA A 1 320 ? 5.581 -12.140 21.182 1.00 77.56 320 ALA A C 1
ATOM 2512 O O . ALA A 1 320 ? 6.598 -12.781 21.472 1.00 77.56 320 ALA A O 1
ATOM 2513 N N . ALA A 1 321 ? 4.633 -12.672 20.405 1.00 74.50 321 ALA A N 1
ATOM 2514 C CA . ALA A 1 321 ? 4.691 -14.034 19.893 1.00 74.50 321 ALA A CA 1
ATOM 2515 C C . ALA A 1 321 ? 5.593 -14.153 18.652 1.00 74.50 321 ALA A C 1
ATOM 2517 O O . ALA A 1 321 ? 5.430 -13.455 17.653 1.00 74.50 321 ALA A O 1
ATOM 2518 N N . LYS A 1 322 ? 6.518 -15.126 18.670 1.00 64.69 322 LYS A N 1
ATOM 2519 C CA . LYS A 1 322 ? 7.325 -15.490 17.485 1.00 64.69 322 LYS A CA 1
ATOM 2520 C C . LYS A 1 322 ? 6.490 -16.084 16.343 1.00 64.69 322 LYS A C 1
ATOM 2522 O O . LYS A 1 322 ? 6.885 -15.972 15.194 1.00 64.69 322 LYS A O 1
ATOM 2527 N N . SER A 1 323 ? 5.363 -16.711 16.669 1.00 62.19 323 SER A N 1
ATOM 2528 C CA . SER A 1 323 ? 4.397 -17.296 15.728 1.00 62.19 323 SER A CA 1
ATOM 2529 C C . SER A 1 323 ? 3.199 -16.375 15.450 1.00 62.19 323 SER A C 1
ATOM 2531 O O . SER A 1 323 ? 2.190 -16.843 14.933 1.00 62.19 323 SER A O 1
ATOM 2533 N N . GLY A 1 324 ? 3.278 -15.108 15.882 1.00 72.31 324 GLY A N 1
ATOM 2534 C CA . GLY A 1 324 ? 2.265 -14.077 15.651 1.00 72.31 324 GLY A CA 1
ATOM 2535 C C . GLY A 1 324 ? 0.822 -14.524 15.921 1.00 72.31 324 GLY A C 1
ATOM 2536 O O . GLY A 1 324 ? 0.527 -15.066 16.992 1.00 72.31 324 GLY A O 1
ATOM 2537 N N . ASP A 1 325 ? -0.044 -14.314 14.932 1.00 68.12 325 ASP A N 1
ATOM 2538 C CA . ASP A 1 325 ? -1.497 -14.508 14.943 1.00 68.12 325 ASP A CA 1
ATOM 2539 C C . ASP A 1 325 ? -1.903 -15.929 15.377 1.00 68.12 325 ASP A C 1
ATOM 2541 O O . ASP A 1 325 ? -2.811 -16.098 16.191 1.00 68.12 325 ASP A O 1
ATOM 2545 N N . MET A 1 326 ? -1.170 -16.967 14.948 1.00 67.25 326 MET A N 1
ATOM 2546 C CA . MET A 1 326 ? -1.507 -18.370 15.250 1.00 67.25 326 MET A CA 1
ATOM 2547 C C . MET A 1 326 ? -1.501 -18.671 16.758 1.00 67.25 326 MET A C 1
ATOM 2549 O O . MET A 1 326 ? -2.273 -19.492 17.249 1.00 67.25 326 MET A O 1
ATOM 2553 N N . ARG A 1 327 ? -0.641 -18.000 17.535 1.00 72.31 327 ARG A N 1
ATOM 2554 C CA . ARG A 1 327 ? -0.591 -18.193 18.996 1.00 72.31 327 ARG A CA 1
ATOM 2555 C C . ARG A 1 327 ? -1.633 -17.362 19.733 1.00 72.31 327 ARG A C 1
ATOM 2557 O O . ARG A 1 327 ? -1.995 -17.713 20.855 1.00 72.31 327 ARG A O 1
ATOM 2564 N N . ALA A 1 328 ? -2.109 -16.296 19.103 1.00 71.62 328 ALA A N 1
ATOM 2565 C CA . ALA A 1 328 ? -3.134 -15.420 19.640 1.00 71.62 328 ALA A CA 1
ATOM 2566 C C . ALA A 1 328 ? -4.556 -15.890 19.307 1.00 71.62 328 ALA A C 1
ATOM 2568 O O . ALA A 1 328 ? -5.504 -15.304 19.812 1.00 71.62 328 ALA A O 1
ATOM 2569 N N . GLN A 1 329 ? -4.729 -16.981 18.551 1.00 72.00 329 GLN A N 1
ATOM 2570 C CA . GLN A 1 329 ? -6.045 -17.507 18.167 1.00 72.00 329 GLN A CA 1
ATOM 2571 C C . GLN A 1 329 ? -6.980 -17.748 19.365 1.00 72.00 329 GLN A C 1
ATOM 2573 O O . GLN A 1 329 ? -8.168 -17.468 19.290 1.00 72.00 329 GLN A O 1
ATOM 2578 N N . ARG A 1 330 ? -6.453 -18.184 20.520 1.00 74.38 330 ARG A N 1
ATOM 2579 C CA . ARG A 1 330 ? -7.246 -18.301 21.763 1.00 74.38 330 ARG A CA 1
ATOM 2580 C C . ARG A 1 330 ? -7.659 -16.960 22.364 1.00 74.38 330 ARG A C 1
ATOM 2582 O O . ARG A 1 330 ? -8.680 -16.881 23.034 1.00 74.38 330 ARG A O 1
ATOM 2589 N N . ASP A 1 331 ? -6.839 -15.937 22.182 1.00 83.31 331 ASP A N 1
ATOM 2590 C CA . ASP A 1 331 ? -7.102 -14.592 22.680 1.00 83.31 331 ASP A CA 1
ATOM 2591 C C . ASP A 1 331 ? -7.991 -13.788 21.717 1.00 83.31 331 ASP A C 1
ATOM 2593 O O . ASP A 1 331 ? -8.688 -12.887 22.171 1.00 83.31 331 ASP A O 1
ATOM 2597 N N . ILE A 1 332 ? -8.045 -14.163 20.433 1.00 83.06 332 ILE A N 1
ATOM 2598 C CA . ILE A 1 332 ? -9.030 -13.658 19.467 1.00 83.06 332 ILE A CA 1
ATOM 2599 C C . ILE A 1 332 ? -10.453 -13.986 19.929 1.00 83.06 332 ILE A C 1
ATOM 2601 O O . ILE A 1 332 ? -11.296 -13.102 19.901 1.00 83.06 332 ILE A O 1
ATOM 2605 N N . TRP A 1 333 ? -10.710 -15.182 20.471 1.00 84.56 333 TRP A N 1
ATOM 2606 C CA . TRP A 1 333 ? -12.026 -15.510 21.048 1.00 84.56 333 TRP A CA 1
ATOM 2607 C C . TRP A 1 333 ? -12.412 -14.602 22.221 1.00 84.56 333 TRP A C 1
ATOM 2609 O O . TRP A 1 333 ? -13.567 -14.235 22.362 1.00 84.56 333 TRP A O 1
ATOM 2619 N N . ARG A 1 334 ? -11.445 -14.158 23.032 1.00 86.69 334 ARG A N 1
ATOM 2620 C CA . ARG A 1 334 ? -11.727 -13.185 24.102 1.00 86.69 334 ARG A CA 1
ATOM 2621 C C . ARG A 1 334 ? -12.035 -11.801 23.550 1.00 86.69 334 ARG A C 1
ATOM 2623 O O . ARG A 1 334 ? -12.796 -11.062 24.159 1.00 86.69 334 ARG A O 1
ATOM 2630 N N . PHE A 1 335 ? -11.399 -11.430 22.443 1.00 90.94 335 PHE A N 1
ATOM 2631 C CA . PHE A 1 335 ? -11.744 -10.202 21.743 1.00 90.94 335 PHE A CA 1
ATOM 2632 C C . PHE A 1 335 ? -13.138 -10.299 21.121 1.00 90.94 335 PHE A C 1
ATOM 2634 O O . PHE A 1 335 ? -13.913 -9.364 21.280 1.00 90.94 335 PHE A O 1
ATOM 2641 N N . LEU A 1 336 ? -13.477 -11.443 20.523 1.00 91.00 336 LEU A N 1
ATOM 2642 C CA . LEU A 1 336 ? -14.814 -11.747 20.022 1.00 91.00 336 LEU A CA 1
ATOM 2643 C C . LEU A 1 336 ? -15.877 -11.596 21.110 1.00 91.00 336 LEU A C 1
ATOM 2645 O O . LEU A 1 336 ? -16.872 -10.930 20.867 1.00 91.00 336 LEU A O 1
ATOM 2649 N N . ASP A 1 337 ? -15.653 -12.147 22.305 1.00 91.06 337 ASP A N 1
ATOM 2650 C CA . ASP A 1 337 ? -16.614 -12.048 23.410 1.00 91.06 337 ASP A CA 1
ATOM 2651 C C . ASP A 1 337 ? -16.906 -10.588 23.793 1.00 91.06 337 ASP A C 1
ATOM 2653 O O . ASP A 1 337 ? -18.052 -10.227 24.032 1.00 91.06 337 ASP A O 1
ATOM 2657 N N . VAL A 1 338 ? -15.876 -9.735 23.830 1.00 91.81 338 VAL A N 1
ATOM 2658 C CA . VAL A 1 338 ? -16.035 -8.309 24.164 1.00 91.81 338 VAL A CA 1
ATOM 2659 C C . VAL A 1 338 ? -16.627 -7.525 22.991 1.00 91.81 338 VAL A C 1
ATOM 2661 O O . VAL A 1 338 ? -17.414 -6.611 23.208 1.00 91.81 338 VAL A O 1
ATOM 2664 N N . TRP A 1 339 ? -16.275 -7.873 21.750 1.00 93.75 339 TRP A N 1
ATOM 2665 C CA . TRP A 1 339 ? -16.860 -7.262 20.557 1.00 93.75 339 TRP A CA 1
ATOM 2666 C C . TRP A 1 339 ? -18.338 -7.628 20.398 1.00 93.75 339 TRP A C 1
ATOM 2668 O O . TRP A 1 339 ? -19.147 -6.792 20.033 1.00 93.75 339 TRP A O 1
ATOM 2678 N N . ASN A 1 340 ? -18.733 -8.859 20.690 1.00 94.44 340 ASN A N 1
ATOM 2679 C CA . ASN A 1 340 ? -20.128 -9.285 20.588 1.00 94.44 340 ASN A CA 1
ATOM 2680 C C . ASN A 1 340 ? -20.942 -8.950 21.850 1.00 94.44 340 ASN A C 1
ATOM 2682 O O . ASN A 1 340 ? -22.122 -9.294 21.913 1.00 94.44 340 ASN A O 1
ATOM 2686 N N . ASP A 1 341 ? -20.336 -8.297 22.848 1.00 94.19 341 ASP A N 1
ATOM 2687 C CA . ASP A 1 341 ? -21.027 -7.899 24.070 1.00 94.19 341 ASP A CA 1
ATOM 2688 C C . ASP A 1 341 ? -22.177 -6.931 23.764 1.00 94.19 341 ASP A C 1
ATOM 2690 O O . ASP A 1 341 ? -22.044 -5.996 22.968 1.00 94.19 341 ASP A O 1
ATOM 2694 N N . GLU A 1 342 ? -23.311 -7.142 24.432 1.00 92.12 342 GLU A N 1
ATOM 2695 C CA . GLU A 1 342 ? -24.535 -6.372 24.210 1.00 92.12 342 GLU A CA 1
ATOM 2696 C C . GLU A 1 342 ? -24.307 -4.868 24.411 1.00 92.12 342 GLU A C 1
ATOM 2698 O O . GLU A 1 342 ? -24.800 -4.058 23.625 1.00 92.12 342 GLU A O 1
ATOM 2703 N N . ALA A 1 343 ? -23.514 -4.476 25.416 1.00 89.81 343 ALA A N 1
ATOM 2704 C CA . ALA A 1 343 ? -23.263 -3.067 25.688 1.00 89.81 343 ALA A CA 1
ATOM 2705 C C . ALA A 1 343 ? -22.466 -2.403 24.559 1.00 89.81 343 ALA A C 1
ATOM 2707 O O . ALA A 1 343 ? -22.737 -1.251 24.222 1.00 89.81 343 ALA A O 1
ATOM 2708 N N . TRP A 1 344 ? -21.511 -3.112 23.952 1.00 92.19 344 TRP A N 1
ATOM 2709 C CA . TRP A 1 344 ? -20.778 -2.596 22.796 1.00 92.19 344 TRP A CA 1
ATOM 2710 C C . TRP A 1 344 ? -21.644 -2.561 21.539 1.00 92.19 344 TRP A C 1
ATOM 2712 O O . TRP A 1 344 ? -21.689 -1.533 20.867 1.00 92.19 344 TRP A O 1
ATOM 2722 N N . GLN A 1 345 ? -22.378 -3.636 21.247 1.00 92.44 345 GLN A N 1
ATOM 2723 C CA . GLN A 1 345 ? -23.235 -3.721 20.061 1.00 92.44 345 GLN A CA 1
ATOM 2724 C C . GLN A 1 345 ? -24.322 -2.635 20.057 1.00 92.44 345 GLN A C 1
ATOM 2726 O O . GLN A 1 345 ? -24.598 -2.031 19.023 1.00 92.44 345 GLN A O 1
ATOM 2731 N N . VAL A 1 346 ? -24.885 -2.299 21.222 1.00 89.75 346 VAL A N 1
ATOM 2732 C CA . VAL A 1 346 ? -25.816 -1.166 21.361 1.00 89.75 346 VAL A CA 1
ATOM 2733 C C . VAL A 1 346 ? -25.147 0.166 21.012 1.00 89.75 346 VAL A C 1
ATOM 2735 O O . VAL A 1 346 ? -25.756 1.003 20.348 1.00 89.75 346 VAL A O 1
ATOM 2738 N N . GLU A 1 347 ? -23.913 0.393 21.457 1.00 87.38 347 GLU A N 1
ATOM 2739 C CA . GLU A 1 347 ? -23.182 1.624 21.148 1.00 87.38 347 GLU A CA 1
ATOM 2740 C C . GLU A 1 347 ? -22.788 1.705 19.672 1.00 87.38 347 GLU A C 1
ATOM 2742 O O . GLU A 1 347 ? -22.914 2.769 19.068 1.00 87.38 347 GLU A O 1
ATOM 2747 N N . LEU A 1 348 ? -22.377 0.584 19.080 1.00 87.12 348 LEU A N 1
ATOM 2748 C CA . LEU A 1 348 ? -22.024 0.500 17.669 1.00 87.12 348 LEU A CA 1
ATOM 2749 C C . LEU A 1 348 ? -23.242 0.769 16.775 1.00 87.12 348 LEU A C 1
ATOM 2751 O O . LEU A 1 348 ? -23.167 1.627 15.901 1.00 87.12 348 LEU A O 1
ATOM 2755 N N . ASN A 1 349 ? -24.387 0.145 17.063 1.00 86.50 349 ASN A N 1
ATOM 2756 C CA . ASN A 1 349 ? -25.630 0.387 16.325 1.00 86.50 349 ASN A CA 1
ATOM 2757 C C . ASN A 1 349 ? -26.091 1.842 16.444 1.00 86.50 349 ASN A C 1
ATOM 2759 O O . ASN A 1 349 ? -26.468 2.449 15.452 1.00 86.50 349 ASN A O 1
ATOM 2763 N N . LYS A 1 350 ? -25.971 2.465 17.625 1.00 84.69 350 LYS A N 1
ATOM 2764 C CA . LYS A 1 350 ? -26.261 3.903 17.769 1.00 84.69 350 LYS A CA 1
ATOM 2765 C C . LYS A 1 350 ? -25.382 4.777 16.877 1.00 84.69 350 LYS A C 1
ATOM 2767 O O . LYS A 1 350 ? -25.846 5.835 16.474 1.00 84.69 350 LYS A O 1
ATOM 2772 N N . LEU A 1 351 ? -24.123 4.396 16.644 1.00 83.38 351 LEU A N 1
ATOM 2773 C CA . LEU A 1 351 ? -23.212 5.139 15.771 1.00 83.38 351 LEU A CA 1
ATOM 2774 C C . LEU A 1 351 ? -23.559 4.940 14.292 1.00 83.38 351 LEU A C 1
ATOM 2776 O O . LEU A 1 351 ? -23.518 5.916 13.548 1.00 83.38 351 LEU A O 1
ATOM 2780 N N . VAL A 1 352 ? -23.920 3.716 13.894 1.00 82.69 352 VAL A N 1
ATOM 2781 C CA . VAL A 1 352 ? -24.393 3.392 12.535 1.00 82.69 352 VAL A CA 1
ATOM 2782 C C . VAL A 1 352 ? -25.694 4.145 12.235 1.00 82.69 352 VAL A C 1
ATOM 2784 O O . VAL A 1 352 ? -25.804 4.836 11.226 1.00 82.69 352 VAL A O 1
ATOM 2787 N N . ASP A 1 353 ? -26.637 4.127 13.176 1.00 80.62 353 ASP A N 1
ATOM 2788 C CA . ASP A 1 353 ? -27.970 4.719 13.032 1.00 80.62 353 ASP A CA 1
ATOM 2789 C C . ASP A 1 353 ? -28.034 6.213 13.413 1.00 80.62 353 ASP A C 1
ATOM 2791 O O . ASP A 1 353 ? -29.119 6.801 13.466 1.00 80.62 353 ASP A O 1
ATOM 2795 N N . ALA A 1 354 ? -26.898 6.864 13.698 1.00 70.62 354 ALA A N 1
ATOM 2796 C CA . ALA A 1 354 ? -26.844 8.218 14.272 1.00 70.62 354 ALA A CA 1
ATOM 2797 C C . ALA A 1 354 ? -27.403 9.335 13.362 1.00 70.62 354 ALA A C 1
ATOM 2799 O O . ALA A 1 354 ? -27.524 10.486 13.794 1.00 70.62 354 ALA A O 1
ATOM 2800 N N . GLY A 1 355 ? -27.761 9.028 12.113 1.00 65.00 355 GLY A N 1
ATOM 2801 C CA . GLY A 1 355 ? -28.215 10.010 11.132 1.00 65.00 355 GLY A CA 1
ATOM 2802 C C . GLY A 1 355 ? -27.064 10.845 10.541 1.00 65.00 355 GLY A C 1
ATOM 2803 O O . GLY A 1 355 ? -25.912 10.418 10.569 1.00 65.00 355 GLY A O 1
ATOM 2804 N N . PRO A 1 356 ? -27.343 12.028 9.953 1.00 58.47 356 PRO A N 1
ATOM 2805 C CA . PRO A 1 356 ? -26.361 12.759 9.153 1.00 58.47 356 PRO A CA 1
ATOM 2806 C C . PRO A 1 356 ? -25.179 13.280 9.979 1.00 58.47 356 PRO A C 1
ATOM 2808 O O . PRO A 1 356 ? -25.341 14.121 10.866 1.00 58.47 356 PRO A O 1
ATOM 2811 N N . ASP A 1 357 ? -23.972 12.851 9.618 1.00 67.38 357 ASP A N 1
ATOM 2812 C CA . ASP A 1 357 ? -22.720 13.326 10.199 1.00 67.38 357 ASP A CA 1
ATOM 2813 C C . ASP A 1 357 ? -22.400 14.752 9.721 1.00 67.38 357 ASP A C 1
ATOM 2815 O O . ASP A 1 357 ? -21.716 14.976 8.721 1.00 67.38 357 ASP A O 1
ATOM 2819 N N . VAL A 1 358 ? -22.907 15.743 10.462 1.00 47.59 358 VAL A N 1
ATOM 2820 C CA . VAL A 1 358 ? -22.846 17.184 10.138 1.00 47.59 358 VAL A CA 1
ATOM 2821 C C . VAL A 1 358 ? -21.414 17.696 9.884 1.00 47.59 358 VAL A C 1
ATOM 2823 O O . VAL A 1 358 ? -21.240 18.779 9.322 1.00 47.59 358 VAL A O 1
ATOM 2826 N N . LYS A 1 359 ? -20.370 16.950 10.276 1.00 53.16 359 LYS A N 1
ATOM 2827 C CA . LYS A 1 359 ? -18.962 17.327 10.065 1.00 53.16 359 LYS A CA 1
ATOM 2828 C C . LYS A 1 359 ? -18.093 16.243 9.415 1.00 53.16 359 LYS A C 1
ATOM 2830 O O . LYS A 1 359 ? -16.897 16.490 9.269 1.00 53.16 359 LYS A O 1
ATOM 2835 N N . GLY A 1 360 ? -18.650 15.093 9.033 1.00 63.19 360 GLY A N 1
ATOM 2836 C CA . GLY A 1 360 ? -17.869 13.968 8.504 1.00 63.19 360 GLY A CA 1
ATOM 2837 C C . GLY A 1 360 ? -16.822 13.445 9.497 1.00 63.19 360 GLY A C 1
ATOM 2838 O O . GLY A 1 360 ? -15.709 13.117 9.099 1.00 63.19 360 GLY A O 1
ATOM 2839 N N . LEU A 1 361 ? -17.113 13.478 10.802 1.00 67.88 361 LEU A N 1
ATOM 2840 C CA . LEU A 1 361 ? -16.180 13.063 11.856 1.00 67.88 361 LEU A CA 1
ATOM 2841 C C . LEU A 1 361 ? -16.407 11.633 12.354 1.00 67.88 361 LEU A C 1
ATOM 2843 O O . LEU A 1 361 ? -15.461 11.025 12.844 1.00 67.88 361 LEU A O 1
ATOM 2847 N N . VAL A 1 362 ? -17.633 11.126 12.287 1.00 74.44 362 VAL A N 1
ATOM 2848 C CA . VAL A 1 362 ? -18.046 9.830 12.836 1.00 74.44 362 VAL A CA 1
ATOM 2849 C C . VAL A 1 362 ? -18.094 8.778 11.736 1.00 74.44 362 VAL A C 1
ATOM 2851 O O . VAL A 1 362 ? -17.473 7.731 11.897 1.00 74.44 362 VAL A O 1
ATOM 2854 N N . THR A 1 363 ? -18.744 9.061 10.603 1.00 73.88 363 THR A N 1
ATOM 2855 C CA . THR A 1 363 ? -18.953 8.079 9.526 1.00 73.88 363 THR A CA 1
ATOM 2856 C C . THR A 1 363 ? -17.640 7.537 8.953 1.00 73.88 363 THR A C 1
ATOM 2858 O O . THR A 1 363 ? -17.510 6.315 8.872 1.00 73.88 363 THR A O 1
ATOM 2861 N N . PRO A 1 364 ? -16.609 8.356 8.653 1.00 69.62 364 PRO A N 1
ATOM 2862 C CA . PRO A 1 364 ? -15.342 7.817 8.151 1.00 69.62 364 PRO A CA 1
ATOM 2863 C C . PRO A 1 364 ? -14.621 6.929 9.173 1.00 69.62 364 PRO A C 1
ATOM 2865 O O . PRO A 1 364 ? -14.028 5.917 8.816 1.00 69.62 364 PRO A O 1
ATOM 2868 N N . LYS A 1 365 ? -14.694 7.271 10.467 1.00 76.19 365 LYS A N 1
ATOM 2869 C CA . LYS A 1 365 ? -14.064 6.489 11.548 1.00 76.19 365 LYS A CA 1
ATOM 2870 C C . LYS A 1 365 ? -14.772 5.166 11.770 1.00 76.19 365 LYS A C 1
ATOM 2872 O O . LYS A 1 365 ? -14.128 4.142 11.972 1.00 76.19 365 LYS A O 1
ATOM 2877 N N . LEU A 1 366 ? -16.099 5.206 11.727 1.00 80.94 366 LEU A N 1
ATOM 2878 C CA . LEU A 1 366 ? -16.938 4.029 11.835 1.00 80.94 366 LEU A CA 1
ATOM 2879 C C . LEU A 1 366 ? -16.699 3.086 10.653 1.00 80.94 366 LEU A C 1
ATOM 2881 O O . LEU A 1 366 ? -16.489 1.903 10.878 1.00 80.94 366 LEU A O 1
ATOM 2885 N N . SER A 1 367 ? -16.602 3.615 9.432 1.00 73.38 367 SER A N 1
ATOM 2886 C CA . SER A 1 367 ? -16.303 2.809 8.240 1.00 73.38 367 SER A CA 1
ATOM 2887 C C . SER A 1 367 ? -14.942 2.125 8.345 1.00 73.38 367 SER A C 1
ATOM 2889 O O . SER A 1 367 ? -14.846 0.904 8.244 1.00 73.38 367 SER A O 1
ATOM 2891 N N . MET A 1 368 ? -13.902 2.866 8.737 1.00 70.38 368 MET A N 1
ATOM 2892 C CA . MET A 1 368 ? -12.583 2.277 8.992 1.00 70.38 368 MET A CA 1
ATOM 2893 C C . MET A 1 368 ? -12.582 1.226 10.110 1.00 70.38 368 MET A C 1
ATOM 2895 O O . MET A 1 368 ? -11.834 0.250 10.034 1.00 70.38 368 MET A O 1
ATOM 2899 N N . LEU A 1 369 ? -13.366 1.438 11.169 1.00 83.69 369 LEU A N 1
ATOM 2900 C CA . LEU A 1 369 ? -13.503 0.488 12.269 1.00 83.69 369 LEU A CA 1
ATOM 2901 C C . LEU A 1 369 ? -14.153 -0.815 11.789 1.00 83.69 369 LEU A C 1
ATOM 2903 O O . LEU A 1 369 ? -13.623 -1.887 12.076 1.00 83.69 369 LEU A O 1
ATOM 2907 N N . ILE A 1 370 ? -15.259 -0.714 11.049 1.00 83.19 370 ILE A N 1
ATOM 2908 C CA . ILE A 1 370 ? -15.997 -1.857 10.504 1.00 83.19 370 ILE A CA 1
ATOM 2909 C C . ILE A 1 370 ? -15.121 -2.653 9.537 1.00 83.19 370 ILE A C 1
ATOM 2911 O O . ILE A 1 370 ? -14.915 -3.841 9.754 1.00 83.19 370 ILE A O 1
ATOM 2915 N N . GLN A 1 371 ? -14.457 -2.002 8.587 1.00 71.06 371 GLN A N 1
ATOM 2916 C CA . GLN A 1 371 ? -13.550 -2.684 7.658 1.00 71.06 371 GLN A CA 1
ATOM 2917 C C . GLN A 1 371 ? -12.347 -3.344 8.339 1.00 71.06 371 GLN A C 1
ATOM 2919 O O . GLN A 1 371 ? -11.881 -4.413 7.931 1.00 71.06 371 GLN A O 1
ATOM 2924 N N . ALA A 1 372 ? -11.791 -2.704 9.373 1.00 76.81 372 ALA A N 1
ATOM 2925 C CA . ALA A 1 372 ? -10.708 -3.306 10.140 1.00 76.81 372 ALA A CA 1
ATOM 2926 C C . ALA A 1 372 ? -11.188 -4.566 10.873 1.00 76.81 372 ALA A C 1
ATOM 2928 O O . ALA A 1 372 ? -10.421 -5.523 10.987 1.00 76.81 372 ALA A O 1
ATOM 2929 N N . MET A 1 373 ? -12.443 -4.583 11.325 1.00 84.94 373 MET A N 1
ATOM 2930 C CA . MET A 1 373 ? -13.075 -5.759 11.917 1.00 84.94 373 MET A CA 1
ATOM 2931 C C . MET A 1 373 ? -13.386 -6.839 10.891 1.00 84.94 373 MET A C 1
ATOM 2933 O O . MET A 1 373 ? -13.042 -7.985 11.154 1.00 84.94 373 MET A O 1
ATOM 2937 N N . GLU A 1 374 ? -13.916 -6.492 9.718 1.00 78.88 374 GLU A N 1
ATOM 2938 C CA . GLU A 1 374 ? -14.120 -7.434 8.607 1.00 78.88 374 GLU A CA 1
ATOM 2939 C C . GLU A 1 374 ? -12.789 -8.076 8.208 1.00 78.88 374 GLU A C 1
ATOM 2941 O O . GLU A 1 374 ? -12.682 -9.289 8.067 1.00 78.88 374 GLU A O 1
ATOM 2946 N N . SER A 1 375 ? -11.719 -7.280 8.148 1.00 72.12 375 SER A N 1
ATOM 2947 C CA . SER A 1 375 ? -10.369 -7.785 7.888 1.00 72.12 375 SER A CA 1
ATOM 2948 C C . SER A 1 375 ? -9.870 -8.720 9.000 1.00 72.12 375 SER A C 1
ATOM 2950 O O . SER A 1 375 ? -9.125 -9.659 8.721 1.00 72.12 375 SER A O 1
ATOM 2952 N N . ILE A 1 376 ? -10.236 -8.490 10.269 1.00 79.12 376 ILE A N 1
ATOM 2953 C CA . ILE A 1 376 ? -9.919 -9.419 11.367 1.00 79.12 376 ILE A CA 1
ATOM 2954 C C . ILE A 1 376 ? -10.771 -10.687 11.281 1.00 79.12 376 ILE A C 1
ATOM 2956 O O . ILE A 1 376 ? -10.239 -11.774 11.512 1.00 79.12 376 ILE A O 1
ATOM 2960 N N . GLU A 1 377 ? -12.052 -10.579 10.946 1.00 81.19 377 GLU A N 1
ATOM 2961 C CA . GLU A 1 377 ? -12.930 -11.722 10.706 1.00 81.19 377 GLU A CA 1
ATOM 2962 C C . GLU A 1 377 ? -12.372 -12.589 9.573 1.00 81.19 377 GLU A C 1
ATOM 2964 O O . GLU A 1 377 ? -12.108 -13.766 9.794 1.00 81.19 377 GLU A O 1
ATOM 2969 N N . GLU A 1 378 ? -12.010 -12.000 8.432 1.00 69.25 378 GLU A N 1
ATOM 2970 C CA . GLU A 1 378 ? -11.340 -12.702 7.330 1.00 69.25 378 GLU A CA 1
ATOM 2971 C C . GLU A 1 378 ? -10.016 -13.363 7.756 1.00 69.25 378 GLU A C 1
ATOM 2973 O O . GLU A 1 378 ? -9.670 -14.454 7.298 1.00 69.25 378 GLU A O 1
ATOM 2978 N N . LEU A 1 379 ? -9.236 -12.711 8.628 1.00 69.19 379 LEU A N 1
ATOM 2979 C CA . LEU A 1 379 ? -7.966 -13.256 9.119 1.00 69.19 379 LEU A CA 1
ATOM 2980 C C . LEU A 1 379 ? -8.145 -14.461 10.043 1.00 69.19 379 LEU A C 1
ATOM 2982 O O . LEU A 1 379 ? -7.250 -15.310 10.117 1.00 69.19 379 LEU A O 1
ATOM 2986 N N . THR A 1 380 ? -9.228 -14.480 10.814 1.00 73.06 380 THR A N 1
ATOM 2987 C CA . THR A 1 380 ? -9.363 -15.352 11.986 1.00 73.06 380 THR A CA 1
ATOM 2988 C C . THR A 1 380 ? -10.488 -16.368 11.872 1.00 73.06 380 THR A C 1
ATOM 2990 O O . THR A 1 380 ? -10.472 -17.337 12.634 1.00 73.06 380 THR A O 1
ATOM 2993 N N . ASP A 1 381 ? -11.406 -16.170 10.922 1.00 70.12 381 ASP A N 1
ATOM 2994 C CA . ASP A 1 381 ? -12.660 -16.913 10.757 1.00 70.12 381 ASP A CA 1
ATOM 2995 C C . ASP A 1 381 ? -13.496 -16.928 12.053 1.00 70.12 381 ASP A C 1
ATOM 2997 O O . ASP A 1 381 ? -14.195 -17.887 12.382 1.00 70.12 381 ASP A O 1
ATOM 3001 N N . ALA A 1 382 ? -13.346 -15.879 12.867 1.00 72.88 382 ALA A N 1
ATOM 3002 C CA . ALA A 1 382 ? -14.102 -15.699 14.095 1.00 72.88 382 ALA A CA 1
ATOM 3003 C C . ALA A 1 382 ? -15.384 -14.932 13.758 1.00 72.88 382 ALA A C 1
ATOM 3005 O O . ALA A 1 382 ? -15.298 -13.845 13.207 1.00 72.88 382 ALA A O 1
ATOM 3006 N N . GLY A 1 383 ? -16.551 -15.495 14.085 1.00 83.94 383 GLY A N 1
ATOM 3007 C CA . GLY A 1 383 ? -17.861 -14.933 13.721 1.00 83.94 383 GLY A CA 1
ATOM 3008 C C . GLY A 1 383 ? -18.226 -13.671 14.504 1.00 83.94 383 GLY A C 1
ATOM 3009 O O . GLY A 1 383 ? -19.046 -13.725 15.429 1.00 83.94 383 GLY A O 1
ATOM 3010 N N . PHE A 1 384 ? -17.580 -12.555 14.173 1.00 88.19 384 PHE A N 1
ATOM 3011 C CA . PHE A 1 384 ? -17.864 -11.241 14.739 1.00 88.19 384 PHE A CA 1
ATOM 3012 C C . PHE A 1 384 ? -19.245 -10.762 14.280 1.00 88.19 384 PHE A C 1
ATOM 3014 O O . PHE A 1 384 ? -19.647 -10.948 13.138 1.00 88.19 384 PHE A O 1
ATOM 3021 N N . ILE A 1 385 ? -19.998 -10.128 15.181 1.00 90.25 385 ILE A N 1
ATOM 3022 C CA . ILE A 1 385 ? -21.222 -9.415 14.808 1.00 90.25 385 ILE A CA 1
ATOM 3023 C C . ILE A 1 385 ? -20.787 -8.034 14.321 1.00 90.25 385 ILE A C 1
ATOM 3025 O O . ILE A 1 385 ? -20.436 -7.162 15.125 1.00 90.25 385 ILE A O 1
ATOM 3029 N N . ILE A 1 386 ? -20.742 -7.867 13.002 1.00 86.62 386 ILE A N 1
ATOM 3030 C CA . ILE A 1 386 ? -20.352 -6.628 12.330 1.00 86.62 386 ILE A CA 1
ATOM 3031 C C . ILE A 1 386 ? -21.606 -6.036 11.665 1.00 86.62 386 ILE A C 1
ATOM 3033 O O . ILE A 1 386 ? -22.220 -6.714 10.843 1.00 86.62 386 ILE A O 1
ATOM 3037 N N . PRO A 1 387 ? -22.044 -4.823 12.044 1.00 80.62 387 PRO A N 1
ATOM 3038 C CA . PRO A 1 387 ? -23.191 -4.182 11.413 1.00 80.62 387 PRO A CA 1
ATOM 3039 C C . PRO A 1 387 ? -22.864 -3.720 9.990 1.00 80.62 387 PRO A C 1
ATOM 3041 O O . PRO A 1 387 ? -21.751 -3.273 9.717 1.00 80.62 387 PRO A O 1
ATOM 3044 N N . GLU A 1 388 ? -23.860 -3.802 9.108 1.00 73.06 388 GLU A N 1
ATOM 3045 C CA . GLU A 1 388 ? -23.794 -3.240 7.757 1.00 73.06 388 GLU A CA 1
ATOM 3046 C C . GLU A 1 388 ? -23.892 -1.706 7.828 1.00 73.06 388 GLU A C 1
ATOM 3048 O O . GLU A 1 388 ? -24.697 -1.174 8.600 1.00 73.06 388 GLU A O 1
ATOM 3053 N N . LEU A 1 389 ? -23.056 -1.012 7.048 1.00 62.81 389 LEU A N 1
ATOM 3054 C CA . LEU A 1 389 ? -23.020 0.453 6.954 1.00 62.81 389 LEU A CA 1
ATOM 3055 C C . LEU A 1 389 ? -23.914 1.019 5.853 1.00 62.81 389 LEU A C 1
ATOM 3057 O O . LEU A 1 389 ? -24.011 0.390 4.773 1.00 62.81 389 LEU A O 1
#

Radius of gyration: 28.75 Å; chains: 1; bounding box: 98×58×78 Å